Protein AF-0000000077158131 (afdb_homodimer)

Foldseek 3Di:
DAAEEEEEFDWDADPVVRDIDTDDDVLVVVLCVVLRHHYDYQDLPDPCSLVVCVVVVHQAYEYEDDDAVVPDVSSLVNLLVVVVSCVVVLHAYEYEQNGLVSVQVNLPFDKDFAPPCPQAADKFKKAFADCLLCVQLVHRIDIFHGHDRIFAAPRRGGPQKAAGIATPVPRTGQKIAGNPGNYIYGNGDCSPDVHDPRSSSVVCCSRPVPPD/DAAEEEEEFDWDADPVVRDIDTDDDVLVVVLCVVLRHHYDYQDLPDPCSLVVCVVVVHQAYEYEDDDAVVPDVSSLVSLLVVVVSCVVVLHAYEYEANGLVSVQVNLPFDKDFAPPCPQAFDKFKKAFADCLLCVQLVHRIDIFHGHDRIFAAPRRGGPQKAAGIATPVPRTGQKIAGNPGNYIYGNGDCSPDVRDPRSSSVVCCSRPVPPD

Secondary structure (DSSP, 8-state):
-PEEEEEE-EEEEETTTTEEEEEEEHHHHHHHHHHTEEEEEE-TT-S-HHHHHHHHT-SEEEE---S-TTT-HHHHHHHHHHHHHHHHHT--EEEETHHHHHHHHHTT---EE-TT-TTEEEEEEEEE--HHHHHHHT-SEEEEEEE-SEE--GGGPPTTEEEEEEETTT--EEEEEESSSSEEEESS-TTSS---HHHHHHHHHHHTS---/-PEEEEEE-EEEEETTTTEEEEEEEHHHHHHHHHHTEEEEEE-TT-S-HHHHHHHHT-SEEEE---S-TTT-HHHHHHHHHHHHHHHHHT--EEEETHHHHHHHHHTT---EE-TT-TTEEEEEEEEE--HHHHHHHT-SEEEEEEE-SEE--GGGPPTTEEEEEEETTT--EEEEEESSSSEEEESS-TTSS---HHHHHHHHHHHTS---

Structure (mmCIF, N/CA/C/O backbone):
data_AF-0000000077158131-model_v1
#
loop_
_entity.id
_entity.type
_entity.pdbx_description
1 polymer 'Peptidase C26'
#
loop_
_atom_site.group_PDB
_atom_site.id
_atom_site.type_symbol
_atom_site.label_atom_id
_atom_site.label_alt_id
_atom_site.label_comp_id
_atom_site.label_asym_id
_atom_site.label_entity_id
_atom_site.label_seq_id
_atom_site.pdbx_PDB_ins_code
_atom_site.Cartn_x
_atom_site.Cartn_y
_atom_site.Cartn_z
_atom_site.occupancy
_atom_site.B_iso_or_equiv
_atom_site.auth_seq_id
_atom_site.auth_comp_id
_atom_site.auth_asym_id
_atom_site.auth_atom_id
_atom_site.pdbx_PDB_model_num
ATOM 1 N N . MET A 1 1 ? 20.797 -10.195 4.777 1 68.88 1 MET A N 1
ATOM 2 C CA . MET A 1 1 ? 19.906 -9.07 4.473 1 68.88 1 MET A CA 1
ATOM 3 C C . MET A 1 1 ? 18.484 -9.555 4.211 1 68.88 1 MET A C 1
ATOM 5 O O . MET A 1 1 ? 18.281 -10.633 3.654 1 68.88 1 MET A O 1
ATOM 9 N N . VAL A 1 2 ? 17.453 -8.859 4.762 1 87.44 2 VAL A N 1
ATOM 10 C CA . VAL A 1 2 ? 16.062 -9.297 4.598 1 87.44 2 VAL A CA 1
ATOM 11 C C . VAL A 1 2 ? 15.602 -9.023 3.17 1 87.44 2 VAL A C 1
ATOM 13 O O . VAL A 1 2 ? 15.906 -7.969 2.605 1 87.44 2 VAL A O 1
ATOM 16 N N . LYS A 1 3 ? 15.039 -9.977 2.473 1 92.44 3 LYS A N 1
ATOM 17 C CA . LYS A 1 3 ? 14.594 -9.852 1.087 1 92.44 3 LYS A CA 1
ATOM 18 C C . LYS A 1 3 ? 13.391 -8.922 0.98 1 92.44 3 LYS A C 1
ATOM 20 O O . LYS A 1 3 ? 12.477 -8.984 1.802 1 92.44 3 LYS A O 1
ATOM 25 N N . LYS A 1 4 ? 13.5 -8.07 0.023 1 96 4 LYS A N 1
ATOM 26 C CA . LYS A 1 4 ? 12.391 -7.184 -0.32 1 96 4 LYS A CA 1
ATOM 27 C C . LYS A 1 4 ? 11.625 -7.711 -1.528 1 96 4 LYS A C 1
ATOM 29 O O . LYS A 1 4 ? 12.203 -7.922 -2.596 1 96 4 LYS A O 1
ATOM 34 N N . ILE A 1 5 ? 10.328 -7.906 -1.356 1 96.06 5 ILE A N 1
ATOM 35 C CA . ILE A 1 5 ? 9.484 -8.43 -2.428 1 96.06 5 ILE A CA 1
ATOM 36 C C . ILE A 1 5 ? 8.406 -7.406 -2.783 1 96.06 5 ILE A C 1
ATOM 38 O O . ILE A 1 5 ? 7.633 -6.988 -1.92 1 96.06 5 ILE A O 1
ATOM 42 N N . GLY A 1 6 ? 8.414 -6.984 -4.066 1 97.88 6 GLY A N 1
ATOM 43 C CA . GLY A 1 6 ? 7.363 -6.102 -4.547 1 97.88 6 GLY A CA 1
ATOM 44 C C . GLY A 1 6 ? 6.051 -6.816 -4.816 1 97.88 6 GLY A C 1
ATOM 45 O O . GLY A 1 6 ? 6.047 -7.945 -5.316 1 97.88 6 GLY A O 1
ATOM 46 N N . ILE A 1 7 ? 4.934 -6.191 -4.496 1 98.56 7 ILE A N 1
ATOM 47 C CA . ILE A 1 7 ? 3.639 -6.82 -4.73 1 98.56 7 ILE A CA 1
ATOM 48 C C . ILE A 1 7 ? 2.654 -5.789 -5.277 1 98.56 7 ILE A C 1
ATOM 50 O O . ILE A 1 7 ? 2.627 -4.645 -4.82 1 98.56 7 ILE A O 1
ATOM 54 N N . THR A 1 8 ? 1.888 -6.25 -6.273 1 98.75 8 THR A N 1
ATOM 55 C CA . THR A 1 8 ? 0.886 -5.375 -6.871 1 98.75 8 THR A CA 1
ATOM 56 C C . THR A 1 8 ? -0.335 -5.25 -5.965 1 98.75 8 THR A C 1
ATOM 58 O O . THR A 1 8 ? -0.562 -6.098 -5.102 1 98.75 8 THR A O 1
ATOM 61 N N . LEU A 1 9 ? -1.075 -4.172 -6.172 1 98.56 9 LEU A N 1
ATOM 62 C CA . LEU A 1 9 ? -2.229 -3.842 -5.34 1 98.56 9 LEU A CA 1
ATOM 63 C C . LEU A 1 9 ? -3.516 -3.873 -6.156 1 98.56 9 LEU A C 1
ATOM 65 O O . LEU A 1 9 ? -3.5 -3.6 -7.359 1 98.56 9 LEU A O 1
ATOM 69 N N . ARG A 1 10 ? -4.613 -4.199 -5.449 1 97.19 10 ARG A N 1
ATOM 70 C CA . ARG A 1 10 ? -5.934 -4.027 -6.047 1 97.19 10 ARG A CA 1
ATOM 71 C C . ARG A 1 10 ? -6.336 -2.557 -6.074 1 97.19 10 ARG A C 1
ATOM 73 O O . ARG A 1 10 ? -5.758 -1.738 -5.355 1 97.19 10 ARG A O 1
ATOM 80 N N . ILE A 1 11 ? -7.281 -2.254 -6.93 1 96.56 11 ILE A N 1
ATOM 81 C CA . ILE A 1 11 ? -7.902 -0.934 -6.91 1 96.56 11 ILE A CA 1
ATOM 82 C C . ILE A 1 11 ? -9.352 -1.051 -6.438 1 96.56 11 ILE A C 1
ATOM 84 O O . ILE A 1 11 ? -10.133 -1.829 -6.988 1 96.56 11 ILE A O 1
ATOM 88 N N . GLU A 1 12 ? -9.586 -0.346 -5.406 1 93.38 12 GLU A N 1
ATOM 89 C CA . GLU A 1 12 ? -10.945 -0.28 -4.875 1 93.38 12 GLU A CA 1
ATOM 90 C C . GLU A 1 12 ? -11.562 1.098 -5.102 1 93.38 12 GLU A C 1
ATOM 92 O O . GLU A 1 12 ? -10.875 2.117 -4.977 1 93.38 12 GLU A O 1
ATOM 97 N N . THR A 1 13 ? -12.82 1.092 -5.465 1 90.56 13 THR A N 1
ATOM 98 C CA . THR A 1 13 ? -13.547 2.35 -5.621 1 90.56 13 THR A CA 1
ATOM 99 C C . THR A 1 13 ? -14.5 2.568 -4.453 1 90.56 13 THR A C 1
ATOM 101 O O . THR A 1 13 ? -15.375 1.738 -4.195 1 90.56 13 THR A O 1
ATOM 104 N N . ILE A 1 14 ? -14.266 3.668 -3.818 1 86.69 14 ILE A N 1
ATOM 105 C CA . ILE A 1 14 ? -15.164 4.07 -2.748 1 86.69 14 ILE A CA 1
ATOM 106 C C . ILE A 1 14 ? -16.281 4.938 -3.318 1 86.69 14 ILE A C 1
ATOM 108 O O . ILE A 1 14 ? -16.094 6.125 -3.58 1 86.69 14 ILE A O 1
ATOM 112 N N . GLN A 1 15 ? -17.406 4.336 -3.406 1 79.94 15 GLN A N 1
ATOM 113 C CA . GLN A 1 15 ? -18.531 4.945 -4.117 1 79.94 15 GLN A CA 1
ATOM 114 C C . GLN A 1 15 ? -18.969 6.238 -3.436 1 79.94 15 GLN A C 1
ATOM 116 O O . GLN A 1 15 ? -19.281 7.227 -4.105 1 79.94 15 GLN A O 1
ATOM 121 N N . GLU A 1 16 ? -19 6.203 -2.043 1 76.38 16 GLU A N 1
ATOM 122 C CA . GLU A 1 16 ? -19.469 7.359 -1.287 1 76.38 16 GLU A CA 1
ATOM 123 C C . GLU A 1 16 ? -18.656 8.609 -1.63 1 76.38 16 GLU A C 1
ATOM 125 O O . GLU A 1 16 ? -19.188 9.719 -1.606 1 76.38 16 GLU A O 1
ATOM 130 N N . TYR A 1 17 ? -17.406 8.43 -2.057 1 76.5 17 TYR A N 1
ATOM 131 C CA . TYR A 1 17 ? -16.5 9.555 -2.252 1 76.5 17 TYR A CA 1
ATOM 132 C C . TYR A 1 17 ? -16.031 9.633 -3.701 1 76.5 17 TYR A C 1
ATOM 134 O O . TYR A 1 17 ? -15.312 10.562 -4.078 1 76.5 17 TYR A O 1
ATOM 142 N N . ASP A 1 18 ? -16.5 8.648 -4.539 1 83.5 18 ASP A N 1
ATOM 143 C CA . ASP A 1 18 ? -15.953 8.531 -5.887 1 83.5 18 ASP A CA 1
ATOM 144 C C . ASP A 1 18 ? -14.43 8.555 -5.859 1 83.5 18 ASP A C 1
ATOM 146 O O . ASP A 1 18 ? -13.805 9.336 -6.586 1 83.5 18 ASP A O 1
ATOM 150 N N . GLU A 1 19 ? -13.844 7.887 -4.961 1 90.25 19 GLU A N 1
ATOM 151 C CA . GLU A 1 19 ? -12.406 7.836 -4.703 1 90.25 19 GLU A CA 1
ATOM 152 C C . GLU A 1 19 ? -11.852 6.441 -4.977 1 90.25 19 GLU A C 1
ATOM 154 O O . GLU A 1 19 ? -12.43 5.441 -4.547 1 90.25 19 GLU A O 1
ATOM 159 N N . LYS A 1 20 ? -10.758 6.441 -5.77 1 94.81 20 LYS A N 1
ATOM 160 C CA . LYS A 1 20 ? -10.039 5.188 -5.977 1 94.81 20 LYS A CA 1
ATOM 161 C C . LYS A 1 20 ? -8.891 5.039 -4.984 1 94.81 20 LYS A C 1
ATOM 163 O O . LYS A 1 20 ? -8.203 6.016 -4.676 1 94.81 20 LYS A O 1
ATOM 168 N N . ARG A 1 21 ? -8.773 3.801 -4.5 1 96.94 21 ARG A N 1
ATOM 169 C CA . ARG A 1 21 ? -7.703 3.49 -3.561 1 96.94 21 ARG A CA 1
ATOM 170 C C . ARG A 1 21 ? -6.945 2.238 -3.988 1 96.94 21 ARG A C 1
ATOM 172 O O . ARG A 1 21 ? -7.543 1.282 -4.484 1 96.94 21 ARG A O 1
ATOM 179 N N . ASP A 1 22 ? -5.625 2.275 -3.846 1 98.31 22 ASP A N 1
ATOM 180 C CA . ASP A 1 22 ? -4.859 1.034 -3.857 1 98.31 22 ASP A CA 1
ATOM 181 C C . ASP A 1 22 ? -5.043 0.264 -2.551 1 98.31 22 ASP A C 1
ATOM 183 O O . ASP A 1 22 ? -5.059 0.859 -1.471 1 98.31 22 ASP A O 1
ATOM 187 N N . ALA A 1 23 ? -5.195 -1.092 -2.67 1 97.88 23 ALA A N 1
ATOM 188 C CA . ALA A 1 23 ? -5.5 -1.854 -1.46 1 97.88 23 ALA A CA 1
ATOM 189 C C . ALA A 1 23 ? -4.855 -3.236 -1.509 1 97.88 23 ALA A C 1
ATOM 191 O O . ALA A 1 23 ? -4.695 -3.816 -2.586 1 97.88 23 ALA A O 1
ATOM 192 N N . LEU A 1 24 ? -4.488 -3.771 -0.365 1 98.12 24 LEU A N 1
ATOM 193 C CA . LEU A 1 24 ? -3.941 -5.113 -0.209 1 98.12 24 LEU A CA 1
ATOM 194 C C . LEU A 1 24 ? -4.477 -5.777 1.055 1 98.12 24 LEU A C 1
ATOM 196 O O . LEU A 1 24 ? -4.465 -5.176 2.131 1 98.12 24 LEU A O 1
ATOM 200 N N . SER A 1 25 ? -4.902 -7.055 0.917 1 96.5 25 SER A N 1
ATOM 201 C CA . SER A 1 25 ? -5.449 -7.809 2.039 1 96.5 25 SER A CA 1
ATOM 202 C C . SER A 1 25 ? -4.387 -8.062 3.104 1 96.5 25 SER A C 1
ATOM 204 O O . SER A 1 25 ? -3.225 -8.32 2.779 1 96.5 25 SER A O 1
ATOM 206 N N . HIS A 1 26 ? -4.848 -8.133 4.359 1 96.25 26 HIS A N 1
ATOM 207 C CA . HIS A 1 26 ? -3.947 -8.367 5.48 1 96.25 26 HIS A CA 1
ATOM 208 C C . HIS A 1 26 ? -3.336 -9.766 5.414 1 96.25 26 HIS A C 1
ATOM 210 O O . HIS A 1 26 ? -2.268 -10.008 5.977 1 96.25 26 HIS A O 1
ATOM 216 N N . ASP A 1 27 ? -3.977 -10.68 4.699 1 93.75 27 ASP A N 1
ATOM 217 C CA . ASP A 1 27 ? -3.445 -12.031 4.543 1 93.75 27 ASP A CA 1
ATOM 218 C C . ASP A 1 27 ? -2.047 -12.008 3.936 1 93.75 27 ASP A C 1
ATOM 220 O O . ASP A 1 27 ? -1.202 -12.836 4.273 1 93.75 27 ASP A O 1
ATOM 224 N N . TRP A 1 28 ? -1.818 -11.102 3.107 1 95.38 28 TRP A N 1
ATOM 225 C CA . TRP A 1 28 ? -0.516 -11.008 2.453 1 95.38 28 TRP A CA 1
ATOM 226 C C . TRP A 1 28 ? 0.573 -10.648 3.457 1 95.38 28 TRP A C 1
ATOM 228 O O . TRP A 1 28 ? 1.689 -11.164 3.387 1 95.38 28 TRP A O 1
ATOM 238 N N . PHE A 1 29 ? 0.252 -9.758 4.305 1 95.12 29 PHE A N 1
ATOM 239 C CA . PHE A 1 29 ? 1.265 -9.344 5.27 1 95.12 29 PHE A CA 1
ATOM 240 C C . PHE A 1 29 ? 1.616 -10.492 6.211 1 95.12 29 PHE A C 1
ATOM 242 O O . PHE A 1 29 ? 2.781 -10.672 6.57 1 95.12 29 PHE A O 1
ATOM 249 N N . ASP A 1 30 ? 0.605 -11.258 6.598 1 91.88 30 ASP A N 1
ATOM 250 C CA . ASP A 1 30 ? 0.865 -12.461 7.375 1 91.88 30 ASP A CA 1
ATOM 251 C C . ASP A 1 30 ? 1.76 -13.43 6.602 1 91.88 30 ASP A C 1
ATOM 253 O O . ASP A 1 30 ? 2.68 -14.023 7.168 1 91.88 30 ASP A O 1
ATOM 257 N N . PHE A 1 31 ? 1.502 -13.531 5.41 1 92.44 31 PHE A N 1
ATOM 258 C CA . PHE A 1 31 ? 2.256 -14.43 4.547 1 92.44 31 PHE A CA 1
ATOM 259 C C . PHE A 1 31 ? 3.705 -13.977 4.426 1 92.44 31 PHE A C 1
ATOM 261 O O . PHE A 1 31 ? 4.625 -14.789 4.516 1 92.44 31 PHE A O 1
ATOM 268 N N . PHE A 1 32 ? 3.963 -12.688 4.227 1 92.81 32 PHE A N 1
ATOM 269 C CA . PHE A 1 32 ? 5.316 -12.148 4.121 1 92.81 32 PHE A CA 1
ATOM 270 C C . PHE A 1 32 ? 6.094 -12.391 5.41 1 92.81 32 PHE A C 1
ATOM 272 O O . PHE A 1 32 ? 7.293 -12.672 5.375 1 92.81 32 PHE A O 1
ATOM 279 N N . GLN A 1 33 ? 5.402 -12.266 6.457 1 90.75 33 GLN A N 1
ATOM 280 C CA . GLN A 1 33 ? 6.062 -12.523 7.734 1 90.75 33 GLN A CA 1
ATOM 281 C C . GLN A 1 33 ? 6.492 -13.984 7.848 1 90.75 33 GLN A C 1
ATOM 283 O O . GLN A 1 33 ? 7.582 -14.281 8.336 1 90.75 33 GLN A O 1
ATOM 288 N N . LYS A 1 34 ? 5.672 -14.836 7.375 1 87.94 34 LYS A N 1
ATOM 289 C CA . LYS A 1 34 ? 6.004 -16.266 7.363 1 87.94 34 LYS A CA 1
ATOM 290 C C . LYS A 1 34 ? 7.211 -16.531 6.469 1 87.94 34 LYS A C 1
ATOM 292 O O . LYS A 1 34 ? 8.023 -17.406 6.766 1 87.94 34 LYS A O 1
ATOM 297 N N . LEU A 1 35 ? 7.309 -15.82 5.398 1 87.94 35 LEU A N 1
ATOM 298 C CA . LEU A 1 35 ? 8.406 -15.984 4.453 1 87.94 35 LEU A CA 1
ATOM 299 C C . LEU A 1 35 ? 9.656 -15.266 4.938 1 87.94 35 LEU A C 1
ATOM 301 O O . LEU A 1 35 ? 10.734 -15.422 4.359 1 87.94 35 LEU A O 1
ATOM 305 N N . ASN A 1 36 ? 9.508 -14.469 5.98 1 89.5 36 ASN A N 1
ATOM 306 C CA . ASN A 1 36 ? 10.594 -13.633 6.484 1 89.5 36 ASN A CA 1
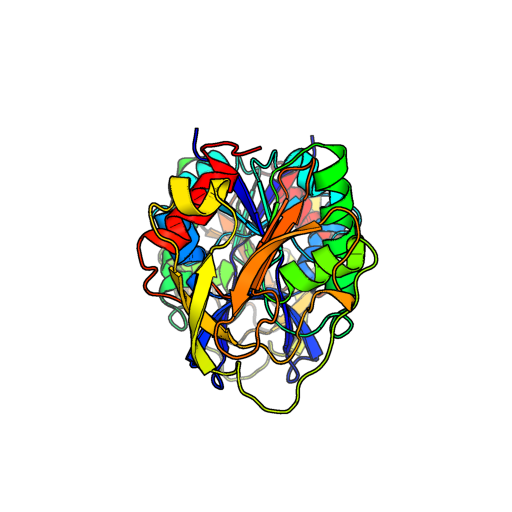ATOM 307 C C . ASN A 1 36 ? 11.102 -12.672 5.41 1 89.5 36 ASN A C 1
ATOM 309 O O . ASN A 1 36 ? 12.312 -12.562 5.195 1 89.5 36 A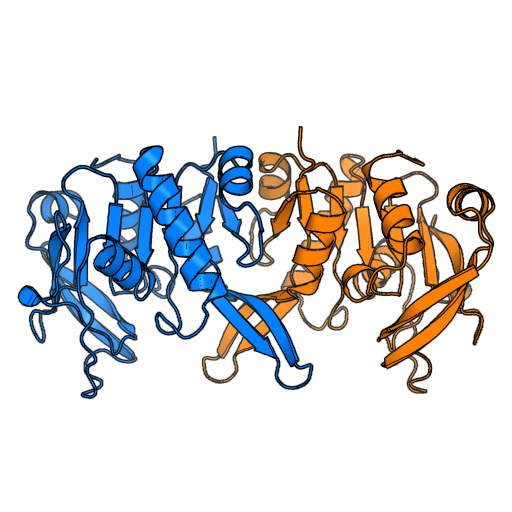SN A O 1
ATOM 313 N N . CYS A 1 37 ? 10.188 -12.078 4.68 1 91.75 37 CYS A N 1
ATOM 314 C CA . CYS A 1 37 ? 10.461 -11.062 3.668 1 91.75 37 CYS A CA 1
ATOM 315 C C . CYS A 1 37 ? 9.719 -9.773 3.973 1 91.75 37 CYS A C 1
ATOM 317 O O . CYS A 1 37 ? 8.766 -9.766 4.75 1 91.75 37 CYS A O 1
ATOM 319 N N . LEU A 1 38 ? 10.219 -8.703 3.389 1 94.38 38 LEU A N 1
ATOM 320 C CA . LEU A 1 38 ? 9.555 -7.41 3.529 1 94.38 38 LEU A CA 1
ATOM 321 C C . LEU A 1 38 ? 8.727 -7.086 2.291 1 94.38 38 LEU A C 1
ATOM 323 O O . LEU A 1 38 ? 9.219 -7.188 1.165 1 94.38 38 LEU A O 1
ATOM 327 N N . PRO A 1 39 ? 7.5 -6.738 2.527 1 96.88 39 PRO A N 1
ATOM 328 C CA . PRO A 1 39 ? 6.672 -6.355 1.382 1 96.88 39 PRO A CA 1
ATOM 329 C C . PRO A 1 39 ? 6.934 -4.922 0.918 1 96.88 39 PRO A C 1
ATOM 331 O O . PRO A 1 39 ? 7.039 -4.012 1.743 1 96.88 39 PRO A O 1
ATOM 334 N N . VAL A 1 40 ? 7.098 -4.742 -0.344 1 98.06 40 VAL A N 1
ATOM 335 C CA . VAL A 1 40 ? 7.109 -3.428 -0.978 1 98.06 40 VAL A CA 1
ATOM 336 C C . VAL A 1 40 ? 5.879 -3.275 -1.87 1 98.06 40 VAL A C 1
ATOM 338 O O . VAL A 1 40 ? 5.773 -3.93 -2.91 1 98.06 40 VAL A O 1
ATOM 341 N N . LEU A 1 41 ? 4.98 -2.418 -1.427 1 98.75 41 LEU A N 1
ATOM 342 C CA . LEU A 1 41 ? 3.717 -2.244 -2.139 1 98.75 41 LEU A CA 1
ATOM 343 C C . LEU A 1 41 ? 3.895 -1.329 -3.344 1 98.75 41 LEU A C 1
ATOM 345 O O . LEU A 1 41 ? 4.363 -0.196 -3.207 1 98.75 41 LEU A O 1
ATOM 349 N N . ILE A 1 42 ? 3.49 -1.794 -4.512 1 98.69 42 ILE A N 1
ATOM 350 C CA . ILE A 1 42 ? 3.727 -1.066 -5.754 1 98.69 42 ILE A CA 1
ATOM 351 C C . ILE A 1 42 ? 2.465 -0.307 -6.156 1 98.69 42 ILE A C 1
ATOM 353 O O . ILE A 1 42 ? 1.469 -0.915 -6.555 1 98.69 42 ILE A O 1
ATOM 357 N N . PRO A 1 43 ? 2.533 0.994 -6.156 1 98.19 43 PRO A N 1
ATOM 358 C CA . PRO A 1 43 ? 1.34 1.771 -6.5 1 98.19 43 PRO A CA 1
ATOM 359 C C . PRO A 1 43 ? 0.925 1.604 -7.961 1 98.19 43 PRO A C 1
ATOM 361 O O . PRO A 1 43 ? 1.782 1.489 -8.836 1 98.19 43 PRO A O 1
ATOM 364 N N . ASN A 1 44 ? -0.374 1.705 -8.203 1 97.31 44 ASN A N 1
ATOM 365 C CA . ASN A 1 44 ? -0.913 1.543 -9.555 1 97.31 44 ASN A CA 1
ATOM 366 C C . ASN A 1 44 ? -0.861 2.852 -10.336 1 97.31 44 ASN A C 1
ATOM 368 O O . ASN A 1 44 ? -1.045 2.855 -11.555 1 97.31 44 ASN A O 1
ATOM 372 N N . LYS A 1 45 ? -0.515 3.953 -9.742 1 93.75 45 LYS A N 1
ATOM 373 C CA . LYS A 1 45 ? -0.686 5.25 -10.391 1 93.75 45 LYS A CA 1
ATOM 374 C C . LYS A 1 45 ? 0.661 5.926 -10.633 1 93.75 45 LYS A C 1
ATOM 376 O O . LYS A 1 45 ? 0.717 7.121 -10.922 1 93.75 45 LYS A O 1
ATOM 381 N N . LEU A 1 46 ? 1.662 5.215 -10.523 1 93.12 46 LEU A N 1
ATOM 382 C CA . LEU A 1 46 ? 2.967 5.805 -10.805 1 93.12 46 LEU A CA 1
ATOM 383 C C . LEU A 1 46 ? 3.156 6.016 -12.305 1 93.12 46 LEU A C 1
ATOM 385 O O . LEU A 1 46 ? 2.822 5.141 -13.102 1 93.12 46 LEU A O 1
ATOM 389 N N . ARG A 1 47 ? 3.66 7.18 -12.648 1 88.69 47 ARG A N 1
ATOM 390 C CA . ARG A 1 47 ? 3.969 7.445 -14.055 1 88.69 47 ARG A CA 1
ATOM 391 C C . ARG A 1 47 ? 5.145 6.598 -14.523 1 88.69 47 ARG A C 1
ATOM 393 O O . ARG A 1 47 ? 5.133 6.078 -15.641 1 88.69 47 ARG A O 1
ATOM 400 N N . GLU A 1 48 ? 6.098 6.406 -13.672 1 91.81 48 GLU A N 1
ATOM 401 C CA . GLU A 1 48 ? 7.297 5.637 -13.984 1 91.81 48 GLU A CA 1
ATOM 402 C C . GLU A 1 48 ? 7.496 4.504 -12.984 1 91.81 48 GLU A C 1
ATOM 404 O O . GLU A 1 48 ? 8.391 4.566 -12.133 1 91.81 48 GLU A O 1
ATOM 409 N N . VAL A 1 49 ? 6.777 3.453 -13.25 1 95.31 49 VAL A N 1
ATOM 410 C CA . VAL A 1 49 ? 6.824 2.33 -12.32 1 95.31 49 VAL A CA 1
ATOM 411 C C . VAL A 1 49 ? 8.203 1.68 -12.359 1 95.31 49 VAL A C 1
ATOM 413 O O . VAL A 1 49 ? 8.703 1.204 -11.344 1 95.31 49 VAL A O 1
ATOM 416 N N . GLU A 1 50 ? 8.852 1.746 -13.523 1 94.88 50 GLU A N 1
ATOM 417 C CA . GLU A 1 50 ? 10.164 1.138 -13.664 1 94.88 50 GLU A CA 1
ATOM 418 C C . GLU A 1 50 ? 11.188 1.816 -12.758 1 94.88 50 GLU A C 1
ATOM 420 O O . GLU A 1 50 ? 12.016 1.146 -12.133 1 94.88 50 GLU A O 1
ATOM 425 N N . SER A 1 51 ? 11.141 3.127 -12.703 1 93.75 51 SER A N 1
ATOM 426 C CA . SER A 1 51 ? 12.031 3.871 -11.82 1 93.75 51 SER A CA 1
ATOM 427 C C . SER A 1 51 ? 11.797 3.494 -10.359 1 93.75 51 SER A C 1
ATOM 429 O O . SER A 1 51 ? 12.75 3.387 -9.578 1 93.75 51 SER A O 1
ATOM 431 N N . PHE A 1 52 ? 10.578 3.32 -10.047 1 96.56 52 PHE A N 1
ATOM 432 C CA . PHE A 1 52 ? 10.227 2.883 -8.695 1 96.56 52 PHE A CA 1
ATOM 433 C C . PHE A 1 52 ? 10.852 1.526 -8.391 1 96.56 52 PHE A C 1
ATOM 435 O O . PHE A 1 52 ? 11.492 1.352 -7.352 1 96.56 52 PHE A O 1
ATOM 442 N N . LEU A 1 53 ? 10.703 0.61 -9.32 1 97.38 53 LEU A N 1
ATOM 443 C CA . LEU A 1 53 ? 11.211 -0.746 -9.133 1 97.38 53 LEU A CA 1
ATOM 444 C C . LEU A 1 53 ? 12.734 -0.747 -9.023 1 97.38 53 LEU A C 1
ATOM 446 O O . LEU A 1 53 ? 13.297 -1.468 -8.195 1 97.38 53 LEU A O 1
ATOM 450 N N . GLU A 1 54 ? 13.359 0.064 -9.781 1 95.81 54 GLU A N 1
ATOM 451 C CA . GLU A 1 54 ? 14.812 0.18 -9.734 1 95.81 54 GLU A CA 1
ATOM 452 C C . GLU A 1 54 ? 15.273 0.732 -8.383 1 95.81 54 GLU A C 1
ATOM 454 O O . GLU A 1 54 ? 16.203 0.198 -7.777 1 95.81 54 GLU A O 1
ATOM 459 N N . GLU A 1 55 ? 14.633 1.748 -7.941 1 95.38 55 GLU A N 1
ATOM 460 C CA . GLU A 1 55 ? 15.031 2.43 -6.715 1 95.38 55 GLU A CA 1
ATOM 461 C C . GLU A 1 55 ? 14.797 1.551 -5.488 1 95.38 55 GLU A C 1
ATOM 463 O O . GLU A 1 55 ? 15.531 1.638 -4.504 1 95.38 55 GLU A O 1
ATOM 468 N N . MET A 1 56 ? 13.812 0.695 -5.59 1 96 56 MET A N 1
ATOM 469 C CA . MET A 1 56 ? 13.461 -0.118 -4.43 1 96 56 MET A CA 1
ATOM 470 C C . MET A 1 56 ? 14.383 -1.327 -4.312 1 96 56 MET A C 1
ATOM 472 O O . MET A 1 56 ? 14.422 -1.984 -3.27 1 96 56 MET A O 1
ATOM 476 N N . ASP A 1 57 ? 15.117 -1.683 -5.332 1 94.5 57 ASP A N 1
ATOM 477 C CA . ASP A 1 57 ? 16.094 -2.766 -5.309 1 94.5 57 ASP A CA 1
ATOM 478 C C . ASP A 1 57 ? 15.477 -4.055 -4.781 1 94.5 57 ASP A C 1
ATOM 480 O O . ASP A 1 57 ? 15.953 -4.621 -3.791 1 94.5 57 ASP A O 1
ATOM 484 N N . LEU A 1 58 ? 14.562 -4.59 -5.535 1 95.81 58 LEU A N 1
ATOM 485 C CA . LEU A 1 58 ? 13.727 -5.707 -5.109 1 95.81 58 LEU A CA 1
ATOM 486 C C . LEU A 1 58 ? 14.414 -7.039 -5.387 1 95.81 58 LEU A C 1
ATOM 488 O O . LEU A 1 58 ? 15.102 -7.188 -6.395 1 95.81 58 LEU A O 1
ATOM 492 N N . ASN A 1 59 ? 14.125 -8.031 -4.492 1 94.75 59 ASN A N 1
ATOM 493 C CA . ASN A 1 59 ? 14.633 -9.391 -4.633 1 94.75 59 ASN A CA 1
ATOM 494 C C . ASN A 1 59 ? 13.625 -10.297 -5.332 1 94.75 59 ASN A C 1
ATOM 496 O O . ASN A 1 59 ? 13.953 -11.414 -5.723 1 94.75 59 ASN A O 1
ATOM 500 N N . GLY A 1 60 ? 12.422 -9.867 -5.551 1 95.88 60 GLY A N 1
ATOM 501 C CA . GLY A 1 60 ? 11.328 -10.594 -6.184 1 95.88 60 GLY A CA 1
ATOM 502 C C . GLY A 1 60 ? 10.078 -9.766 -6.352 1 95.88 60 GLY A C 1
ATOM 503 O O . GLY A 1 60 ? 10 -8.641 -5.852 1 95.88 60 GLY A O 1
ATOM 504 N N . LEU A 1 61 ? 9.156 -10.344 -7.086 1 97.56 61 LEU A N 1
ATOM 505 C CA . LEU A 1 61 ? 7.906 -9.656 -7.379 1 97.56 61 LEU A CA 1
ATOM 506 C C . LEU A 1 61 ? 6.719 -10.602 -7.258 1 97.56 61 LEU A C 1
ATOM 508 O O . LEU A 1 61 ? 6.848 -11.797 -7.535 1 97.56 61 LEU A O 1
ATOM 512 N N . ILE A 1 62 ? 5.613 -10.055 -6.867 1 97.81 62 ILE A N 1
ATOM 513 C CA . ILE A 1 62 ? 4.359 -10.805 -6.832 1 97.81 62 ILE A CA 1
ATOM 514 C C . ILE A 1 62 ? 3.268 -10.016 -7.551 1 97.81 62 ILE A C 1
ATOM 516 O O . ILE A 1 62 ? 3.049 -8.836 -7.254 1 97.81 62 ILE A O 1
ATOM 520 N N . LEU A 1 63 ? 2.699 -10.656 -8.562 1 98.69 63 LEU A N 1
ATOM 521 C CA . LEU A 1 63 ? 1.404 -10.195 -9.047 1 98.69 63 LEU A CA 1
ATOM 522 C C . LEU A 1 63 ? 0.269 -10.82 -8.242 1 98.69 63 LEU A C 1
ATOM 524 O O . LEU A 1 63 ? 0.023 -12.023 -8.344 1 98.69 63 LEU A O 1
ATOM 528 N N . SER A 1 64 ? -0.429 -9.984 -7.469 1 98.25 64 SER A N 1
ATOM 529 C CA . SER A 1 64 ? -1.431 -10.484 -6.535 1 98.25 64 SER A CA 1
ATOM 530 C C . SER A 1 64 ? -2.721 -10.859 -7.258 1 98.25 64 SER A C 1
ATOM 532 O O . SER A 1 64 ? -2.883 -10.562 -8.445 1 98.25 64 SER A O 1
ATOM 534 N N . GLY A 1 65 ? -3.561 -11.531 -6.508 1 96.81 65 GLY A N 1
ATOM 535 C CA . GLY A 1 65 ? -4.875 -11.867 -7.031 1 96.81 65 GLY A CA 1
ATOM 536 C C . GLY A 1 65 ? -5.875 -10.727 -6.898 1 96.81 65 GLY A C 1
ATOM 537 O O . GLY A 1 65 ? -5.508 -9.617 -6.512 1 96.81 65 GLY A O 1
ATOM 538 N N . GLY A 1 66 ? -7.086 -11.062 -7.371 1 91.5 66 GLY A N 1
ATOM 539 C CA . GLY A 1 66 ? -8.18 -10.125 -7.184 1 91.5 66 GLY A CA 1
ATOM 540 C C . GLY A 1 66 ? -8.68 -9.516 -8.484 1 91.5 66 GLY A C 1
ATOM 541 O O . GLY A 1 66 ? -7.879 -9.156 -9.352 1 91.5 66 GLY A O 1
ATOM 542 N N . ASP A 1 67 ? -9.945 -9.445 -8.578 1 91.12 67 ASP A N 1
ATOM 543 C CA . ASP A 1 67 ? -10.648 -8.836 -9.703 1 91.12 67 ASP A CA 1
ATOM 544 C C . ASP A 1 67 ? -10.273 -9.516 -11.016 1 91.12 67 ASP A C 1
ATOM 546 O O . ASP A 1 67 ? -9.617 -10.562 -11.016 1 91.12 67 ASP A O 1
ATOM 550 N N . ASN A 1 68 ? -10.867 -9.055 -12.125 1 94.62 68 ASN A N 1
ATOM 551 C CA . ASN A 1 68 ? -10.578 -9.609 -13.445 1 94.62 68 ASN A CA 1
ATOM 552 C C . ASN A 1 68 ? -9.68 -8.68 -14.25 1 94.62 68 ASN A C 1
ATOM 554 O O . ASN A 1 68 ? -9.703 -7.461 -14.062 1 94.62 68 ASN A O 1
ATOM 558 N N . ILE A 1 69 ? -8.852 -9.344 -15.078 1 95.94 69 ILE A N 1
ATOM 559 C CA . ILE A 1 69 ? -8.125 -8.531 -16.047 1 95.94 69 ILE A CA 1
ATOM 560 C C . ILE A 1 69 ? -9.109 -7.691 -16.859 1 95.94 69 ILE A C 1
ATOM 562 O O . ILE A 1 69 ? -10.148 -8.188 -17.297 1 95.94 69 ILE A O 1
ATOM 566 N N . GLY A 1 70 ? -8.836 -6.41 -16.969 1 95.25 70 GLY A N 1
ATOM 567 C CA . GLY A 1 70 ? -9.727 -5.52 -17.703 1 95.25 70 GLY A CA 1
ATOM 568 C C . GLY A 1 70 ? -10.594 -4.668 -16.797 1 95.25 70 GLY A C 1
ATOM 569 O O . GLY A 1 70 ? -11.102 -3.623 -17.203 1 95.25 70 GLY A O 1
ATOM 570 N N . ASP A 1 71 ? -10.805 -5.102 -15.516 1 94.81 71 ASP A N 1
ATOM 571 C CA . ASP A 1 71 ? -11.625 -4.352 -14.578 1 94.81 71 ASP A CA 1
ATOM 572 C C . ASP A 1 71 ? -10.977 -3.02 -14.211 1 94.81 71 ASP A C 1
ATOM 574 O O . ASP A 1 71 ? -11.664 -2.01 -14.047 1 94.81 71 ASP A O 1
ATOM 578 N N . ASP A 1 72 ? -9.664 -3.07 -14.07 1 95.19 72 ASP A N 1
ATOM 579 C CA . ASP A 1 72 ? -8.898 -1.89 -13.68 1 95.19 72 ASP A CA 1
ATOM 580 C C . ASP A 1 72 ? -7.715 -1.667 -14.617 1 95.19 72 ASP A C 1
ATOM 582 O O . ASP A 1 72 ? -6.625 -2.195 -14.383 1 95.19 72 ASP A O 1
ATOM 586 N N . PRO A 1 73 ? -7.887 -0.765 -15.562 1 96.12 73 PRO A N 1
ATOM 587 C CA . PRO A 1 73 ? -6.84 -0.54 -16.562 1 96.12 73 PRO A CA 1
ATOM 588 C C . PRO A 1 73 ? -5.527 -0.068 -15.945 1 96.12 73 PRO A C 1
ATOM 590 O O . PRO A 1 73 ? -4.449 -0.413 -16.438 1 96.12 73 PRO A O 1
ATOM 593 N N . GLU A 1 74 ? -5.578 0.726 -14.898 1 96.12 74 GLU A N 1
ATOM 594 C CA . GLU A 1 74 ? -4.359 1.194 -14.242 1 96.12 74 GLU A CA 1
ATOM 595 C C . GLU A 1 74 ? -3.564 0.03 -13.656 1 96.12 74 GLU A C 1
ATOM 597 O O . GLU A 1 74 ? -2.342 -0.027 -13.797 1 96.12 74 GLU A O 1
ATOM 602 N N . ARG A 1 75 ? -4.219 -0.889 -13.039 1 97.75 75 ARG A N 1
ATOM 603 C CA . ARG A 1 75 ? -3.561 -2.074 -12.5 1 97.75 75 ARG A CA 1
ATOM 604 C C . ARG A 1 75 ? -2.99 -2.939 -13.617 1 97.75 75 ARG A C 1
ATOM 606 O O . ARG A 1 75 ? -1.859 -3.42 -13.523 1 97.75 75 ARG A O 1
ATOM 613 N N . ASP A 1 76 ? -3.828 -3.125 -14.695 1 97.88 76 ASP A N 1
ATOM 614 C CA . ASP A 1 76 ? -3.377 -3.928 -15.828 1 97.88 76 ASP A CA 1
ATOM 615 C C . ASP A 1 76 ? -2.082 -3.369 -16.406 1 97.88 76 ASP A C 1
ATOM 617 O O . ASP A 1 76 ? -1.144 -4.121 -16.688 1 97.88 76 ASP A O 1
ATOM 621 N N . LYS A 1 77 ? -2.062 -2.066 -16.562 1 97.5 77 LYS A N 1
ATOM 622 C CA . LYS A 1 77 ? -0.886 -1.399 -17.109 1 97.5 77 LYS A CA 1
ATOM 623 C C . LYS A 1 77 ? 0.325 -1.578 -16.203 1 97.5 77 LYS A C 1
ATOM 625 O O . LYS A 1 77 ? 1.42 -1.898 -16.672 1 97.5 77 LYS A O 1
ATOM 630 N N . THR A 1 78 ? 0.149 -1.405 -14.961 1 98.19 78 THR A N 1
ATOM 631 C CA . THR A 1 78 ? 1.223 -1.557 -13.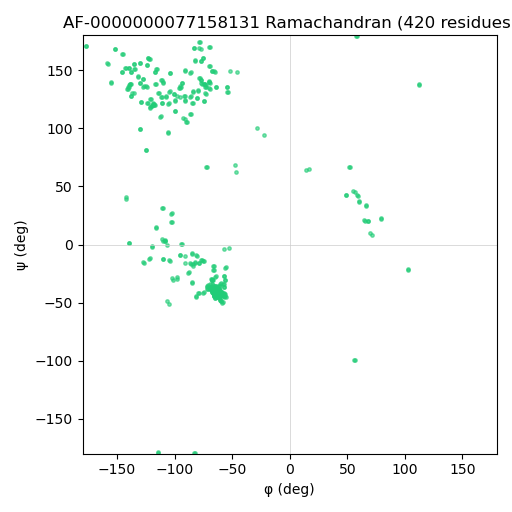984 1 98.19 78 THR A CA 1
ATOM 632 C C . THR A 1 78 ? 1.776 -2.979 -14.008 1 98.19 78 THR A C 1
ATOM 634 O O . THR A 1 78 ? 2.992 -3.178 -14.055 1 98.19 78 THR A O 1
ATOM 637 N N . GLU A 1 79 ? 0.918 -3.922 -14.055 1 98.5 79 GLU A N 1
ATOM 638 C CA . GLU A 1 79 ? 1.337 -5.32 -14.016 1 98.5 79 GLU A CA 1
ATOM 639 C C . GLU A 1 79 ? 2.082 -5.715 -15.281 1 98.5 79 GLU A C 1
ATOM 641 O O . GLU A 1 79 ? 3.041 -6.488 -15.234 1 98.5 79 GLU A O 1
ATOM 646 N N . LYS A 1 80 ? 1.649 -5.18 -16.391 1 97.88 80 LYS A N 1
ATOM 647 C CA . LYS A 1 80 ? 2.373 -5.434 -17.625 1 97.88 80 LYS A CA 1
ATOM 648 C C . LYS A 1 80 ? 3.793 -4.879 -17.562 1 97.88 80 LYS A C 1
ATOM 650 O O . LYS A 1 80 ? 4.742 -5.527 -18 1 97.88 80 LYS A O 1
ATOM 655 N N . LYS A 1 81 ? 3.941 -3.711 -17.047 1 98.31 81 LYS A N 1
ATOM 656 C CA . LYS A 1 81 ? 5.254 -3.092 -16.891 1 98.31 81 LYS A CA 1
ATOM 657 C C . LYS A 1 81 ? 6.125 -3.887 -15.922 1 98.31 81 LYS A C 1
ATOM 659 O O . LYS A 1 81 ? 7.332 -4.023 -16.141 1 98.31 81 LYS A O 1
ATOM 664 N N . ILE A 1 82 ? 5.48 -4.406 -14.914 1 98.62 82 ILE A N 1
ATOM 665 C CA . ILE A 1 82 ? 6.203 -5.215 -13.945 1 98.62 82 ILE A CA 1
ATOM 666 C C . ILE A 1 82 ? 6.695 -6.5 -14.609 1 98.62 82 ILE A C 1
ATOM 668 O O . ILE A 1 82 ? 7.828 -6.93 -14.383 1 98.62 82 ILE A O 1
ATOM 672 N N . MET A 1 83 ? 5.852 -7.066 -15.414 1 98.44 83 MET A N 1
ATOM 673 C CA . MET A 1 83 ? 6.246 -8.258 -16.156 1 98.44 83 MET A CA 1
ATOM 674 C C . MET A 1 83 ? 7.473 -7.984 -17.031 1 98.44 83 MET A C 1
ATOM 676 O O . MET A 1 83 ? 8.445 -8.742 -17 1 98.44 83 MET A O 1
ATOM 680 N N . THR A 1 84 ? 7.398 -6.922 -17.781 1 98.06 84 THR A N 1
ATOM 681 C CA . THR A 1 84 ? 8.508 -6.547 -18.656 1 98.06 84 THR A CA 1
ATOM 682 C C . THR A 1 84 ? 9.781 -6.316 -17.844 1 98.06 84 THR A C 1
ATOM 684 O O . THR A 1 84 ? 10.852 -6.789 -18.219 1 98.06 84 THR A O 1
ATOM 687 N N . PHE A 1 85 ? 9.648 -5.648 -16.766 1 98.12 85 PHE A N 1
ATOM 688 C CA . PHE A 1 85 ? 10.781 -5.355 -15.891 1 98.12 85 PHE A CA 1
ATOM 689 C C . PHE A 1 85 ? 11.398 -6.641 -15.352 1 98.12 85 PHE A C 1
ATOM 691 O O . PHE A 1 85 ? 12.617 -6.797 -15.359 1 98.12 85 PHE A O 1
ATOM 698 N N . ALA A 1 86 ? 10.547 -7.547 -14.898 1 97.12 86 ALA A N 1
ATOM 699 C CA . ALA A 1 86 ? 11.016 -8.812 -14.336 1 97.12 86 ALA A CA 1
ATOM 700 C C . ALA A 1 86 ? 11.773 -9.625 -15.375 1 97.12 86 ALA A C 1
ATOM 702 O O . ALA A 1 86 ? 12.836 -10.18 -15.078 1 97.12 86 ALA A O 1
ATOM 703 N N . MET A 1 87 ? 11.258 -9.68 -16.5 1 96.31 87 MET A N 1
ATOM 704 C CA . MET A 1 87 ? 11.883 -10.445 -17.578 1 96.31 87 MET A CA 1
ATOM 705 C C . MET A 1 87 ? 13.219 -9.828 -17.984 1 96.31 87 MET A C 1
ATOM 707 O O . MET A 1 87 ? 14.211 -10.531 -18.156 1 96.31 87 MET A O 1
ATOM 711 N N . THR A 1 88 ? 13.211 -8.5 -18.078 1 96.56 88 THR A N 1
ATOM 712 C CA . THR A 1 88 ? 14.391 -7.781 -18.531 1 96.56 88 THR A CA 1
ATOM 713 C C . THR A 1 88 ? 15.523 -7.906 -17.516 1 96.56 88 THR A C 1
ATOM 715 O O . THR A 1 88 ? 16.688 -8.031 -17.891 1 96.56 88 THR A O 1
ATOM 718 N N . ASN A 1 89 ? 15.195 -7.949 -16.281 1 95.81 89 ASN A N 1
ATOM 719 C CA . ASN A 1 89 ? 16.203 -7.91 -15.234 1 95.81 89 ASN A CA 1
ATOM 720 C C . ASN A 1 89 ? 16.359 -9.266 -14.547 1 95.81 89 ASN A C 1
ATOM 722 O O . ASN A 1 89 ? 17.094 -9.391 -13.57 1 95.81 89 ASN A O 1
ATOM 726 N N . ASN A 1 90 ? 15.648 -10.25 -15.016 1 93.94 90 ASN A N 1
ATOM 727 C CA . ASN A 1 90 ? 15.688 -11.609 -14.484 1 93.94 90 ASN A CA 1
ATOM 728 C C . ASN A 1 90 ? 15.359 -11.633 -12.992 1 93.94 90 ASN A C 1
ATOM 730 O O . ASN A 1 90 ? 16.078 -12.25 -12.211 1 93.94 90 ASN A O 1
ATOM 734 N N . ILE A 1 91 ? 14.32 -10.914 -12.625 1 95.19 91 ILE A N 1
ATOM 735 C CA . ILE A 1 91 ? 13.844 -10.875 -11.242 1 95.19 91 ILE A CA 1
ATOM 736 C C . ILE A 1 91 ? 12.773 -11.945 -11.031 1 95.19 91 ILE A C 1
ATOM 738 O O . ILE A 1 91 ? 11.828 -12.055 -11.82 1 95.19 91 ILE A O 1
ATOM 742 N N . PRO A 1 92 ? 12.953 -12.805 -9.984 1 96.31 92 PRO A N 1
ATOM 743 C CA . PRO A 1 92 ? 11.93 -13.805 -9.711 1 96.31 92 PRO A CA 1
ATOM 744 C C . PRO A 1 92 ? 10.539 -13.195 -9.539 1 96.31 92 PRO A C 1
ATOM 746 O O . PRO A 1 92 ? 10.391 -12.172 -8.867 1 96.31 92 PRO A O 1
ATOM 749 N N . LEU A 1 93 ? 9.523 -13.844 -10.18 1 97.19 93 LEU A N 1
ATOM 750 C CA . LEU A 1 93 ? 8.172 -13.305 -10.156 1 97.19 93 LEU A CA 1
ATOM 751 C C . LEU A 1 93 ? 7.148 -14.406 -9.93 1 97.19 93 LEU A C 1
ATOM 753 O O . LEU A 1 93 ? 7.188 -15.445 -10.602 1 97.19 93 LEU A O 1
ATOM 757 N N . LEU A 1 94 ? 6.281 -14.18 -8.93 1 96.94 94 LEU A N 1
ATOM 758 C CA . LEU A 1 94 ? 5.152 -15.055 -8.641 1 96.94 94 LEU A CA 1
ATOM 759 C C . LEU A 1 94 ? 3.836 -14.398 -9.039 1 96.94 94 LEU A C 1
ATOM 761 O O . LEU A 1 94 ? 3.578 -13.25 -8.68 1 96.94 94 LEU A O 1
ATOM 765 N N . GLY A 1 95 ? 3.068 -15.086 -9.805 1 98.12 95 GLY A N 1
ATOM 766 C CA . GLY A 1 95 ? 1.694 -14.68 -10.055 1 98.12 95 GLY A CA 1
ATOM 767 C C . GLY A 1 95 ? 0.679 -15.516 -9.297 1 98.12 95 GLY A C 1
ATOM 768 O O . GLY A 1 95 ? 0.723 -16.75 -9.344 1 98.12 95 GLY A O 1
ATOM 769 N N . VAL A 1 96 ? -0.285 -14.867 -8.633 1 97.12 96 VAL A N 1
ATOM 770 C CA . VAL A 1 96 ? -1.271 -15.57 -7.816 1 97.12 96 VAL A CA 1
ATOM 771 C C . VAL A 1 96 ? -2.676 -15.289 -8.344 1 97.12 96 VAL A C 1
ATOM 773 O O . VAL A 1 96 ? -3.104 -14.133 -8.398 1 97.12 96 VAL A O 1
ATOM 776 N N . CYS A 1 97 ? -3.371 -16.359 -8.75 1 97.31 97 CYS A N 1
ATOM 777 C CA . CYS A 1 97 ? -4.734 -16.297 -9.266 1 97.31 97 CYS A CA 1
ATOM 778 C C . CYS A 1 97 ? -4.828 -15.344 -10.453 1 97.31 97 CYS A C 1
ATOM 780 O O . CYS A 1 97 ? -4.363 -15.672 -11.547 1 97.31 97 CYS A O 1
ATOM 782 N N . ARG A 1 98 ? -5.277 -14.133 -10.234 1 97.88 98 ARG A N 1
ATOM 783 C CA . ARG A 1 98 ? -5.266 -13.148 -11.312 1 97.88 98 ARG A CA 1
ATOM 784 C C . ARG A 1 98 ? -3.85 -12.93 -11.836 1 97.88 98 ARG A C 1
ATOM 786 O O . ARG A 1 98 ? -3.652 -12.742 -13.039 1 97.88 98 ARG A O 1
ATOM 793 N N . GLY A 1 99 ? -2.93 -12.867 -10.953 1 98.56 99 GLY A N 1
ATOM 794 C CA . GLY A 1 99 ? -1.538 -12.711 -11.344 1 98.56 99 GLY A CA 1
ATOM 795 C C . GLY A 1 99 ? -1.055 -13.789 -12.297 1 98.56 99 GLY A C 1
ATOM 796 O O . GLY A 1 99 ? -0.29 -13.516 -13.219 1 98.56 99 GLY A O 1
ATOM 797 N N . MET A 1 100 ? -1.443 -14.977 -12.008 1 98.31 100 MET A N 1
ATOM 798 C CA . MET A 1 100 ? -1.128 -16.078 -12.914 1 98.31 100 MET A CA 1
ATOM 799 C C . MET A 1 100 ? -1.752 -15.844 -14.289 1 98.31 100 MET A C 1
ATOM 801 O O . MET A 1 100 ? -1.132 -16.125 -15.312 1 98.31 100 MET A O 1
ATOM 805 N N . GLN A 1 101 ? -2.986 -15.375 -14.281 1 98.56 101 GLN A N 1
ATOM 806 C CA . GLN A 1 101 ? -3.674 -15.07 -15.531 1 98.56 101 GLN A CA 1
ATOM 807 C C . GLN A 1 101 ? -2.941 -13.984 -16.312 1 98.56 101 GLN A C 1
ATOM 809 O O . GLN A 1 101 ? -2.818 -14.062 -17.531 1 98.56 101 GLN A O 1
ATOM 814 N N . VAL A 1 102 ? -2.445 -12.992 -15.641 1 98.62 102 VAL A N 1
ATOM 815 C CA . VAL A 1 102 ? -1.686 -11.914 -16.266 1 98.62 102 VAL A CA 1
ATOM 816 C C . VAL A 1 102 ? -0.43 -12.477 -16.922 1 98.62 102 VAL A C 1
ATOM 818 O O . VAL A 1 102 ? -0.113 -12.141 -18.062 1 98.62 102 VAL A O 1
ATOM 821 N N . ILE A 1 103 ? 0.251 -13.352 -16.203 1 98.69 103 ILE A N 1
ATOM 822 C CA . ILE A 1 103 ? 1.438 -13.992 -16.766 1 98.69 103 ILE A CA 1
ATOM 823 C C . ILE A 1 103 ? 1.064 -14.766 -18.031 1 98.69 103 ILE A C 1
ATOM 825 O O . ILE A 1 103 ? 1.733 -14.641 -19.062 1 98.69 103 ILE A O 1
ATOM 829 N N . ASN A 1 104 ? 0.02 -15.555 -17.938 1 98.81 104 ASN A N 1
ATOM 830 C CA . ASN A 1 104 ? -0.433 -16.344 -19.078 1 98.81 104 ASN A CA 1
ATOM 831 C C . ASN A 1 104 ? -0.704 -15.461 -20.297 1 98.81 104 ASN A C 1
ATOM 833 O O . ASN A 1 104 ? -0.248 -15.758 -21.406 1 98.81 104 ASN A O 1
ATOM 837 N N . GLN A 1 105 ? -1.354 -14.391 -20.062 1 98.38 105 GLN A N 1
ATOM 838 C CA . GLN A 1 105 ? -1.688 -13.477 -21.156 1 98.38 105 GLN A CA 1
ATOM 839 C C . GLN A 1 105 ? -0.439 -12.797 -21.703 1 98.38 105 GLN A C 1
ATOM 841 O O . GLN A 1 105 ? -0.341 -12.555 -22.906 1 98.38 105 GLN A O 1
ATOM 846 N N . PHE A 1 106 ? 0.444 -12.469 -20.875 1 98.44 106 PHE A N 1
ATOM 847 C CA . PHE A 1 106 ? 1.688 -11.836 -21.297 1 98.44 106 PHE A CA 1
ATOM 848 C C . PHE A 1 106 ? 2.416 -12.703 -22.328 1 98.44 106 PHE A C 1
ATOM 850 O O . PHE A 1 106 ? 3.062 -12.188 -23.234 1 98.44 106 PHE A O 1
ATOM 857 N N . PHE A 1 107 ? 2.242 -13.953 -22.219 1 98.5 107 PHE A N 1
ATOM 858 C CA . PHE A 1 107 ? 2.889 -14.898 -23.125 1 98.5 107 PHE A CA 1
ATOM 859 C C . PHE A 1 107 ? 1.898 -15.414 -24.172 1 98.5 107 PHE A C 1
ATOM 861 O O . PHE A 1 107 ? 2.041 -16.531 -24.656 1 98.5 107 PHE A O 1
ATOM 868 N N . ASN A 1 108 ? 0.818 -14.695 -24.359 1 98.31 108 ASN A N 1
ATOM 869 C CA . ASN A 1 108 ? -0.154 -14.859 -25.438 1 98.31 108 ASN A CA 1
ATOM 870 C C . ASN A 1 108 ? -1.111 -16.016 -25.156 1 98.31 108 ASN A C 1
ATOM 872 O O . ASN A 1 108 ? -1.628 -16.641 -26.078 1 98.31 108 ASN A O 1
ATOM 876 N N . GLY A 1 109 ? -1.255 -16.375 -23.906 1 98.56 109 GLY A N 1
ATOM 877 C CA . GLY A 1 109 ? -2.289 -17.328 -23.516 1 98.56 109 GLY A CA 1
ATOM 878 C C . GLY A 1 109 ? -3.668 -16.703 -23.422 1 98.56 109 GLY A C 1
ATOM 879 O O . GLY A 1 109 ? -3.82 -15.492 -23.609 1 98.56 109 GLY A O 1
ATOM 880 N N . LYS A 1 110 ? -4.617 -17.578 -23.188 1 97.62 110 LYS A N 1
ATOM 881 C CA . LYS A 1 110 ? -6 -17.141 -23.062 1 97.62 110 LYS A CA 1
ATOM 882 C C . LYS A 1 110 ? -6.586 -17.578 -21.719 1 97.62 110 LYS A C 1
ATOM 884 O O . LYS A 1 110 ? -5.996 -18.406 -21.016 1 97.62 110 LYS A O 1
ATOM 889 N N . ILE A 1 111 ? -7.633 -16.906 -21.359 1 96.38 111 ILE A N 1
ATOM 890 C CA . ILE A 1 111 ? -8.367 -17.234 -20.141 1 96.38 111 ILE A CA 1
ATOM 891 C C . ILE A 1 111 ? -9.781 -17.688 -20.5 1 96.38 111 ILE A C 1
ATOM 893 O O . ILE A 1 111 ? -10.438 -17.078 -21.359 1 96.38 111 ILE A O 1
ATOM 897 N N . ILE A 1 112 ? -10.203 -18.719 -19.812 1 94.06 112 ILE A N 1
ATOM 898 C CA . ILE A 1 112 ? -11.539 -19.266 -20.047 1 94.06 112 ILE A CA 1
ATOM 899 C C . ILE A 1 112 ? -12.422 -19 -18.828 1 94.06 112 ILE A C 1
ATOM 901 O O . ILE A 1 112 ? -12.055 -19.344 -17.703 1 94.06 112 ILE A O 1
ATOM 905 N N . PHE A 1 113 ? -13.492 -18.438 -19.109 1 92.56 113 PHE A N 1
ATOM 906 C CA . PHE A 1 113 ? -14.43 -18.203 -18.031 1 92.56 113 PHE A CA 1
ATOM 907 C C . PHE A 1 113 ? -15.281 -19.438 -17.766 1 92.56 113 PHE A C 1
ATOM 909 O O . PHE A 1 113 ? -15.82 -20.047 -18.719 1 92.56 113 PHE A O 1
ATOM 916 N N . ASP A 1 114 ? -15.367 -19.797 -16.516 1 87.06 114 ASP A N 1
ATOM 917 C CA . ASP A 1 114 ? -16.172 -20.953 -16.094 1 87.06 114 ASP A CA 1
ATOM 918 C C . ASP A 1 114 ? -17.281 -20.531 -15.141 1 87.06 114 ASP A C 1
ATOM 920 O O . ASP A 1 114 ? -17.031 -20.188 -13.984 1 87.06 114 ASP A O 1
ATOM 924 N N . ASN A 1 115 ? -18.438 -20.781 -15.547 1 85.88 115 ASN A N 1
ATOM 925 C CA . ASN A 1 115 ? -19.594 -20.344 -14.758 1 85.88 115 ASN A CA 1
ATOM 926 C C . ASN A 1 115 ? -20.078 -21.453 -13.82 1 85.88 115 ASN A C 1
ATOM 928 O O . ASN A 1 115 ? -21.031 -21.266 -13.062 1 85.88 115 ASN A O 1
ATOM 932 N N . SER A 1 116 ? -19.484 -22.625 -13.766 1 83.31 116 SER A N 1
ATOM 933 C CA . SER A 1 116 ? -19.953 -23.766 -12.977 1 83.31 116 SER A CA 1
ATOM 934 C C . SER A 1 116 ? -19.641 -23.578 -11.5 1 83.31 116 SER A C 1
ATOM 936 O O . SER A 1 116 ? -20.188 -24.297 -10.648 1 83.31 116 SER A O 1
ATOM 938 N N . ASN A 1 117 ? -18.875 -22.734 -11.023 1 82.44 117 ASN A N 1
ATOM 939 C CA . ASN A 1 117 ? -18.484 -22.406 -9.656 1 82.44 117 ASN A CA 1
ATOM 940 C C . ASN A 1 117 ? -17.734 -23.547 -8.984 1 82.44 117 ASN A C 1
ATOM 942 O O . ASN A 1 117 ? -17.734 -23.656 -7.758 1 82.44 117 ASN A O 1
ATOM 946 N N . ILE A 1 118 ? -17.141 -24.469 -9.711 1 82.69 118 ILE A N 1
ATOM 947 C CA . ILE A 1 118 ? -16.422 -25.609 -9.18 1 82.69 118 ILE A CA 1
ATOM 948 C C . ILE A 1 118 ? -15.188 -25.125 -8.406 1 82.69 118 ILE A C 1
ATOM 950 O O . ILE A 1 118 ? -14.773 -25.766 -7.434 1 82.69 118 ILE A O 1
ATOM 954 N N . HIS A 1 119 ? -14.703 -24.062 -8.758 1 86 119 HIS A N 1
ATOM 955 C CA . HIS A 1 119 ? -13.469 -23.547 -8.188 1 86 119 HIS A CA 1
ATOM 956 C C . HIS A 1 119 ? -13.727 -22.328 -7.324 1 86 119 HIS A C 1
ATOM 958 O O . HIS A 1 119 ? -12.875 -21.438 -7.219 1 86 119 HIS A O 1
ATOM 964 N N . VAL A 1 120 ? -14.906 -22.266 -6.672 1 85.81 120 VAL A N 1
ATOM 965 C CA . VAL A 1 120 ? -15.203 -21.078 -5.891 1 85.81 120 VAL A CA 1
ATOM 966 C C . VAL A 1 120 ? -15.461 -21.469 -4.438 1 85.81 120 VAL A C 1
ATOM 968 O O . VAL A 1 120 ? -16.406 -22.188 -4.137 1 85.81 120 VAL A O 1
ATOM 971 N N . GLY A 1 121 ? -14.578 -20.906 -3.695 1 82.62 121 GLY A N 1
ATOM 972 C CA . GLY A 1 121 ? -14.781 -21.031 -2.262 1 82.62 121 GLY A CA 1
ATOM 973 C C . GLY A 1 121 ? -14.641 -22.453 -1.766 1 82.62 121 GLY A C 1
ATOM 974 O O . GLY A 1 121 ? -15.352 -22.875 -0.846 1 82.62 121 GLY A O 1
ATOM 975 N N . LYS A 1 122 ? -13.75 -23.312 -2.371 1 86.38 122 LYS A N 1
ATOM 976 C CA . LYS A 1 122 ? -13.547 -24.703 -2.016 1 86.38 122 LYS A CA 1
ATOM 977 C C . LYS A 1 122 ? -12.062 -25.078 -2.041 1 86.38 122 LYS A C 1
ATOM 979 O O . LYS A 1 122 ? -11.258 -24.375 -2.66 1 86.38 122 LYS A O 1
ATOM 984 N N . ASN A 1 123 ? -11.836 -26.016 -1.239 1 91.25 123 ASN A N 1
ATOM 985 C CA . ASN A 1 123 ? -10.523 -26.656 -1.368 1 91.25 123 ASN A CA 1
ATOM 986 C C . ASN A 1 123 ? -10.57 -27.844 -2.326 1 91.25 123 ASN A C 1
ATOM 988 O O . ASN A 1 123 ? -11.633 -28.438 -2.531 1 91.25 123 ASN A O 1
ATOM 992 N N . HIS A 1 124 ? -9.477 -28.094 -2.979 1 92.06 124 HIS A N 1
ATOM 993 C CA . HIS A 1 124 ? -9.359 -29.25 -3.855 1 92.06 124 HIS A CA 1
ATOM 994 C C . HIS A 1 124 ? -7.91 -29.719 -3.953 1 92.06 124 HIS A C 1
ATOM 996 O O . HIS A 1 124 ? -7 -29.031 -3.484 1 92.06 124 HIS A O 1
ATOM 1002 N N . VAL A 1 125 ? -7.82 -30.844 -4.512 1 93.94 125 VAL A N 1
ATOM 1003 C CA . VAL A 1 125 ? -6.492 -31.438 -4.645 1 93.94 125 VAL A CA 1
ATOM 1004 C C . VAL A 1 125 ? -5.918 -31.109 -6.02 1 93.94 125 VAL A C 1
ATOM 1006 O O . VAL A 1 125 ? -6.629 -31.156 -7.027 1 93.94 125 VAL A O 1
ATOM 1009 N N . VAL A 1 126 ? -4.621 -30.734 -6.008 1 95.69 126 VAL A N 1
ATOM 1010 C CA . VAL A 1 126 ? -3.895 -30.578 -7.262 1 95.69 126 VAL A CA 1
ATOM 1011 C C . VAL A 1 126 ? -2.836 -31.672 -7.383 1 95.69 126 VAL A C 1
ATOM 1013 O O . VAL A 1 126 ? -2.199 -32.031 -6.391 1 95.69 126 VAL A O 1
ATOM 1016 N N . ASP A 1 127 ? -2.674 -32.156 -8.578 1 97.25 127 ASP A N 1
ATOM 1017 C CA . ASP A 1 127 ? -1.627 -33.125 -8.906 1 97.25 127 ASP A CA 1
ATOM 1018 C C . ASP A 1 127 ? -0.356 -32.406 -9.367 1 97.25 127 ASP A C 1
ATOM 1020 O O . ASP A 1 127 ? -0.39 -31.609 -10.305 1 97.25 127 ASP A O 1
ATOM 1024 N N . ILE A 1 128 ? 0.694 -32.75 -8.664 1 96.31 128 ILE A N 1
ATOM 1025 C CA . ILE A 1 128 ? 1.994 -32.188 -9.047 1 96.31 128 ILE A CA 1
ATOM 1026 C C . ILE A 1 128 ? 2.693 -33.156 -10.008 1 96.31 128 ILE A C 1
ATOM 1028 O O . ILE A 1 128 ? 3.266 -34.156 -9.586 1 96.31 128 ILE A O 1
ATOM 1032 N N . ILE A 1 129 ? 2.787 -32.781 -11.289 1 94.81 129 ILE A N 1
ATOM 1033 C CA . ILE A 1 129 ? 3.199 -33.75 -12.305 1 94.81 129 ILE A CA 1
ATOM 1034 C C . ILE A 1 129 ? 4.645 -33.469 -12.719 1 94.81 129 ILE A C 1
ATOM 1036 O O . ILE A 1 129 ? 5.285 -34.312 -13.352 1 94.81 129 ILE A O 1
ATOM 1040 N N . ASP A 1 130 ? 5.168 -32.406 -12.383 1 92.12 130 ASP A N 1
ATOM 1041 C CA . ASP A 1 130 ? 6.547 -32.062 -12.703 1 92.12 130 ASP A CA 1
ATOM 1042 C C . ASP A 1 130 ? 7.512 -32.594 -11.641 1 92.12 130 ASP A C 1
ATOM 1044 O O . ASP A 1 130 ? 7.367 -32.281 -10.461 1 92.12 130 ASP A O 1
ATOM 1048 N N . THR A 1 131 ? 8.516 -33.312 -12.039 1 91.25 131 THR A N 1
ATOM 1049 C CA . THR A 1 131 ? 9.391 -34 -11.109 1 91.25 131 THR A CA 1
ATOM 1050 C C . THR A 1 131 ? 10.242 -33.031 -10.312 1 91.25 131 THR A C 1
ATOM 1052 O O . THR A 1 131 ? 10.578 -33.281 -9.156 1 91.25 131 THR A O 1
ATOM 1055 N N . LYS A 1 132 ? 10.594 -31.969 -10.961 1 87.75 132 LYS A N 1
ATOM 1056 C CA . LYS A 1 132 ? 11.344 -30.938 -10.25 1 87.75 132 LYS A CA 1
ATOM 1057 C C . LYS A 1 132 ? 10.578 -30.438 -9.031 1 87.75 132 LYS A C 1
ATOM 1059 O O . LYS A 1 132 ? 11.141 -30.328 -7.941 1 87.75 132 LYS A O 1
ATOM 1064 N N . PHE A 1 133 ? 9.328 -30.219 -9.242 1 91.19 133 PHE A N 1
ATOM 1065 C CA . PHE A 1 133 ? 8.492 -29.688 -8.172 1 91.19 133 PHE A CA 1
ATOM 1066 C C . PHE A 1 133 ? 8.094 -30.781 -7.191 1 91.19 133 PHE A C 1
ATOM 1068 O O . PHE A 1 133 ? 8.117 -30.562 -5.977 1 91.19 133 PHE A O 1
ATOM 1075 N N . SER A 1 134 ? 7.754 -31.953 -7.684 1 92.38 134 SER A N 1
ATOM 1076 C CA . SER A 1 134 ? 7.359 -33.031 -6.789 1 92.38 134 SER A CA 1
ATOM 1077 C C . SER A 1 134 ? 8.516 -33.469 -5.902 1 92.38 134 SER A C 1
ATOM 1079 O O . SER A 1 134 ? 8.32 -33.781 -4.727 1 92.38 134 SER A O 1
ATOM 1081 N N . ASN A 1 135 ? 9.719 -33.469 -6.449 1 90 135 ASN A N 1
ATOM 1082 C CA . ASN A 1 135 ? 10.898 -33.812 -5.664 1 90 135 ASN A CA 1
ATOM 1083 C C . ASN A 1 135 ? 11.18 -32.75 -4.59 1 90 135 ASN A C 1
ATOM 1085 O O . ASN A 1 135 ? 11.508 -33.094 -3.451 1 90 135 ASN A O 1
ATOM 1089 N N . PHE A 1 136 ? 11.023 -31.562 -4.984 1 87.56 136 PHE A N 1
ATOM 1090 C CA . PHE A 1 136 ? 11.297 -30.484 -4.043 1 87.56 136 PHE A CA 1
ATOM 1091 C C . PHE A 1 136 ? 10.273 -30.484 -2.912 1 87.56 136 PHE A C 1
ATOM 1093 O O . PHE A 1 136 ? 10.641 -30.344 -1.742 1 87.56 136 PHE A O 1
ATOM 1100 N N . LEU A 1 137 ? 9.055 -30.734 -3.289 1 89.44 137 LEU A N 1
ATOM 1101 C CA . LEU A 1 137 ? 7.969 -30.656 -2.32 1 89.44 137 LEU A CA 1
ATOM 1102 C C . LEU A 1 137 ? 7.82 -31.984 -1.567 1 89.44 137 LEU A C 1
ATOM 1104 O O . LEU A 1 137 ? 7.141 -32.031 -0.54 1 89.44 137 LEU A O 1
ATOM 1108 N N . GLN A 1 138 ? 8.383 -32.969 -2.09 1 91.19 138 GLN A N 1
ATOM 1109 C CA . GLN A 1 138 ? 8.32 -34.312 -1.531 1 91.19 138 GLN A CA 1
ATOM 1110 C C . GLN A 1 138 ? 6.875 -34.812 -1.452 1 91.19 138 GLN A C 1
ATOM 1112 O O . GLN A 1 138 ? 6.473 -35.406 -0.451 1 91.19 138 GLN A O 1
ATOM 1117 N N . THR A 1 139 ? 6.121 -34.438 -2.469 1 93 139 THR A N 1
ATOM 1118 C CA . THR A 1 139 ? 4.746 -34.875 -2.643 1 93 139 THR A CA 1
ATOM 1119 C C . THR A 1 139 ? 4.309 -34.75 -4.098 1 93 139 THR A C 1
ATOM 1121 O O . THR A 1 139 ? 4.863 -33.938 -4.84 1 93 139 THR A O 1
ATOM 1124 N N . ASN A 1 140 ? 3.332 -35.562 -4.414 1 95.62 140 ASN A N 1
ATOM 1125 C CA . ASN A 1 140 ? 2.783 -35.469 -5.762 1 95.62 140 ASN A CA 1
ATOM 1126 C C . ASN A 1 140 ? 1.395 -34.844 -5.766 1 95.62 140 ASN A C 1
ATOM 1128 O O . ASN A 1 140 ? 0.762 -34.719 -6.816 1 95.62 140 ASN A O 1
ATOM 1132 N N . THR A 1 141 ? 0.971 -34.438 -4.547 1 94.69 141 THR A N 1
ATOM 1133 C CA . THR A 1 141 ? -0.32 -33.781 -4.457 1 94.69 141 THR A CA 1
ATOM 1134 C C . THR A 1 141 ? -0.281 -32.656 -3.402 1 94.69 141 THR A C 1
ATOM 1136 O O . THR A 1 141 ? 0.573 -32.688 -2.514 1 94.69 141 THR A O 1
ATOM 1139 N N . MET A 1 142 ? -1.109 -31.703 -3.631 1 92.25 142 MET A N 1
ATOM 1140 C CA . MET A 1 142 ? -1.302 -30.641 -2.65 1 92.25 142 MET A CA 1
ATOM 1141 C C . MET A 1 142 ? -2.777 -30.266 -2.529 1 92.25 142 MET A C 1
ATOM 1143 O O . MET A 1 142 ? -3.494 -30.219 -3.529 1 92.25 142 MET A O 1
ATOM 1147 N N . ASN A 1 143 ? -3.182 -30.078 -1.27 1 92.38 143 ASN A N 1
ATOM 1148 C CA . ASN A 1 143 ? -4.488 -29.469 -1.05 1 92.38 143 ASN A CA 1
ATOM 1149 C C . ASN A 1 143 ? -4.418 -27.953 -1.114 1 92.38 143 ASN A C 1
ATOM 1151 O O . ASN A 1 143 ? -3.639 -27.328 -0.387 1 92.38 143 ASN A O 1
ATOM 1155 N N . VAL A 1 144 ? -5.215 -27.375 -2.041 1 92.81 144 VAL A N 1
ATOM 1156 C CA . VAL A 1 144 ? -5.133 -25.938 -2.24 1 92.81 144 VAL A CA 1
ATOM 1157 C C . VAL A 1 144 ? -6.535 -25.328 -2.203 1 92.81 144 VAL A C 1
ATOM 1159 O O . VAL A 1 144 ? -7.527 -26.031 -2.398 1 92.81 144 VAL A O 1
ATOM 1162 N N . ASN A 1 145 ? -6.578 -24 -1.868 1 92.12 145 ASN A N 1
ATOM 1163 C CA . ASN A 1 145 ? -7.848 -23.281 -1.943 1 92.12 145 ASN A CA 1
ATOM 1164 C C . ASN A 1 145 ? -8.141 -22.812 -3.365 1 92.12 145 ASN A C 1
ATOM 1166 O O . ASN A 1 145 ? -7.254 -22.812 -4.219 1 92.12 145 ASN A O 1
ATOM 1170 N N . SER A 1 146 ? -9.422 -22.578 -3.602 1 91.25 146 SER A N 1
ATOM 1171 C CA . SER A 1 146 ? -9.844 -22.094 -4.914 1 91.25 146 SER A CA 1
ATOM 1172 C C . SER A 1 146 ? -10.859 -20.953 -4.785 1 91.25 146 SER A C 1
ATOM 1174 O O . SER A 1 146 ? -11.836 -21.078 -4.043 1 91.25 146 SER A O 1
ATOM 1176 N N . PHE A 1 147 ? -10.539 -19.859 -5.555 1 90.62 147 PHE A N 1
ATOM 1177 C CA . PHE A 1 147 ? -11.414 -18.688 -5.52 1 90.62 147 PHE A CA 1
ATOM 1178 C C . PHE A 1 147 ? -11.531 -18.062 -6.902 1 90.62 147 PHE A C 1
ATOM 1180 O O . PHE A 1 147 ? -11.531 -16.828 -7.031 1 90.62 147 PHE A O 1
ATOM 1187 N N . HIS A 1 148 ? -11.609 -18.844 -7.902 1 91.5 148 HIS A N 1
ATOM 1188 C CA . HIS A 1 148 ? -11.586 -18.281 -9.242 1 91.5 148 HIS A CA 1
ATOM 1189 C C . HIS A 1 148 ? -12.664 -18.906 -10.125 1 91.5 148 HIS A C 1
ATOM 1191 O O . HIS A 1 148 ? -13.031 -20.062 -9.945 1 91.5 148 HIS A O 1
ATOM 1197 N N . HIS A 1 149 ? -13.102 -18.078 -11.078 1 92.5 149 HIS A N 1
ATOM 1198 C CA . HIS A 1 149 ? -13.977 -18.531 -12.156 1 92.5 149 HIS A CA 1
ATOM 1199 C C . HIS A 1 149 ? -13.188 -18.719 -13.453 1 92.5 149 HIS A C 1
ATOM 1201 O O . HIS A 1 149 ? -13.562 -19.531 -14.297 1 92.5 149 HIS A O 1
ATOM 1207 N N . ASN A 1 150 ? -12.164 -17.953 -13.57 1 94.94 150 ASN A N 1
ATOM 1208 C CA . ASN A 1 150 ? -11.328 -18.047 -14.758 1 94.94 150 ASN A CA 1
ATOM 1209 C C . ASN A 1 150 ? -10.406 -19.266 -14.711 1 94.94 150 ASN A C 1
ATOM 1211 O O . ASN A 1 150 ? -9.883 -19.609 -13.648 1 94.94 150 ASN A O 1
ATOM 1215 N N . LEU A 1 151 ? -10.305 -19.906 -15.883 1 95.81 151 LEU A N 1
ATOM 1216 C CA . LEU A 1 151 ? -9.508 -21.125 -15.992 1 95.81 151 LEU A CA 1
ATOM 1217 C C . LEU A 1 151 ? -8.445 -20.984 -17.078 1 95.81 151 LEU A C 1
ATOM 1219 O O . LEU A 1 151 ? -8.578 -20.156 -17.984 1 95.81 151 LEU A O 1
ATOM 1223 N N . ILE A 1 152 ? -7.418 -21.734 -16.922 1 97.56 152 ILE A N 1
ATOM 1224 C CA . ILE A 1 152 ? -6.41 -21.969 -17.953 1 97.56 152 ILE A CA 1
ATOM 1225 C C . ILE A 1 152 ? -6.285 -23.469 -18.219 1 97.56 152 ILE A C 1
ATOM 1227 O O . ILE A 1 152 ? -6.129 -24.266 -17.281 1 97.56 152 ILE A O 1
ATOM 1231 N N . ASP A 1 153 ? -6.504 -23.844 -19.438 1 95.62 153 ASP A N 1
ATOM 1232 C CA . ASP A 1 153 ? -6.27 -25.234 -19.828 1 95.62 153 ASP A CA 1
ATOM 1233 C C . ASP A 1 153 ? -5.125 -25.344 -20.828 1 95.62 153 ASP A C 1
ATOM 1235 O O . ASP A 1 153 ? -4.465 -24.344 -21.141 1 95.62 153 ASP A O 1
ATOM 1239 N N . LYS A 1 154 ? -4.859 -26.547 -21.266 1 95.69 154 LYS A N 1
ATOM 1240 C CA . LYS A 1 154 ? -3.701 -26.797 -22.109 1 95.69 154 LYS A CA 1
ATOM 1241 C C . LYS A 1 154 ? -3.799 -25.984 -23.406 1 95.69 154 LYS A C 1
ATOM 1243 O O . LYS A 1 154 ? -2.789 -25.5 -23.922 1 95.69 154 LYS A O 1
ATOM 1248 N N . SER A 1 155 ? -4.965 -25.797 -23.906 1 96.25 155 SER A N 1
ATOM 1249 C CA . SER A 1 155 ? -5.156 -25.109 -25.172 1 96.25 155 SER A CA 1
ATOM 1250 C C . SER A 1 155 ? -5.047 -23.594 -25 1 96.25 155 SER A C 1
ATOM 1252 O O . SER A 1 155 ? -4.852 -22.859 -25.984 1 96.25 155 SER A O 1
ATOM 1254 N N . SER A 1 156 ? -5.125 -23.125 -23.797 1 97.62 156 SER A N 1
ATOM 1255 C CA . SER A 1 156 ? -5.121 -21.688 -23.547 1 97.62 156 SER A CA 1
ATOM 1256 C C . SER A 1 156 ? -3.824 -21.25 -22.859 1 97.62 156 SER A C 1
ATOM 1258 O O . SER A 1 156 ? -3.648 -20.062 -22.562 1 97.62 156 SER A O 1
ATOM 1260 N N . LEU A 1 157 ? -2.941 -22.172 -22.703 1 98.56 157 LEU A N 1
ATOM 1261 C CA . LEU A 1 157 ? -1.672 -21.875 -22.031 1 98.56 157 LEU A CA 1
ATOM 1262 C C . LEU A 1 157 ? -0.768 -21.047 -22.938 1 98.56 157 LEU A C 1
ATOM 1264 O O . LEU A 1 157 ? -0.669 -21.297 -24.141 1 98.56 157 LEU A O 1
ATOM 1268 N N . GLY A 1 158 ? -0.107 -20.031 -22.344 1 98.56 158 GLY A N 1
ATOM 1269 C CA . GLY A 1 158 ? 0.792 -19.156 -23.078 1 98.56 158 GLY A CA 1
ATOM 1270 C C . GLY A 1 158 ? 2.068 -19.844 -23.531 1 98.56 158 GLY A C 1
ATOM 1271 O O . GLY A 1 158 ? 2.371 -20.953 -23.078 1 98.56 158 GLY A O 1
ATOM 1272 N N . LYS A 1 159 ? 2.777 -19.156 -24.344 1 98 159 LYS A N 1
ATOM 1273 C CA . LYS A 1 159 ? 4.027 -19.688 -24.891 1 98 159 LYS A CA 1
ATOM 1274 C C . LYS A 1 159 ? 5.098 -19.766 -23.797 1 98 159 LYS A C 1
ATOM 1276 O O . LYS A 1 159 ? 5.145 -18.938 -22.906 1 98 159 LYS A O 1
ATOM 1281 N N . ASN A 1 160 ? 5.891 -20.859 -23.828 1 97.19 160 ASN A N 1
ATOM 1282 C CA . ASN A 1 160 ? 7.059 -21.062 -22.984 1 97.19 160 ASN A CA 1
ATOM 1283 C C . ASN A 1 160 ? 6.668 -21.281 -21.531 1 97.19 160 ASN A C 1
ATOM 1285 O O . ASN A 1 160 ? 7.512 -21.219 -20.641 1 97.19 160 ASN A O 1
ATOM 1289 N N . LEU A 1 161 ? 5.406 -21.453 -21.312 1 98.19 161 LEU A N 1
ATOM 1290 C CA . LEU A 1 161 ? 4.945 -21.812 -19.984 1 98.19 161 LEU A CA 1
ATOM 1291 C C . LEU A 1 161 ? 4.75 -23.328 -19.859 1 98.19 161 LEU A C 1
ATOM 1293 O O . LEU A 1 161 ? 4.203 -23.953 -20.766 1 98.19 161 LEU A O 1
ATOM 1297 N N . ILE A 1 162 ? 5.234 -23.875 -18.75 1 97.06 162 ILE A N 1
ATOM 1298 C CA . ILE A 1 162 ? 5.16 -25.312 -18.516 1 97.06 162 ILE A CA 1
ATOM 1299 C C . ILE A 1 162 ? 4.312 -25.594 -17.281 1 97.06 162 ILE A C 1
ATOM 1301 O O . ILE A 1 162 ? 4.645 -25.141 -16.172 1 97.06 162 ILE A O 1
ATOM 1305 N N . PRO A 1 163 ? 3.244 -26.344 -17.453 1 97.69 163 PRO A N 1
ATOM 1306 C CA . PRO A 1 163 ? 2.426 -26.672 -16.281 1 97.69 163 PRO A CA 1
ATOM 1307 C C . PRO A 1 163 ? 3.127 -27.641 -15.32 1 97.69 163 PRO A C 1
ATOM 1309 O O . PRO A 1 163 ? 3.842 -28.547 -15.758 1 97.69 163 PRO A O 1
ATOM 1312 N N . PHE A 1 164 ? 2.969 -27.391 -13.984 1 95.94 164 PHE A N 1
ATOM 1313 C CA . PHE A 1 164 ? 3.504 -28.344 -13.016 1 95.94 164 PHE A CA 1
ATOM 1314 C C . PHE A 1 164 ? 2.398 -28.875 -12.109 1 95.94 164 PHE A C 1
ATOM 1316 O O . PHE A 1 164 ? 2.592 -29.859 -11.398 1 95.94 164 PHE A O 1
ATOM 1323 N N . ALA A 1 165 ? 1.218 -28.25 -12.148 1 96.88 165 ALA A N 1
ATOM 1324 C CA . ALA A 1 165 ? 0.109 -28.641 -11.281 1 96.88 165 ALA A CA 1
ATOM 1325 C C . ALA A 1 165 ? -1.219 -28.578 -12.031 1 96.88 165 ALA A C 1
ATOM 1327 O O . ALA A 1 165 ? -1.504 -27.609 -12.734 1 96.88 165 ALA A O 1
ATOM 1328 N N . PHE A 1 166 ? -2.006 -29.625 -11.828 1 97.75 166 PHE A N 1
ATOM 1329 C CA . PHE A 1 166 ? -3.326 -29.734 -12.438 1 97.75 166 PHE A CA 1
ATOM 1330 C C . PHE A 1 166 ? -4.391 -30.016 -11.391 1 97.75 166 PHE A C 1
ATOM 1332 O O . PHE A 1 166 ? -4.156 -30.766 -10.445 1 97.75 166 PHE A O 1
ATOM 1339 N N . SER A 1 167 ? -5.512 -29.375 -11.656 1 96.44 167 SER A N 1
ATOM 1340 C CA . SER A 1 167 ? -6.641 -29.734 -10.805 1 96.44 167 SER A CA 1
ATOM 1341 C C . SER A 1 167 ? -7.039 -31.188 -11 1 96.44 167 SER A C 1
ATOM 1343 O O . SER A 1 167 ? -7.211 -31.641 -12.133 1 96.44 167 SER A O 1
ATOM 1345 N N . SER A 1 168 ? -7.277 -31.844 -9.867 1 94.62 168 SER A N 1
ATOM 1346 C CA . SER A 1 168 ? -7.715 -33.219 -9.961 1 94.62 168 SER A CA 1
ATOM 1347 C C . SER A 1 168 ? -9.172 -33.312 -10.383 1 94.62 168 SER A C 1
ATOM 1349 O O . SER A 1 168 ? -9.641 -34.406 -10.789 1 94.62 168 SER A O 1
ATOM 1351 N N . ILE A 1 169 ? -9.828 -32.219 -10.305 1 92 169 ILE A N 1
ATOM 1352 C CA . ILE A 1 169 ? -11.266 -32.188 -10.57 1 92 169 ILE A CA 1
ATOM 1353 C C . ILE A 1 169 ? -11.508 -32.125 -12.078 1 92 169 ILE A C 1
ATOM 1355 O O . ILE A 1 169 ? -12.312 -32.906 -12.609 1 92 169 ILE A O 1
ATOM 1359 N N . ASP A 1 170 ? -10.789 -31.281 -12.789 1 93.56 170 ASP A N 1
ATOM 1360 C CA . ASP A 1 170 ? -11.148 -31.047 -14.18 1 93.56 170 ASP A CA 1
ATOM 1361 C C . ASP A 1 170 ? -9.906 -30.953 -15.062 1 93.56 170 ASP A C 1
ATOM 1363 O O . ASP A 1 170 ? -10 -30.609 -16.25 1 93.56 170 ASP A O 1
ATOM 1367 N N . GLN A 1 171 ? -8.781 -31.109 -14.461 1 95 171 GLN A N 1
ATOM 1368 C CA . GLN A 1 171 ? -7.492 -31.141 -15.148 1 95 171 GLN A CA 1
ATOM 1369 C C . GLN A 1 171 ? -7.137 -29.781 -15.734 1 95 171 GLN A C 1
ATOM 1371 O O . GLN A 1 171 ? -6.324 -29.688 -16.656 1 95 171 GLN A O 1
ATOM 1376 N N . THR A 1 172 ? -7.758 -28.734 -15.227 1 96.56 172 THR A N 1
ATOM 1377 C CA . THR A 1 172 ? -7.297 -27.391 -15.562 1 96.56 172 THR A CA 1
ATOM 1378 C C . THR A 1 172 ? -5.941 -27.109 -14.922 1 96.56 172 THR A C 1
ATOM 1380 O O . THR A 1 172 ? -5.559 -27.766 -13.953 1 96.56 172 THR A O 1
ATOM 1383 N N . ILE A 1 173 ? -5.203 -26.234 -15.539 1 98.19 173 ILE A N 1
ATOM 1384 C CA . ILE A 1 173 ? -3.873 -25.891 -15.047 1 98.19 173 ILE A CA 1
ATOM 1385 C C . ILE A 1 173 ? -3.994 -25 -13.812 1 98.19 173 ILE A C 1
ATOM 1387 O O . ILE A 1 173 ? -4.609 -23.938 -13.859 1 98.19 173 ILE A O 1
ATOM 1391 N N . GLU A 1 174 ? -3.342 -25.5 -12.695 1 97.44 174 GLU A N 1
ATOM 1392 C CA . GLU A 1 174 ? -3.373 -24.75 -11.438 1 97.44 174 GLU A CA 1
ATOM 1393 C C . GLU A 1 174 ? -2.008 -24.156 -11.109 1 97.44 174 GLU A C 1
ATOM 1395 O O . GLU A 1 174 ? -1.887 -23.328 -10.211 1 97.44 174 GLU A O 1
ATOM 1400 N N . GLY A 1 175 ? -1.036 -24.547 -11.766 1 97.12 175 GLY A N 1
ATOM 1401 C CA . GLY A 1 175 ? 0.31 -24.016 -11.625 1 97.12 175 GLY A CA 1
ATOM 1402 C C . GLY A 1 175 ? 1.155 -24.188 -12.867 1 97.12 175 GLY A C 1
ATOM 1403 O O . GLY A 1 175 ? 1.072 -25.219 -13.547 1 97.12 175 GLY A O 1
ATOM 1404 N N . PHE A 1 176 ? 1.942 -23.188 -13.234 1 97.44 176 PHE A N 1
ATOM 1405 C CA . PHE A 1 176 ? 2.922 -23.297 -14.305 1 97.44 176 PHE A CA 1
ATOM 1406 C C . PHE A 1 176 ? 4.16 -22.469 -13.992 1 97.44 176 PHE A C 1
ATOM 1408 O O . PHE A 1 176 ? 4.16 -21.672 -13.047 1 97.44 176 PHE A O 1
ATOM 1415 N N . TYR A 1 177 ? 5.227 -22.719 -14.68 1 95.88 177 TYR A N 1
ATOM 1416 C CA . TYR A 1 177 ? 6.441 -21.906 -14.602 1 95.88 177 TYR A CA 1
ATOM 1417 C C . TYR A 1 177 ? 6.996 -21.625 -15.992 1 95.88 177 TYR A C 1
ATOM 1419 O O . TYR A 1 177 ? 6.609 -22.281 -16.969 1 95.88 177 TYR A O 1
ATOM 1427 N N . HIS A 1 178 ? 7.746 -20.547 -16.109 1 95.88 178 HIS A N 1
ATOM 1428 C CA . HIS A 1 178 ? 8.398 -20.219 -17.375 1 95.88 178 HIS A CA 1
ATOM 1429 C C . HIS A 1 178 ? 9.648 -21.078 -17.594 1 95.88 178 HIS A C 1
ATOM 1431 O O . HIS A 1 178 ? 10.414 -21.297 -16.641 1 95.88 178 HIS A O 1
ATOM 1437 N N . GLU A 1 179 ? 9.914 -21.469 -18.75 1 93.19 179 GLU A N 1
ATOM 1438 C CA . GLU A 1 179 ? 10.969 -22.438 -19.078 1 93.19 179 GLU A CA 1
ATOM 1439 C C . GLU A 1 179 ? 12.352 -21.844 -18.812 1 93.19 179 GLU A C 1
ATOM 1441 O O . GLU A 1 179 ? 13.266 -22.562 -18.406 1 93.19 179 GLU A O 1
ATOM 1446 N N . ASN A 1 180 ? 12.492 -20.516 -18.953 1 92.12 180 ASN A N 1
ATOM 1447 C CA . ASN A 1 180 ? 13.844 -19.953 -18.938 1 92.12 180 ASN A CA 1
ATOM 1448 C C . ASN A 1 180 ? 13.969 -18.828 -17.906 1 92.12 180 ASN A C 1
ATOM 1450 O O . ASN A 1 180 ? 15.07 -18.328 -17.656 1 92.12 180 ASN A O 1
ATOM 1454 N N . SER A 1 181 ? 12.898 -18.359 -17.469 1 93.31 181 SER A N 1
ATOM 1455 C CA . SER A 1 181 ? 12.906 -17.25 -16.516 1 93.31 181 SER A CA 1
ATOM 1456 C C . SER A 1 181 ? 12.297 -17.672 -15.18 1 93.31 181 SER A C 1
ATOM 1458 O O . SER A 1 181 ? 11.453 -18.578 -15.133 1 93.31 181 SER A O 1
ATOM 1460 N N . PRO A 1 182 ? 12.766 -17.094 -14.102 1 94.38 182 PRO A N 1
ATOM 1461 C CA . PRO A 1 182 ? 12.211 -17.438 -12.789 1 94.38 182 PRO A CA 1
ATOM 1462 C C . PRO A 1 182 ? 10.82 -16.859 -12.57 1 94.38 182 PRO A C 1
ATOM 1464 O O . PRO A 1 182 ? 10.625 -16.031 -11.68 1 94.38 182 PRO A O 1
ATOM 1467 N N . ILE A 1 183 ? 9.898 -17.344 -13.312 1 96.25 183 ILE A N 1
ATOM 1468 C CA . ILE A 1 183 ? 8.508 -16.922 -13.258 1 96.25 183 ILE A CA 1
ATOM 1469 C C . ILE A 1 183 ? 7.609 -18.109 -12.922 1 96.25 183 ILE A C 1
ATOM 1471 O O . ILE A 1 183 ? 7.703 -19.156 -13.555 1 96.25 183 ILE A O 1
ATOM 1475 N N . LEU A 1 184 ? 6.84 -17.953 -11.906 1 96.25 184 LEU A N 1
ATOM 1476 C CA . LEU A 1 184 ? 5.938 -18.969 -11.391 1 96.25 184 LEU A CA 1
ATOM 1477 C C . LEU A 1 184 ? 4.52 -18.438 -11.25 1 96.25 184 LEU A C 1
ATOM 1479 O O . LEU A 1 184 ? 4.324 -17.297 -10.82 1 96.25 184 LEU A O 1
ATOM 1483 N N . GLY A 1 185 ? 3.541 -19.188 -11.656 1 97.25 185 GLY A N 1
ATOM 1484 C CA . GLY A 1 185 ? 2.139 -18.844 -11.469 1 97.25 185 GLY A CA 1
ATOM 1485 C C . GLY A 1 185 ? 1.355 -19.938 -10.75 1 97.25 185 GLY A C 1
ATOM 1486 O O . GLY A 1 185 ? 1.549 -21.125 -11.008 1 97.25 185 GLY A O 1
ATOM 1487 N N . VAL A 1 186 ? 0.524 -19.531 -9.805 1 96.69 186 VAL A N 1
ATOM 1488 C CA . VAL A 1 186 ? -0.371 -20.453 -9.133 1 96.69 186 VAL A CA 1
ATOM 1489 C C . VAL A 1 186 ? -1.785 -19.891 -9.094 1 96.69 186 VAL A C 1
ATOM 1491 O O . VAL A 1 186 ? -1.968 -18.672 -8.906 1 96.69 186 VAL A O 1
ATOM 1494 N N . MET A 1 187 ? -2.777 -20.781 -9.219 1 96.5 187 MET A N 1
ATOM 1495 C CA . MET A 1 187 ? -4.168 -20.328 -9.25 1 96.5 187 MET A CA 1
ATOM 1496 C C . MET A 1 187 ? -4.742 -20.219 -7.844 1 96.5 187 MET A C 1
ATOM 1498 O O . MET A 1 187 ? -5.719 -19.5 -7.621 1 96.5 187 MET A O 1
ATOM 1502 N N . TRP A 1 188 ? -4.164 -20.953 -6.934 1 94.5 188 TRP A N 1
ATOM 1503 C CA . TRP A 1 188 ? -4.617 -20.891 -5.547 1 94.5 188 TRP A CA 1
ATOM 1504 C C . TRP A 1 188 ? -3.98 -19.703 -4.828 1 94.5 188 TRP A C 1
ATOM 1506 O O . TRP A 1 188 ? -3.121 -19.016 -5.387 1 94.5 188 TRP A O 1
ATOM 1516 N N . HIS A 1 189 ? -4.457 -19.422 -3.68 1 94.81 189 HIS A N 1
ATOM 1517 C CA . HIS A 1 189 ? -3.98 -18.312 -2.861 1 94.81 189 HIS A CA 1
ATOM 1518 C C . HIS A 1 189 ? -3.143 -18.812 -1.689 1 94.81 189 HIS A C 1
ATOM 1520 O O . HIS A 1 189 ? -3.682 -19.141 -0.629 1 94.81 189 HIS A O 1
ATOM 1526 N N . PRO A 1 190 ? -1.882 -18.781 -1.892 1 93 190 PRO A N 1
ATOM 1527 C CA . PRO A 1 190 ? -1.041 -19.281 -0.8 1 93 190 PRO A CA 1
ATOM 1528 C C . PRO A 1 190 ? -1.107 -18.406 0.445 1 93 190 PRO A C 1
ATOM 1530 O O . PRO A 1 190 ? -0.777 -18.859 1.544 1 93 190 PRO A O 1
ATOM 1533 N N . GLU A 1 191 ? -1.567 -17.125 0.337 1 92.5 191 GLU A N 1
ATOM 1534 C CA . GLU A 1 191 ? -1.567 -16.188 1.449 1 92.5 191 GLU A CA 1
ATOM 1535 C C . GLU A 1 191 ? -2.805 -16.359 2.324 1 92.5 191 GLU A C 1
ATOM 1537 O O . GLU A 1 191 ? -2.871 -15.828 3.434 1 92.5 191 GLU A O 1
ATOM 1542 N N . ARG A 1 192 ? -3.891 -17.031 1.875 1 86.94 192 ARG A N 1
ATOM 1543 C CA . ARG A 1 192 ? -5.137 -17.188 2.621 1 86.94 192 ARG A CA 1
ATOM 1544 C C . ARG A 1 192 ? -5.113 -18.453 3.461 1 86.94 192 ARG A C 1
ATOM 1546 O O . ARG A 1 192 ? -6.082 -18.766 4.16 1 86.94 192 ARG A O 1
ATOM 1553 N N . VAL A 1 193 ? -4.332 -19.281 3.26 1 68.25 193 VAL A N 1
ATOM 1554 C CA . VAL A 1 193 ? -4.379 -20.578 3.918 1 68.25 193 VAL A CA 1
ATOM 1555 C C . VAL A 1 193 ? -3.473 -20.578 5.148 1 68.25 193 VAL A C 1
ATOM 1557 O O . VAL A 1 193 ? -2.5 -19.812 5.203 1 68.25 193 VAL A O 1
ATOM 1560 N N . ASN A 1 194 ? -4.145 -21 6.297 1 61.81 194 ASN A N 1
ATOM 1561 C CA . ASN A 1 194 ? -3.176 -21.453 7.289 1 61.81 194 ASN A CA 1
ATOM 1562 C C . ASN A 1 194 ? -2.129 -22.375 6.672 1 61.81 194 ASN A C 1
ATOM 1564 O O . ASN A 1 194 ? -2.432 -23.516 6.32 1 61.81 194 ASN A O 1
ATOM 1568 N N . LEU A 1 195 ? -1.474 -21.812 5.828 1 54.88 195 LEU A N 1
ATOM 1569 C CA . LEU A 1 195 ? -0.555 -22.391 4.852 1 54.88 195 LEU A CA 1
ATOM 1570 C C . LEU A 1 195 ? 0.062 -23.672 5.379 1 54.88 195 LEU A C 1
ATOM 1572 O O . LEU A 1 195 ? 0.607 -23.703 6.484 1 54.88 195 LEU A O 1
ATOM 1576 N N . ASN A 1 196 ? -0.485 -24.703 4.93 1 60.72 196 ASN A N 1
ATOM 1577 C CA . ASN A 1 196 ? 0.307 -25.938 5 1 60.72 196 ASN A CA 1
ATOM 1578 C C . ASN A 1 196 ? 1.738 -25.703 4.523 1 60.72 196 ASN A C 1
ATOM 1580 O O . ASN A 1 196 ? 1.991 -24.812 3.707 1 60.72 196 ASN A O 1
ATOM 1584 N N . SER A 1 197 ? 2.641 -26.281 4.949 1 71.56 197 SER A N 1
ATOM 1585 C CA . SER A 1 197 ? 4.09 -26.172 4.805 1 71.56 197 SER A CA 1
ATOM 1586 C C . SER A 1 197 ? 4.504 -26.234 3.338 1 71.56 197 SER A C 1
ATOM 1588 O O . SER A 1 197 ? 5.418 -25.531 2.918 1 71.56 197 SER A O 1
ATOM 1590 N N . ASN A 1 198 ? 3.592 -26.766 2.471 1 81 198 ASN A N 1
ATOM 1591 C CA . ASN A 1 198 ? 4.047 -26.969 1.102 1 81 198 ASN A CA 1
ATOM 1592 C C . ASN A 1 198 ? 3.908 -25.703 0.26 1 81 198 ASN A C 1
ATOM 1594 O O . ASN A 1 198 ? 4.742 -25.438 -0.604 1 81 198 ASN A O 1
ATOM 1598 N N . GLN A 1 199 ? 2.914 -24.922 0.553 1 80.94 199 GLN A N 1
ATOM 1599 C CA . GLN A 1 199 ? 2.697 -23.703 -0.223 1 80.94 199 GLN A CA 1
ATOM 1600 C C . GLN A 1 199 ? 3.766 -22.656 0.082 1 80.94 199 GLN A C 1
ATOM 1602 O O . GLN A 1 199 ? 4.281 -22.016 -0.828 1 80.94 199 GLN A O 1
ATOM 1607 N N . THR A 1 200 ? 4.09 -22.625 1.285 1 82.69 200 THR A N 1
ATOM 1608 C CA . THR A 1 200 ? 5.172 -21.75 1.699 1 82.69 200 THR A CA 1
ATOM 1609 C C . THR A 1 200 ? 6.5 -22.203 1.099 1 82.69 200 THR A C 1
ATOM 1611 O O . THR A 1 200 ? 7.301 -21.375 0.654 1 82.69 200 THR A O 1
ATOM 1614 N N . GLU A 1 201 ? 6.621 -23.469 1.023 1 82.25 201 GLU A N 1
ATOM 1615 C CA . GLU A 1 201 ? 7.84 -24.031 0.456 1 82.25 201 GLU A CA 1
ATOM 1616 C C . GLU A 1 201 ? 7.961 -23.703 -1.029 1 82.25 201 GLU A C 1
ATOM 1618 O O . GLU A 1 201 ? 9.055 -23.406 -1.515 1 82.25 201 GLU A O 1
ATOM 1623 N N . LEU A 1 202 ? 6.91 -23.734 -1.66 1 83.88 202 LEU A N 1
ATOM 1624 C CA . LEU A 1 202 ? 6.902 -23.422 -3.086 1 83.88 202 LEU A CA 1
ATOM 1625 C C . LEU A 1 202 ? 7.344 -21.984 -3.334 1 83.88 202 LEU A C 1
ATOM 1627 O O . LEU A 1 202 ? 8.156 -21.719 -4.219 1 83.88 202 LEU A O 1
ATOM 1631 N N . VAL A 1 203 ? 6.891 -21.125 -2.516 1 84.19 203 VAL A N 1
ATOM 1632 C CA . VAL A 1 203 ? 7.234 -19.719 -2.664 1 84.19 203 VAL A CA 1
ATOM 1633 C C . VAL A 1 203 ? 8.695 -19.5 -2.283 1 84.19 203 VAL A C 1
ATOM 1635 O O . VAL A 1 203 ? 9.414 -18.75 -2.953 1 84.19 203 VAL A O 1
ATOM 1638 N N . ASN A 1 204 ? 9.094 -20.203 -1.332 1 82.81 204 ASN A N 1
ATOM 1639 C CA . ASN A 1 204 ? 10.492 -20.141 -0.932 1 82.81 204 ASN A CA 1
ATOM 1640 C C . ASN A 1 204 ? 11.414 -20.672 -2.025 1 82.81 204 ASN A C 1
ATOM 1642 O O . ASN A 1 204 ? 12.531 -20.188 -2.191 1 82.81 204 ASN A O 1
ATOM 1646 N N . MET A 1 205 ? 10.891 -21.672 -2.674 1 79.88 205 MET A N 1
ATOM 1647 C CA . MET A 1 205 ? 11.648 -22.219 -3.803 1 79.88 205 MET A CA 1
ATOM 1648 C C . MET A 1 205 ? 11.938 -21.125 -4.832 1 79.88 205 MET A C 1
ATOM 1650 O O . MET A 1 205 ? 13.031 -21.078 -5.398 1 79.88 205 MET A O 1
ATOM 1654 N N . LEU A 1 206 ? 11.055 -20.266 -5.016 1 83.81 206 LEU A N 1
ATOM 1655 C CA . LEU A 1 206 ? 11.172 -19.203 -6.008 1 83.81 206 LEU A CA 1
ATOM 1656 C C . LEU A 1 206 ? 12.133 -18.125 -5.531 1 83.81 206 LEU A C 1
ATOM 1658 O O . LEU A 1 206 ? 13 -17.672 -6.289 1 83.81 206 LEU A O 1
ATOM 1662 N N . TYR A 1 207 ? 12.086 -17.75 -4.273 1 79.31 207 TYR A N 1
ATOM 1663 C CA . TYR A 1 207 ? 12.805 -16.578 -3.805 1 79.31 207 TYR A CA 1
ATOM 1664 C C . TYR A 1 207 ? 14.133 -16.984 -3.158 1 79.31 207 TYR A C 1
ATOM 1666 O O . TYR A 1 207 ? 15.062 -16.172 -3.086 1 79.31 207 TYR A O 1
ATOM 1674 N N . CYS A 1 208 ? 14.273 -18.109 -2.57 1 67.12 208 CYS A N 1
ATOM 1675 C CA . CYS A 1 208 ? 15.477 -18.484 -1.822 1 67.12 208 CYS A CA 1
ATOM 1676 C C . CYS A 1 208 ? 16.328 -19.469 -2.609 1 67.12 208 CYS A C 1
ATOM 1678 O O . CYS A 1 208 ? 17.562 -19.469 -2.477 1 67.12 208 CYS A O 1
ATOM 1680 N N . ASP A 1 209 ? 15.766 -20.516 -3.084 1 59.97 209 ASP A N 1
ATOM 1681 C CA . ASP A 1 209 ? 16.547 -21.641 -3.592 1 59.97 209 ASP A CA 1
ATOM 1682 C C . ASP A 1 209 ? 16.578 -21.641 -5.117 1 59.97 209 ASP A C 1
ATOM 1684 O O . ASP A 1 209 ? 17.328 -22.406 -5.727 1 59.97 209 ASP A O 1
ATOM 1688 N N . LYS A 1 210 ? 16.453 -20.5 -5.848 1 57.75 210 LYS A N 1
ATOM 1689 C CA . LYS A 1 210 ? 16.422 -20.25 -7.285 1 57.75 210 LYS A CA 1
ATOM 1690 C C . LYS A 1 210 ? 16.219 -21.547 -8.062 1 57.75 210 LYS A C 1
ATOM 1692 O O . LYS A 1 210 ? 17.078 -22.422 -8.062 1 57.75 210 LYS A O 1
ATOM 1697 N N . ILE A 1 211 ? 15.109 -22.281 -7.965 1 55.19 211 ILE A N 1
ATOM 1698 C CA . ILE A 1 211 ? 14.977 -23.375 -8.914 1 55.19 211 ILE A CA 1
ATOM 1699 C C . ILE A 1 211 ? 15.164 -22.859 -10.336 1 55.19 211 ILE A C 1
ATOM 1701 O O . ILE A 1 211 ? 15.266 -23.641 -11.281 1 55.19 211 ILE A O 1
ATOM 1705 N N . TRP A 1 212 ? 15.32 -21.609 -10.328 1 57.47 212 TRP A N 1
ATOM 1706 C CA . TRP A 1 212 ? 15.797 -21.172 -11.633 1 57.47 212 TRP A CA 1
ATOM 1707 C C . TRP A 1 212 ? 17.312 -20.938 -11.609 1 57.47 212 TRP A C 1
ATOM 1709 O O . TRP A 1 212 ? 17.859 -20.484 -10.609 1 57.47 212 TRP A O 1
ATOM 1719 N N . MET B 1 1 ? 19.578 11.664 -6.074 1 70.06 1 MET B N 1
ATOM 1720 C CA . MET B 1 1 ? 18.812 10.477 -5.73 1 70.06 1 MET B CA 1
ATOM 1721 C C . MET B 1 1 ? 17.375 10.844 -5.391 1 70.06 1 MET B C 1
ATOM 1723 O O . MET B 1 1 ? 17.109 11.906 -4.824 1 70.06 1 MET B O 1
ATOM 1727 N N . VAL B 1 2 ? 16.359 10.062 -5.891 1 87.38 2 VAL B N 1
ATOM 1728 C CA . VAL B 1 2 ? 14.953 10.391 -5.648 1 87.38 2 VAL B CA 1
ATOM 1729 C C . VAL B 1 2 ? 14.594 10.07 -4.199 1 87.38 2 VAL B C 1
ATOM 1731 O O . VAL B 1 2 ? 15.023 9.047 -3.656 1 87.38 2 VAL B O 1
ATOM 1734 N N . LYS B 1 3 ? 13.984 10.969 -3.473 1 92.38 3 LYS B N 1
ATOM 1735 C CA . LYS B 1 3 ? 13.633 10.805 -2.066 1 92.38 3 LYS B CA 1
ATOM 1736 C C . LYS B 1 3 ? 12.516 9.781 -1.897 1 92.38 3 LYS B C 1
ATOM 1738 O O . LYS B 1 3 ? 11.555 9.766 -2.67 1 92.38 3 LYS B O 1
ATOM 1743 N N . LYS B 1 4 ? 12.75 8.945 -0.95 1 96.06 4 LYS B N 1
ATOM 1744 C CA . LYS B 1 4 ? 11.734 7.973 -0.551 1 96.06 4 LYS B CA 1
ATOM 1745 C C . LYS B 1 4 ? 10.992 8.438 0.698 1 96.06 4 LYS B C 1
ATOM 1747 O O . LYS B 1 4 ? 11.602 8.703 1.731 1 96.06 4 LYS B O 1
ATOM 1752 N N . ILE B 1 5 ? 9.672 8.523 0.604 1 96 5 ILE B N 1
ATOM 1753 C CA . ILE B 1 5 ? 8.852 8.977 1.721 1 96 5 ILE B CA 1
ATOM 1754 C C . ILE B 1 5 ? 7.883 7.867 2.127 1 96 5 ILE B C 1
ATOM 1756 O O . ILE B 1 5 ? 7.105 7.379 1.303 1 96 5 ILE B O 1
ATOM 1760 N N . GLY B 1 6 ? 7.98 7.449 3.41 1 97.81 6 GLY B N 1
ATOM 1761 C CA . GLY B 1 6 ? 7.035 6.477 3.941 1 97.81 6 GLY B CA 1
ATOM 1762 C C . GLY B 1 6 ? 5.688 7.082 4.277 1 97.81 6 GLY B C 1
ATOM 1763 O O . GLY B 1 6 ? 5.613 8.211 4.777 1 97.81 6 GLY B O 1
ATOM 1764 N N . ILE B 1 7 ? 4.613 6.367 4.02 1 98.56 7 ILE B N 1
ATOM 1765 C CA . ILE B 1 7 ? 3.283 6.883 4.32 1 98.56 7 ILE B CA 1
ATOM 1766 C C . ILE B 1 7 ? 2.422 5.77 4.914 1 98.56 7 ILE B C 1
ATOM 1768 O O . ILE B 1 7 ? 2.471 4.629 4.457 1 98.56 7 ILE B O 1
ATOM 1772 N N . THR B 1 8 ? 1.667 6.168 5.953 1 98.75 8 THR B N 1
ATOM 1773 C CA . THR B 1 8 ? 0.777 5.215 6.602 1 98.75 8 THR B CA 1
ATOM 1774 C C . THR B 1 8 ? -0.476 4.98 5.762 1 98.75 8 THR B C 1
ATOM 1776 O O . THR B 1 8 ? -0.825 5.812 4.918 1 98.75 8 THR B O 1
ATOM 1779 N N . LEU B 1 9 ? -1.104 3.84 6 1 98.62 9 LEU B N 1
ATOM 1780 C CA . LEU B 1 9 ? -2.266 3.416 5.227 1 98.62 9 LEU B CA 1
ATOM 1781 C C . LEU B 1 9 ? -3.508 3.342 6.109 1 98.62 9 LEU B C 1
ATOM 1783 O O . LEU B 1 9 ? -3.408 3.07 7.309 1 98.62 9 LEU B O 1
ATOM 1787 N N . ARG B 1 10 ? -4.668 3.576 5.457 1 97.25 10 ARG B N 1
ATOM 1788 C CA . ARG B 1 10 ? -5.934 3.293 6.121 1 97.25 10 ARG B CA 1
ATOM 1789 C C . ARG B 1 10 ? -6.207 1.794 6.164 1 97.25 10 ARG B C 1
ATOM 1791 O O . ARG B 1 10 ? -5.602 1.025 5.414 1 97.25 10 ARG B O 1
ATOM 1798 N N . ILE B 1 11 ? -7.078 1.409 7.066 1 96.62 11 ILE B N 1
ATOM 1799 C CA . ILE B 1 11 ? -7.586 0.04 7.078 1 96.62 11 ILE B CA 1
ATOM 1800 C C . ILE B 1 11 ? -9.062 0.031 6.68 1 96.62 11 ILE B C 1
ATOM 1802 O O . ILE B 1 11 ? -9.875 0.741 7.277 1 96.62 11 ILE B O 1
ATOM 1806 N N . GLU B 1 12 ? -9.289 -0.695 5.656 1 93.44 12 GLU B N 1
ATOM 1807 C CA . GLU B 1 12 ? -10.664 -0.875 5.195 1 93.44 12 GLU B CA 1
ATOM 1808 C C . GLU B 1 12 ? -11.141 -2.301 5.445 1 93.44 12 GLU B C 1
ATOM 1810 O O . GLU B 1 12 ? -10.383 -3.258 5.273 1 93.44 12 GLU B O 1
ATOM 1815 N N . THR B 1 13 ? -12.383 -2.406 5.863 1 90.81 13 THR B N 1
ATOM 1816 C CA . THR B 1 13 ? -12.992 -3.721 6.047 1 90.81 13 THR B CA 1
ATOM 1817 C C . THR B 1 13 ? -13.984 -4.02 4.926 1 90.81 13 THR B C 1
ATOM 1819 O O . THR B 1 13 ? -14.938 -3.264 4.715 1 90.81 13 THR B O 1
ATOM 1822 N N . ILE B 1 14 ? -13.68 -5.09 4.27 1 87.19 14 ILE B N 1
ATOM 1823 C CA . ILE B 1 14 ? -14.602 -5.566 3.244 1 87.19 14 ILE B CA 1
ATOM 1824 C C . ILE B 1 14 ? -15.617 -6.523 3.867 1 87.19 14 ILE B C 1
ATOM 1826 O O . ILE B 1 14 ? -15.305 -7.691 4.109 1 87.19 14 ILE B O 1
ATOM 1830 N N . GLN B 1 15 ? -16.781 -6.012 4.012 1 80.75 15 GLN B N 1
ATOM 1831 C CA . GLN B 1 15 ? -17.812 -6.711 4.773 1 80.75 15 GLN B CA 1
ATOM 1832 C C . GLN B 1 15 ? -18.172 -8.039 4.113 1 80.75 15 GLN B C 1
ATOM 1834 O O . GLN B 1 15 ? -18.344 -9.047 4.793 1 80.75 15 GLN B O 1
ATOM 1839 N N . GLU B 1 16 ? -18.266 -8.023 2.719 1 77.38 16 GLU B N 1
ATOM 1840 C CA . GLU B 1 16 ? -18.672 -9.219 1.983 1 77.38 16 GLU B CA 1
ATOM 1841 C C . GLU B 1 16 ? -17.75 -10.391 2.287 1 77.38 16 GLU B C 1
ATOM 1843 O O . GLU B 1 16 ? -18.188 -11.547 2.295 1 77.38 16 GLU B O 1
ATOM 1848 N N . TYR B 1 17 ? -16.5 -10.109 2.654 1 77.12 17 TYR B N 1
ATOM 1849 C CA . TYR B 1 17 ? -15.5 -11.148 2.807 1 77.12 17 TYR B CA 1
ATOM 1850 C C . TYR B 1 17 ? -14.961 -11.188 4.23 1 77.12 17 TYR B C 1
ATOM 1852 O O . TYR B 1 17 ? -14.148 -12.047 4.574 1 77.12 17 TYR B O 1
ATOM 1860 N N . ASP B 1 18 ? -15.461 -10.227 5.086 1 83.94 18 ASP B N 1
ATOM 1861 C CA . ASP B 1 18 ? -14.859 -10.047 6.406 1 83.94 18 ASP B CA 1
ATOM 1862 C C . ASP B 1 18 ? -13.344 -9.953 6.312 1 83.94 18 ASP B C 1
ATOM 1864 O O . ASP B 1 18 ? -12.625 -10.672 7.016 1 83.94 18 ASP B O 1
ATOM 1868 N N . GLU B 1 19 ? -12.859 -9.25 5.379 1 90.31 19 GLU B N 1
ATOM 1869 C CA . GLU B 1 19 ? -11.445 -9.078 5.059 1 90.31 19 GLU B CA 1
ATOM 1870 C C . GLU B 1 19 ? -10.992 -7.645 5.309 1 90.31 19 GLU B C 1
ATOM 1872 O O . GLU B 1 19 ? -11.672 -6.695 4.906 1 90.31 19 GLU B O 1
ATOM 1877 N N . LYS B 1 20 ? -9.859 -7.547 6.055 1 94.81 20 LYS B N 1
ATOM 1878 C CA . LYS B 1 20 ? -9.242 -6.238 6.227 1 94.81 20 LYS B CA 1
ATOM 1879 C C . LYS B 1 20 ? -8.164 -5.996 5.18 1 94.81 20 LYS B C 1
ATOM 1881 O O . LYS B 1 20 ? -7.406 -6.91 4.836 1 94.81 20 LYS B O 1
ATOM 1886 N N . ARG B 1 21 ? -8.172 -4.754 4.699 1 97 21 ARG B N 1
ATOM 1887 C CA . ARG B 1 21 ? -7.18 -4.355 3.705 1 97 21 ARG B CA 1
ATOM 1888 C C . ARG B 1 21 ? -6.504 -3.045 4.102 1 97 21 ARG B C 1
ATOM 1890 O O . ARG B 1 21 ? -7.156 -2.143 4.633 1 97 21 ARG B O 1
ATOM 1897 N N . ASP B 1 22 ? -5.195 -2.969 3.889 1 98.31 22 ASP B N 1
ATOM 1898 C CA . ASP B 1 22 ? -4.539 -1.666 3.861 1 98.31 22 ASP B CA 1
ATOM 1899 C C . ASP B 1 22 ? -4.855 -0.917 2.568 1 98.31 22 ASP B C 1
ATOM 1901 O O .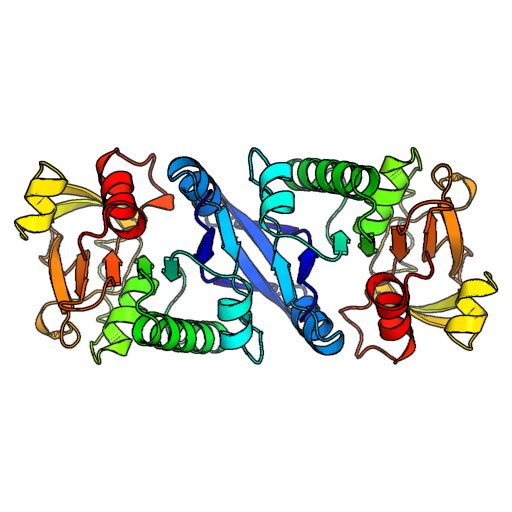 ASP B 1 22 ? -4.883 -1.515 1.49 1 98.31 22 ASP B O 1
ATOM 1905 N N . ALA B 1 23 ? -5.125 0.418 2.697 1 97.94 23 ALA B N 1
ATOM 1906 C CA . ALA B 1 23 ? -5.555 1.148 1.509 1 97.94 23 ALA B CA 1
ATOM 1907 C C . ALA B 1 23 ? -5.031 2.582 1.526 1 97.94 23 ALA B C 1
ATOM 1909 O O . ALA B 1 23 ? -4.875 3.18 2.594 1 97.94 23 ALA B O 1
ATOM 1910 N N . LEU B 1 24 ? -4.758 3.139 0.364 1 98.06 24 LEU B N 1
ATOM 1911 C CA . LEU B 1 24 ? -4.336 4.523 0.185 1 98.06 24 LEU B CA 1
ATOM 1912 C C . LEU B 1 24 ? -4.988 5.137 -1.049 1 98.06 24 LEU B C 1
ATOM 1914 O O . LEU B 1 24 ? -4.98 4.535 -2.125 1 98.06 24 LEU B O 1
ATOM 1918 N N . SER B 1 25 ? -5.52 6.375 -0.888 1 96.44 25 SER B N 1
ATOM 1919 C CA . SER B 1 25 ? -6.18 7.082 -1.98 1 96.44 25 SER B CA 1
ATOM 1920 C C . SER B 1 25 ? -5.199 7.414 -3.098 1 96.44 25 SER B C 1
ATOM 1922 O O . SER B 1 25 ? -4.047 7.77 -2.834 1 96.44 25 SER B O 1
ATOM 1924 N N . HIS B 1 26 ? -5.73 7.438 -4.328 1 96.25 26 HIS B N 1
ATOM 1925 C CA . HIS B 1 26 ? -4.91 7.75 -5.496 1 96.25 26 HIS B CA 1
ATOM 1926 C C . HIS B 1 26 ? -4.418 9.195 -5.453 1 96.25 26 HIS B C 1
ATOM 1928 O O . HIS B 1 26 ? -3.404 9.523 -6.066 1 96.25 26 HIS B O 1
ATOM 1934 N N . ASP B 1 27 ? -5.094 10.055 -4.699 1 93.69 27 ASP B N 1
ATOM 1935 C CA . ASP B 1 27 ? -4.676 11.445 -4.562 1 93.69 27 ASP B CA 1
ATOM 1936 C C . ASP B 1 27 ? -3.246 11.539 -4.027 1 93.69 27 ASP B C 1
ATOM 1938 O O . ASP B 1 27 ? -2.498 12.445 -4.398 1 93.69 27 ASP B O 1
ATOM 1942 N N . TRP B 1 28 ? -2.898 10.648 -3.221 1 95.38 28 TRP B N 1
ATOM 1943 C CA . TRP B 1 28 ? -1.562 10.672 -2.635 1 95.38 28 TRP B CA 1
ATOM 1944 C C . TRP B 1 28 ? -0.498 10.398 -3.693 1 95.38 28 TRP B C 1
ATOM 1946 O O . TRP B 1 28 ? 0.575 11.008 -3.674 1 95.38 28 TRP B O 1
ATOM 1956 N N . PHE B 1 29 ? -0.788 9.484 -4.527 1 95.12 29 PHE B N 1
ATOM 1957 C CA . PHE B 1 29 ? 0.205 9.164 -5.547 1 95.12 29 PHE B CA 1
ATOM 1958 C C . PHE B 1 29 ? 0.411 10.336 -6.496 1 95.12 29 PHE B C 1
ATOM 1960 O O . PHE B 1 29 ? 1.537 10.609 -6.914 1 95.12 29 PHE B O 1
ATOM 1967 N N . ASP B 1 30 ? -0.681 11.016 -6.832 1 91.88 30 ASP B N 1
ATOM 1968 C CA . ASP B 1 30 ? -0.563 12.242 -7.613 1 91.88 30 ASP B CA 1
ATOM 1969 C C . ASP B 1 30 ? 0.285 13.281 -6.879 1 91.88 30 ASP B C 1
ATOM 1971 O O . ASP B 1 30 ? 1.121 13.945 -7.492 1 91.88 30 ASP B O 1
ATOM 1975 N N . PHE B 1 31 ? 0.078 13.352 -5.676 1 92.38 31 PHE B N 1
ATOM 1976 C CA . PHE B 1 31 ? 0.796 14.312 -4.848 1 92.38 31 PHE B CA 1
ATOM 1977 C C . PHE B 1 31 ? 2.283 13.984 -4.801 1 92.38 31 PHE B C 1
ATOM 1979 O O . PHE B 1 31 ? 3.127 14.875 -4.934 1 92.38 31 PHE B O 1
ATOM 1986 N N . PHE B 1 32 ? 2.664 12.727 -4.621 1 92.69 32 PHE B N 1
ATOM 1987 C CA . PHE B 1 32 ? 4.059 12.305 -4.59 1 92.69 32 PHE B CA 1
ATOM 1988 C C . PHE B 1 32 ? 4.746 12.617 -5.918 1 92.69 32 PHE B C 1
ATOM 1990 O O . PHE B 1 32 ? 5.918 12.992 -5.941 1 92.69 32 PHE B O 1
ATOM 1997 N N . GLN B 1 33 ? 4.016 12.43 -6.93 1 90.75 33 GLN B N 1
ATOM 1998 C CA . GLN B 1 33 ? 4.586 12.742 -8.234 1 90.75 33 GLN B CA 1
ATOM 1999 C C . GLN B 1 33 ? 4.875 14.234 -8.367 1 90.75 33 GLN B C 1
ATOM 2001 O O . GLN B 1 33 ? 5.91 14.625 -8.914 1 90.75 33 GLN B O 1
ATOM 2006 N N . LYS B 1 34 ? 4.008 15.023 -7.852 1 88 34 LYS B N 1
ATOM 2007 C CA . LYS B 1 34 ? 4.219 16.469 -7.848 1 88 34 LYS B CA 1
ATOM 2008 C C . LYS B 1 34 ? 5.441 16.844 -7.016 1 88 34 LYS B C 1
ATOM 2010 O O . LYS B 1 34 ? 6.16 17.781 -7.348 1 88 34 LYS B O 1
ATOM 2015 N N . LEU B 1 35 ? 5.656 16.125 -5.945 1 87.88 35 LEU B N 1
ATOM 2016 C CA . LEU B 1 35 ? 6.785 16.391 -5.062 1 87.88 35 LEU B CA 1
ATOM 2017 C C . LEU B 1 35 ? 8.07 15.773 -5.617 1 87.88 35 LEU B C 1
ATOM 2019 O O . LEU B 1 35 ? 9.156 16.016 -5.09 1 87.88 35 LEU B O 1
ATOM 2023 N N . ASN B 1 36 ? 7.93 14.977 -6.648 1 89.44 36 ASN B N 1
ATOM 2024 C CA . ASN B 1 36 ? 9.055 14.234 -7.215 1 89.44 36 ASN B CA 1
ATOM 2025 C C . ASN B 1 36 ? 9.695 13.312 -6.176 1 89.44 36 ASN B C 1
ATOM 2027 O O . ASN B 1 36 ? 10.922 13.312 -6.023 1 89.44 36 ASN B O 1
ATOM 2031 N N . CYS B 1 37 ? 8.875 12.656 -5.402 1 91.69 37 CYS B N 1
ATOM 2032 C CA . CYS B 1 37 ? 9.281 11.672 -4.41 1 91.69 37 CYS B CA 1
ATOM 2033 C C . CYS B 1 37 ? 8.641 10.32 -4.684 1 91.69 37 CYS B C 1
ATOM 2035 O O . CYS B 1 37 ? 7.645 10.234 -5.406 1 91.69 37 CYS B O 1
ATOM 2037 N N . LEU B 1 38 ? 9.25 9.297 -4.133 1 94.31 38 LEU B N 1
ATOM 2038 C CA . LEU B 1 38 ? 8.695 7.957 -4.246 1 94.31 38 LEU B CA 1
ATOM 2039 C C . LEU B 1 38 ? 7.965 7.562 -2.965 1 94.31 38 LEU B C 1
ATOM 2041 O O . LEU B 1 38 ? 8.508 7.711 -1.866 1 94.31 38 LEU B O 1
ATOM 2045 N N . PRO B 1 39 ? 6.762 7.105 -3.129 1 96.88 39 PRO B N 1
ATOM 2046 C CA . PRO B 1 39 ? 6.027 6.656 -1.944 1 96.88 39 PRO B CA 1
ATOM 2047 C C . PRO B 1 39 ? 6.434 5.254 -1.494 1 96.88 39 PRO B C 1
ATOM 2049 O O . PRO B 1 39 ? 6.578 4.352 -2.324 1 96.88 39 PRO B O 1
ATOM 2052 N N . VAL B 1 40 ? 6.684 5.09 -0.245 1 98 40 VAL B N 1
ATOM 2053 C CA . VAL B 1 40 ? 6.836 3.785 0.388 1 98 40 VAL B CA 1
ATOM 2054 C C . VAL B 1 40 ? 5.668 3.533 1.339 1 98 40 VAL B C 1
ATOM 2056 O O . VAL B 1 40 ? 5.559 4.184 2.383 1 98 40 VAL B O 1
ATOM 2059 N N . LEU B 1 41 ? 4.828 2.596 0.947 1 98.75 41 LEU B N 1
ATOM 2060 C CA . LEU B 1 41 ? 3.623 2.318 1.722 1 98.75 41 LEU B CA 1
ATOM 2061 C C . LEU B 1 41 ? 3.939 1.424 2.916 1 98.75 41 LEU B C 1
ATOM 2063 O O . LEU B 1 41 ? 4.492 0.334 2.752 1 98.75 41 LEU B O 1
ATOM 2067 N N . ILE B 1 42 ? 3.557 1.863 4.102 1 98.69 42 ILE B N 1
ATOM 2068 C CA . ILE B 1 42 ? 3.92 1.16 5.328 1 98.69 42 ILE B CA 1
ATOM 2069 C C . ILE B 1 42 ? 2.748 0.3 5.793 1 98.69 42 ILE B C 1
ATOM 2071 O O . ILE B 1 42 ? 1.728 0.823 6.246 1 98.69 42 ILE B O 1
ATOM 2075 N N . PRO B 1 43 ? 2.924 -0.996 5.789 1 98.19 43 PRO B N 1
ATOM 2076 C CA . PRO B 1 43 ? 1.818 -1.868 6.188 1 98.19 43 PRO B CA 1
ATOM 2077 C C . PRO B 1 43 ? 1.469 -1.736 7.668 1 98.19 43 PRO B C 1
ATOM 2079 O O . PRO B 1 43 ? 2.359 -1.549 8.5 1 98.19 43 PRO B O 1
ATOM 2082 N N . ASN B 1 44 ? 0.202 -1.945 7.973 1 97.38 44 ASN B N 1
ATOM 2083 C CA . ASN B 1 44 ? -0.277 -1.829 9.344 1 97.38 44 ASN B CA 1
ATOM 2084 C C . ASN B 1 44 ? -0.072 -3.127 10.125 1 97.38 44 ASN B C 1
ATOM 2086 O O . ASN B 1 44 ? -0.19 -3.145 11.352 1 97.38 44 ASN B O 1
ATOM 2090 N N . LYS B 1 45 ? 0.332 -4.191 9.5 1 93.88 45 LYS B N 1
ATOM 2091 C CA . LYS B 1 45 ? 0.307 -5.496 10.156 1 93.88 45 LYS B CA 1
ATOM 2092 C C . LYS B 1 45 ? 1.718 -6.055 10.32 1 93.88 45 LYS B C 1
ATOM 2094 O O . LYS B 1 45 ? 1.893 -7.242 10.602 1 93.88 45 LYS B O 1
ATOM 2099 N N . LEU B 1 46 ? 2.643 -5.262 10.164 1 93.31 46 LEU B N 1
ATOM 2100 C CA . LEU B 1 46 ? 4.008 -5.738 10.375 1 93.31 46 LEU B CA 1
ATOM 2101 C C . LEU B 1 46 ? 4.289 -5.938 11.859 1 93.31 46 LEU B C 1
ATOM 2103 O O . LEU B 1 46 ? 3.916 -5.098 12.688 1 93.31 46 LEU B O 1
ATOM 2107 N N . ARG B 1 47 ? 4.91 -7.043 12.18 1 88.38 47 ARG B N 1
ATOM 2108 C CA . ARG B 1 47 ? 5.312 -7.285 13.562 1 88.38 47 ARG B CA 1
ATOM 2109 C C . ARG B 1 47 ? 6.434 -6.34 13.977 1 88.38 47 ARG B C 1
ATOM 2111 O O . ARG B 1 47 ? 6.434 -5.828 15.102 1 88.38 47 ARG B O 1
ATOM 2118 N N . GLU B 1 48 ? 7.324 -6.062 13.086 1 91.75 48 GLU B N 1
ATOM 2119 C CA . GLU B 1 48 ? 8.469 -5.191 13.336 1 91.75 48 GLU B CA 1
ATOM 2120 C C . GLU B 1 48 ? 8.523 -4.047 12.328 1 91.75 48 GLU B C 1
ATOM 2122 O O . GLU B 1 48 ? 9.367 -4.035 11.438 1 91.75 48 GLU B O 1
ATOM 2127 N N . VAL B 1 49 ? 7.73 -3.061 12.641 1 95.31 49 VAL B N 1
ATOM 2128 C CA . VAL B 1 49 ? 7.637 -1.936 11.711 1 95.31 49 VAL B CA 1
ATOM 2129 C C . VAL B 1 49 ? 8.961 -1.176 11.688 1 95.31 49 VAL B C 1
ATOM 2131 O O . VAL B 1 49 ? 9.367 -0.662 10.641 1 95.31 49 VAL B O 1
ATOM 2134 N N . GLU B 1 50 ? 9.672 -1.185 12.82 1 94.88 50 GLU B N 1
ATOM 2135 C CA . GLU B 1 50 ? 10.938 -0.471 12.891 1 94.88 50 GLU B CA 1
ATOM 2136 C C . GLU B 1 50 ? 11.961 -1.065 11.922 1 94.88 50 GLU B C 1
ATOM 2138 O O . GLU B 1 50 ? 12.695 -0.332 11.258 1 94.88 50 GLU B O 1
ATOM 2143 N N . SER B 1 51 ? 12.023 -2.379 11.875 1 93.75 51 SER B N 1
ATOM 2144 C CA . SER B 1 51 ? 12.922 -3.049 10.945 1 93.75 51 SER B CA 1
ATOM 2145 C C . SER B 1 51 ? 12.586 -2.695 9.5 1 93.75 51 SER B C 1
ATOM 2147 O O . SER B 1 51 ? 13.477 -2.514 8.672 1 93.75 51 SER B O 1
ATOM 2149 N N . PHE B 1 52 ? 11.344 -2.621 9.242 1 96.56 52 PHE B N 1
ATOM 2150 C CA . PHE B 1 52 ? 10.883 -2.223 7.918 1 96.56 52 PHE B CA 1
ATOM 2151 C C . PHE B 1 52 ? 11.375 -0.818 7.578 1 96.56 52 PHE B C 1
ATOM 2153 O O . PHE B 1 52 ? 11.938 -0.594 6.508 1 96.56 52 PHE B O 1
ATOM 2160 N N . LEU B 1 53 ? 11.195 0.092 8.516 1 97.38 53 LEU B N 1
ATOM 2161 C CA . LEU B 1 53 ? 11.578 1.484 8.305 1 97.38 53 LEU B CA 1
ATOM 2162 C C . LEU B 1 53 ? 13.086 1.613 8.109 1 97.38 53 LEU B C 1
ATOM 2164 O O . LEU B 1 53 ? 13.539 2.375 7.258 1 97.38 53 LEU B O 1
ATOM 2168 N N . GLU B 1 54 ? 13.812 0.867 8.836 1 95.75 54 GLU B N 1
ATOM 2169 C CA . GLU B 1 54 ? 15.266 0.874 8.711 1 95.75 54 GLU B CA 1
ATOM 2170 C C . GLU B 1 54 ? 15.703 0.359 7.344 1 95.75 54 GLU B C 1
ATOM 2172 O O . GLU B 1 54 ? 16.547 0.969 6.684 1 95.75 54 GLU B O 1
ATOM 2177 N N . GLU B 1 55 ? 15.133 -0.716 6.938 1 95.31 55 GLU B N 1
ATOM 2178 C CA . GLU B 1 55 ? 15.523 -1.365 5.688 1 95.31 55 GLU B CA 1
ATOM 2179 C C . GLU B 1 55 ? 15.148 -0.511 4.48 1 95.31 55 GLU B C 1
ATOM 2181 O O . GLU B 1 55 ? 15.836 -0.538 3.459 1 95.31 55 GLU B O 1
ATOM 2186 N N . MET B 1 56 ? 14.102 0.257 4.637 1 96 56 MET B N 1
ATOM 2187 C CA . MET B 1 56 ? 13.625 1.036 3.5 1 96 56 MET B CA 1
ATOM 2188 C C . MET B 1 56 ? 14.43 2.318 3.338 1 96 56 MET B C 1
ATOM 2190 O O . MET B 1 56 ? 14.359 2.975 2.295 1 96 56 MET B O 1
ATOM 2194 N N . ASP B 1 57 ? 15.188 2.738 4.324 1 94.44 57 ASP B N 1
ATOM 2195 C CA . ASP B 1 57 ? 16.062 3.9 4.254 1 94.44 57 ASP B CA 1
ATOM 2196 C C . ASP B 1 57 ? 15.312 5.133 3.758 1 94.44 57 ASP B C 1
ATOM 2198 O O . ASP B 1 57 ? 15.688 5.73 2.748 1 94.44 57 ASP B O 1
ATOM 2202 N N . LEU B 1 58 ? 14.383 5.59 4.559 1 95.69 58 LEU B N 1
ATOM 2203 C CA . LEU B 1 58 ? 13.438 6.629 4.172 1 95.69 58 LEU B CA 1
ATOM 2204 C C . LEU B 1 58 ? 14.016 8.016 4.41 1 95.69 58 LEU B C 1
ATOM 2206 O O . LEU B 1 58 ? 14.75 8.227 5.383 1 95.69 58 LEU B O 1
ATOM 2210 N N . ASN B 1 59 ? 13.602 8.977 3.537 1 94.75 59 ASN B N 1
ATOM 2211 C CA . ASN B 1 59 ? 13.992 10.375 3.654 1 94.75 59 ASN B CA 1
ATOM 2212 C C . ASN B 1 59 ? 12.945 11.195 4.406 1 94.75 59 ASN B C 1
ATOM 2214 O O . ASN B 1 59 ? 13.203 12.336 4.785 1 94.75 59 ASN B O 1
ATOM 2218 N N . GLY B 1 60 ? 11.805 10.672 4.688 1 95.94 60 GLY B N 1
ATOM 2219 C CA . GLY B 1 60 ? 10.695 11.305 5.379 1 95.94 60 GLY B CA 1
ATOM 2220 C C . GLY B 1 60 ? 9.523 10.367 5.609 1 95.94 60 GLY B C 1
ATOM 2221 O O . GLY B 1 60 ? 9.516 9.234 5.117 1 95.94 60 GLY B O 1
ATOM 2222 N N . LEU B 1 61 ? 8.586 10.859 6.387 1 97.62 61 LEU B N 1
ATOM 2223 C CA . LEU B 1 61 ? 7.418 10.07 6.742 1 97.62 61 LEU B CA 1
ATOM 2224 C C . LEU B 1 61 ? 6.152 10.914 6.684 1 97.62 61 LEU B C 1
ATOM 2226 O O . LEU B 1 61 ? 6.191 12.117 6.953 1 97.62 61 LEU B O 1
ATOM 2230 N N . ILE B 1 62 ? 5.086 10.281 6.348 1 97.88 62 ILE B N 1
ATOM 2231 C CA . ILE B 1 62 ? 3.773 10.914 6.383 1 97.88 62 ILE B CA 1
ATOM 2232 C C . ILE B 1 62 ? 2.793 10.039 7.156 1 97.88 62 ILE B C 1
ATOM 2234 O O . ILE B 1 62 ? 2.664 8.844 6.875 1 97.88 62 ILE B O 1
ATOM 2238 N N . LEU B 1 63 ? 2.223 10.633 8.195 1 98.69 63 LEU B N 1
ATOM 2239 C CA . LEU B 1 63 ? 0.999 10.062 8.75 1 98.69 63 LEU B CA 1
ATOM 2240 C C . LEU B 1 63 ? -0.227 10.586 8.008 1 98.69 63 LEU B C 1
ATOM 2242 O O . LEU B 1 63 ? -0.566 11.766 8.117 1 98.69 63 LEU B O 1
ATOM 2246 N N . SER B 1 64 ? -0.904 9.695 7.273 1 98.25 64 SER B N 1
ATOM 2247 C CA . SER B 1 64 ? -1.991 10.109 6.391 1 98.25 64 SER B CA 1
ATOM 2248 C C . SER B 1 64 ? -3.27 10.367 7.18 1 98.25 64 SER B C 1
ATOM 2250 O O . SER B 1 64 ? -3.344 10.07 8.375 1 98.25 64 SER B O 1
ATOM 2252 N N . GLY B 1 65 ? -4.203 10.961 6.473 1 96.81 65 GLY B N 1
ATOM 2253 C CA . GLY B 1 65 ? -5.508 11.188 7.066 1 96.81 65 GLY B CA 1
ATOM 2254 C C . GLY B 1 65 ? -6.418 9.977 6.98 1 96.81 65 GLY B C 1
ATOM 2255 O O . GLY B 1 65 ? -5.984 8.891 6.578 1 96.81 65 GLY B O 1
ATOM 2256 N N . GLY B 1 66 ? -7.629 10.203 7.512 1 91.69 66 GLY B N 1
ATOM 2257 C CA . GLY B 1 66 ? -8.656 9.18 7.375 1 91.69 66 GLY B CA 1
ATOM 2258 C C . GLY B 1 66 ? -9.023 8.531 8.695 1 91.69 66 GLY B C 1
ATOM 2259 O O . GLY B 1 66 ? -8.148 8.234 9.516 1 91.69 66 GLY B O 1
ATOM 2260 N N . ASP B 1 67 ? -10.266 8.344 8.859 1 91.31 67 ASP B N 1
ATOM 2261 C CA . ASP B 1 67 ? -10.852 7.684 10.016 1 91.31 67 ASP B CA 1
ATOM 2262 C C . ASP B 1 67 ? -10.461 8.391 11.312 1 91.31 67 ASP B C 1
ATOM 2264 O O . ASP B 1 67 ? -9.906 9.492 11.281 1 91.31 67 ASP B O 1
ATOM 2268 N N . ASN B 1 68 ? -10.953 7.891 12.453 1 94.75 68 ASN B N 1
ATOM 2269 C CA . ASN B 1 68 ? -10.641 8.469 13.758 1 94.75 68 ASN B CA 1
ATOM 2270 C C . ASN B 1 68 ? -9.625 7.621 14.516 1 94.75 68 ASN B C 1
ATOM 2272 O O . ASN B 1 68 ? -9.555 6.406 14.32 1 94.75 68 ASN B O 1
ATOM 2276 N N . ILE B 1 69 ? -8.812 8.352 15.297 1 96 69 ILE B N 1
ATOM 2277 C CA . ILE B 1 69 ? -7.973 7.613 16.219 1 96 69 ILE B CA 1
ATOM 2278 C C . ILE B 1 69 ? -8.836 6.684 17.078 1 96 69 ILE B C 1
ATOM 2280 O O . ILE B 1 69 ? -9.898 7.086 17.562 1 96 69 ILE B O 1
ATOM 2284 N N . GLY B 1 70 ? -8.453 5.441 17.172 1 95.31 70 GLY B N 1
ATOM 2285 C CA . GLY B 1 70 ? -9.219 4.477 17.953 1 95.31 70 GLY B CA 1
ATOM 2286 C C . GLY B 1 70 ? -10.062 3.553 17.078 1 95.31 70 GLY B C 1
ATOM 2287 O O . GLY B 1 70 ? -10.453 2.469 17.516 1 95.31 70 GLY B O 1
ATOM 2288 N N . ASP B 1 71 ? -10.367 3.967 15.82 1 94.88 71 ASP B N 1
ATOM 2289 C CA . ASP B 1 71 ? -11.172 3.146 14.922 1 94.88 71 ASP B CA 1
ATOM 2290 C C . ASP B 1 71 ? -10.43 1.875 14.523 1 94.88 71 ASP B C 1
ATOM 2292 O O . ASP B 1 71 ? -11.039 0.811 14.383 1 94.88 71 ASP B O 1
ATOM 2296 N N . ASP B 1 72 ? -9.141 2.033 14.312 1 95.31 72 ASP B N 1
ATOM 2297 C CA . ASP B 1 72 ? -8.297 0.92 13.883 1 95.31 72 ASP B CA 1
ATOM 2298 C C . ASP B 1 72 ? -7.051 0.807 14.758 1 95.31 72 ASP B C 1
ATOM 2300 O O . ASP B 1 72 ? -6.023 1.429 14.477 1 95.31 72 ASP B O 1
ATOM 2304 N N . PRO B 1 73 ? -7.098 -0.101 15.711 1 96.12 73 PRO B N 1
ATOM 2305 C CA . PRO B 1 73 ? -5.984 -0.231 16.656 1 96.12 73 PRO B CA 1
ATOM 2306 C C . PRO B 1 73 ? -4.668 -0.587 15.969 1 96.12 73 PRO B C 1
ATOM 2308 O O . PRO B 1 73 ? -3.602 -0.151 16.406 1 96.12 73 PRO B O 1
ATOM 2311 N N . GLU B 1 74 ? -4.699 -1.382 14.93 1 96.19 74 GLU B N 1
ATOM 2312 C CA . GLU B 1 74 ? -3.482 -1.744 14.211 1 96.19 74 GLU B CA 1
ATOM 2313 C C . GLU B 1 74 ? -2.824 -0.517 13.586 1 96.19 74 GLU B C 1
ATOM 2315 O O . GLU B 1 74 ? -1.604 -0.352 13.664 1 96.19 74 GLU B O 1
ATOM 2320 N N . ARG B 1 75 ? -3.588 0.338 12.992 1 97.75 75 ARG B N 1
ATOM 2321 C CA . ARG B 1 75 ? -3.061 1.574 12.422 1 97.75 75 ARG B CA 1
ATOM 2322 C C . ARG B 1 75 ? -2.512 2.488 13.516 1 97.75 75 ARG B C 1
ATOM 2324 O O . ARG B 1 75 ? -1.433 3.066 13.367 1 97.75 75 ARG B O 1
ATOM 2331 N N . ASP B 1 76 ? -3.307 2.607 14.641 1 97.88 76 ASP B N 1
ATOM 2332 C CA . ASP B 1 76 ? -2.867 3.445 15.75 1 97.88 76 ASP B CA 1
ATOM 2333 C C . ASP B 1 76 ? -1.5 3 16.266 1 97.88 76 ASP B C 1
ATOM 2335 O O . ASP B 1 76 ? -0.617 3.83 16.5 1 97.88 76 ASP B O 1
ATOM 2339 N N . LYS B 1 77 ? -1.36 1.701 16.406 1 97.5 77 LYS B N 1
ATOM 2340 C CA . LYS B 1 77 ? -0.104 1.139 16.891 1 97.5 77 LYS B CA 1
ATOM 2341 C C . LYS B 1 77 ? 1.037 1.417 15.914 1 97.5 77 LYS B C 1
ATOM 2343 O O . LYS B 1 77 ? 2.123 1.83 16.328 1 97.5 77 LYS B O 1
ATOM 2348 N N . THR B 1 78 ? 0.809 1.218 14.688 1 98.19 78 THR B N 1
ATOM 2349 C CA . THR B 1 78 ? 1.813 1.46 13.656 1 98.19 78 THR B CA 1
ATOM 2350 C C . THR B 1 78 ? 2.244 2.924 13.656 1 98.19 78 THR B C 1
ATOM 2352 O O . THR B 1 78 ? 3.439 3.225 13.641 1 98.19 78 THR B O 1
ATOM 2355 N N . GLU B 1 79 ? 1.315 3.791 13.758 1 98.5 79 GLU B N 1
ATOM 2356 C CA . GLU B 1 79 ? 1.609 5.219 13.695 1 98.5 79 GLU B CA 1
ATOM 2357 C C . GLU B 1 79 ? 2.383 5.68 14.922 1 98.5 79 GLU B C 1
ATOM 2359 O O . GLU B 1 79 ? 3.27 6.527 14.828 1 98.5 79 GLU B O 1
ATOM 2364 N N . LYS B 1 80 ? 2.057 5.117 16.047 1 97.88 80 LYS B N 1
ATOM 2365 C CA . LYS B 1 80 ? 2.816 5.438 17.25 1 97.88 80 LYS B CA 1
ATOM 2366 C C . LYS B 1 80 ? 4.273 5.004 17.109 1 97.88 80 LYS B C 1
ATOM 2368 O O . LYS B 1 80 ? 5.184 5.738 17.5 1 97.88 80 LYS B O 1
ATOM 2373 N N . LYS B 1 81 ? 4.492 3.846 16.594 1 98.31 81 LYS B N 1
ATOM 2374 C CA . LYS B 1 81 ? 5.844 3.342 16.359 1 98.31 81 LYS B CA 1
ATOM 2375 C C . LYS B 1 81 ? 6.594 4.207 15.359 1 98.31 81 LYS B C 1
ATOM 2377 O O . LYS B 1 81 ? 7.793 4.449 15.508 1 98.31 81 LYS B O 1
ATOM 2382 N N . ILE B 1 82 ? 5.852 4.668 14.391 1 98.62 82 ILE B N 1
ATOM 2383 C CA . ILE B 1 82 ? 6.453 5.535 13.383 1 98.62 82 ILE B CA 1
ATOM 2384 C C . ILE B 1 82 ? 6.863 6.859 14.016 1 98.62 82 ILE B C 1
ATOM 2386 O O . ILE B 1 82 ? 7.945 7.383 13.734 1 98.62 82 ILE B O 1
ATOM 2390 N N . MET B 1 83 ? 6.02 7.359 14.875 1 98.44 83 MET B N 1
ATOM 2391 C CA . MET B 1 83 ? 6.348 8.586 15.594 1 98.44 83 MET B CA 1
ATOM 2392 C C . MET B 1 83 ? 7.633 8.414 16.391 1 98.44 83 MET B C 1
ATOM 2394 O O . MET B 1 83 ? 8.531 9.258 16.312 1 98.44 83 MET B O 1
ATOM 2398 N N . THR B 1 84 ? 7.691 7.355 17.141 1 98.06 84 THR B N 1
ATOM 2399 C CA . THR B 1 84 ? 8.867 7.078 17.953 1 98.06 84 THR B CA 1
ATOM 2400 C C . THR B 1 84 ? 10.117 6.953 17.078 1 98.06 84 THR B C 1
ATOM 2402 O O . THR B 1 84 ? 11.164 7.52 17.406 1 98.06 84 THR B O 1
ATOM 2405 N N . PHE B 1 85 ? 9.984 6.266 16.016 1 98.12 85 PHE B N 1
ATOM 2406 C CA . PHE B 1 85 ? 11.094 6.066 15.086 1 98.12 85 PHE B CA 1
ATOM 2407 C C . PHE B 1 85 ? 11.57 7.398 14.516 1 98.12 85 PHE B C 1
ATOM 2409 O O . PHE B 1 85 ? 12.773 7.656 14.453 1 98.12 85 PHE B O 1
ATOM 2416 N N . ALA B 1 86 ? 10.625 8.227 14.109 1 97.12 86 ALA B N 1
ATOM 2417 C CA . ALA B 1 86 ? 10.953 9.523 13.516 1 97.12 86 ALA B CA 1
ATOM 2418 C C . ALA B 1 86 ? 11.695 10.406 14.516 1 97.12 86 ALA B C 1
ATOM 2420 O O . ALA B 1 86 ? 12.688 11.055 14.164 1 97.12 86 ALA B O 1
ATOM 2421 N N . MET B 1 87 ? 11.234 10.422 15.672 1 96.19 87 MET B N 1
ATOM 2422 C CA . MET B 1 87 ? 11.844 11.242 16.719 1 96.19 87 MET B CA 1
ATOM 2423 C C . MET B 1 87 ? 13.25 10.742 17.047 1 96.19 87 MET B C 1
ATOM 2425 O O . MET B 1 87 ? 14.188 11.531 17.172 1 96.19 87 MET B O 1
ATOM 2429 N N . THR B 1 88 ? 13.359 9.414 17.141 1 96.56 88 THR B N 1
ATOM 2430 C CA . THR B 1 88 ? 14.625 8.805 17.531 1 96.56 88 THR B CA 1
ATOM 2431 C C . THR B 1 88 ? 15.68 9.016 16.453 1 96.56 88 THR B C 1
ATOM 2433 O O . THR B 1 88 ? 16.859 9.242 16.766 1 96.56 88 THR B O 1
ATOM 2436 N N . ASN B 1 89 ? 15.289 9.031 15.25 1 95.81 89 ASN B N 1
ATOM 2437 C CA . ASN B 1 89 ? 16.234 9.078 14.148 1 95.81 89 ASN B CA 1
ATOM 2438 C C . ASN B 1 89 ? 16.234 10.438 13.453 1 95.81 89 ASN B C 1
ATOM 2440 O O . ASN B 1 89 ? 16.906 10.625 12.43 1 95.81 89 ASN B O 1
ATOM 2444 N N . ASN B 1 90 ? 15.477 11.359 13.961 1 93.88 90 ASN B N 1
ATOM 2445 C CA . ASN B 1 90 ? 15.359 12.711 13.43 1 93.88 90 ASN B CA 1
ATOM 2446 C C . ASN B 1 90 ? 14.961 12.703 11.961 1 93.88 90 ASN B C 1
ATOM 2448 O O . ASN B 1 90 ? 15.586 13.375 11.133 1 93.88 90 ASN B O 1
ATOM 2452 N N . ILE B 1 91 ? 13.969 11.891 11.633 1 95.19 91 ILE B N 1
ATOM 2453 C CA . ILE B 1 91 ? 13.422 11.805 10.281 1 95.19 91 ILE B CA 1
ATOM 2454 C C . ILE B 1 91 ? 12.266 12.781 10.133 1 95.19 91 ILE B C 1
ATOM 2456 O O . ILE B 1 91 ? 11.352 12.812 10.961 1 95.19 91 ILE B O 1
ATOM 2460 N N . PRO B 1 92 ? 12.305 13.656 9.078 1 96.31 92 PRO B N 1
ATOM 2461 C CA . PRO B 1 92 ? 11.18 14.57 8.859 1 96.31 92 PRO B CA 1
ATOM 2462 C C . PRO B 1 92 ? 9.844 13.844 8.758 1 96.31 92 PRO B C 1
ATOM 2464 O O . PRO B 1 92 ? 9.75 12.812 8.094 1 96.31 92 PRO B O 1
ATOM 2467 N N . LEU B 1 93 ? 8.82 14.398 9.453 1 97.25 93 LEU B N 1
ATOM 2468 C CA . LEU B 1 93 ? 7.516 13.734 9.5 1 97.25 93 LEU B CA 1
ATOM 2469 C C . LEU B 1 93 ? 6.391 14.75 9.336 1 97.25 93 LEU B C 1
ATOM 2471 O O . LEU B 1 93 ? 6.375 15.789 10 1 97.25 93 LEU B O 1
ATOM 2475 N N . LEU B 1 94 ? 5.496 14.445 8.375 1 97 94 LEU B N 1
ATOM 2476 C CA . LEU B 1 94 ? 4.285 15.227 8.148 1 97 94 LEU B CA 1
ATOM 2477 C C . LEU B 1 94 ? 3.051 14.461 8.617 1 97 94 LEU B C 1
ATOM 2479 O O . LEU B 1 94 ? 2.873 13.289 8.273 1 97 94 LEU B O 1
ATOM 2483 N N . GLY B 1 95 ? 2.271 15.078 9.414 1 98.12 95 GLY B N 1
ATOM 2484 C CA . GLY B 1 95 ? 0.952 14.562 9.742 1 98.12 95 GLY B CA 1
ATOM 2485 C C . GLY B 1 95 ? -0.171 15.305 9.047 1 98.12 95 GLY B C 1
ATOM 2486 O O . GLY B 1 95 ? -0.233 16.531 9.094 1 98.12 95 GLY B O 1
ATOM 2487 N N . VAL B 1 96 ? -1.105 14.586 8.422 1 97.19 96 VAL B N 1
ATOM 2488 C CA . VAL B 1 96 ? -2.188 15.195 7.66 1 97.19 96 VAL B CA 1
ATOM 2489 C C . VAL B 1 96 ? -3.535 14.797 8.258 1 97.19 96 VAL B C 1
ATOM 2491 O O . VAL B 1 96 ? -3.859 13.609 8.32 1 97.19 96 VAL B O 1
ATOM 2494 N N . CYS B 1 97 ? -4.297 15.789 8.703 1 97.31 97 CYS B N 1
ATOM 2495 C CA . CYS B 1 97 ? -5.621 15.617 9.281 1 97.31 97 CYS B CA 1
ATOM 2496 C C . CYS B 1 97 ? -5.574 14.672 10.477 1 97.31 97 CYS B C 1
ATOM 2498 O O . CYS B 1 97 ? -5.09 15.039 11.547 1 97.31 97 CYS B O 1
ATOM 2500 N N . ARG B 1 98 ? -5.93 13.43 10.273 1 97.94 98 ARG B N 1
ATOM 2501 C CA . ARG B 1 98 ? -5.777 12.453 11.344 1 97.94 98 ARG B CA 1
ATOM 2502 C C . ARG B 1 98 ? -4.324 12.352 11.797 1 97.94 98 ARG B C 1
ATOM 2504 O O . ARG B 1 98 ? -4.047 12.18 12.984 1 97.94 98 ARG B O 1
ATOM 2511 N N . GLY B 1 99 ? -3.455 12.375 10.867 1 98.56 99 GLY B N 1
ATOM 2512 C CA . GLY B 1 99 ? -2.035 12.336 11.188 1 98.56 99 GLY B CA 1
ATOM 2513 C C . GLY B 1 99 ? -1.599 13.461 12.109 1 98.56 99 GLY B C 1
ATOM 2514 O O . GLY B 1 99 ? -0.769 13.25 13 1 98.56 99 GLY B O 1
ATOM 2515 N N . MET B 1 100 ? -2.094 14.602 11.844 1 98.38 100 MET B N 1
ATOM 2516 C CA . MET B 1 100 ? -1.824 15.727 12.742 1 98.38 100 MET B CA 1
ATOM 2517 C C . MET B 1 100 ? -2.354 15.445 14.141 1 98.38 100 MET B C 1
ATOM 2519 O O . MET B 1 100 ? -1.708 15.789 15.133 1 98.38 100 MET B O 1
ATOM 2523 N N . 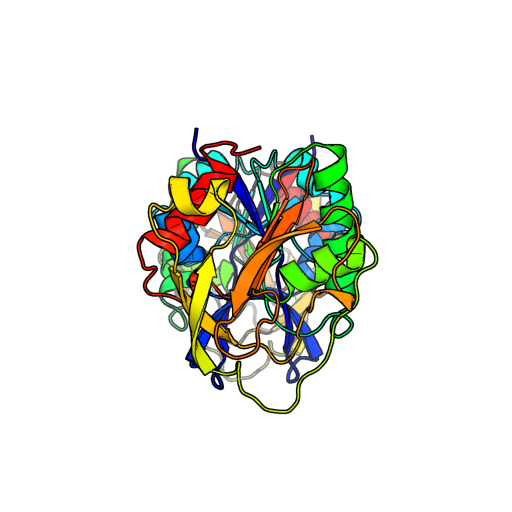GLN B 1 101 ? -3.545 14.867 14.195 1 98.56 101 GLN B N 1
ATOM 2524 C CA . GLN B 1 101 ? -4.141 14.516 15.477 1 98.56 101 GLN B CA 1
ATOM 2525 C C . GLN B 1 101 ? -3.277 13.492 16.219 1 98.56 101 GLN B C 1
ATOM 2527 O O . GLN B 1 101 ? -3.1 13.594 17.438 1 98.56 101 GLN B O 1
ATOM 2532 N N . VAL B 1 102 ? -2.73 12.547 15.523 1 98.69 102 VAL B N 1
ATOM 2533 C CA . VAL B 1 102 ? -1.852 11.539 16.109 1 98.69 102 VAL B CA 1
ATOM 2534 C C . VAL B 1 102 ? -0.616 12.211 16.703 1 98.69 102 VAL B C 1
ATOM 2536 O O . VAL B 1 102 ? -0.212 11.898 17.828 1 98.69 102 VAL B O 1
ATOM 2539 N N . ILE B 1 103 ? -0.048 13.141 15.961 1 98.69 103 ILE B N 1
ATOM 2540 C CA . ILE B 1 103 ? 1.107 13.883 16.453 1 98.69 103 ILE B CA 1
ATOM 2541 C C . ILE B 1 103 ? 0.737 14.617 17.734 1 98.69 103 ILE B C 1
ATOM 2543 O O . ILE B 1 103 ? 1.468 14.555 18.734 1 98.69 103 ILE B O 1
ATOM 2547 N N . ASN B 1 104 ? -0.377 15.312 17.703 1 98.88 104 ASN B N 1
ATOM 2548 C CA . ASN B 1 104 ? -0.834 16.062 18.875 1 98.88 104 ASN B CA 1
ATOM 2549 C C . ASN B 1 104 ? -0.966 15.164 20.094 1 98.88 104 ASN B C 1
ATOM 2551 O O . ASN B 1 104 ? -0.482 15.508 21.172 1 98.88 104 ASN B O 1
ATOM 2555 N N . GLN B 1 105 ? -1.536 14.039 19.891 1 98.44 105 GLN B N 1
ATOM 2556 C CA . GLN B 1 105 ? -1.734 13.109 21 1 98.44 105 GLN B CA 1
ATOM 2557 C C . GLN B 1 105 ? -0.404 12.539 21.484 1 98.44 105 GLN B C 1
ATOM 2559 O O . GLN B 1 105 ? -0.223 12.305 22.672 1 98.44 105 GLN B O 1
ATOM 2564 N N . PHE B 1 106 ? 0.457 12.273 20.609 1 98.44 106 PHE B N 1
ATOM 2565 C CA . PHE B 1 106 ? 1.771 11.75 20.969 1 98.44 106 PHE B CA 1
ATOM 2566 C C . PHE B 1 106 ? 2.477 12.688 21.953 1 98.44 106 PHE B C 1
ATOM 2568 O O . PHE B 1 106 ? 3.213 12.227 22.828 1 98.44 106 PHE B O 1
ATOM 2575 N N . PHE B 1 107 ? 2.207 13.922 21.859 1 98.5 107 PHE B N 1
ATOM 2576 C CA . PHE B 1 107 ? 2.818 14.914 22.734 1 98.5 107 PHE B CA 1
ATOM 2577 C C . PHE B 1 107 ? 1.846 15.352 23.828 1 98.5 107 PHE B C 1
ATOM 2579 O O . PHE B 1 107 ? 1.926 16.484 24.312 1 98.5 107 PHE B O 1
ATOM 2586 N N . ASN B 1 108 ? 0.834 14.539 24.078 1 98.31 108 ASN B N 1
ATOM 2587 C CA . ASN B 1 108 ? -0.089 14.625 25.203 1 98.31 108 ASN B CA 1
ATOM 2588 C C . ASN B 1 108 ? -1.153 15.695 24.969 1 98.31 108 ASN B C 1
ATOM 2590 O O . ASN B 1 108 ? -1.67 16.281 25.922 1 98.31 108 ASN B O 1
ATOM 2594 N N . GLY B 1 109 ? -1.386 16.047 23.734 1 98.56 109 GLY B N 1
ATOM 2595 C CA . GLY B 1 109 ? -2.516 16.891 23.406 1 98.56 109 GLY B CA 1
ATOM 2596 C C . GLY B 1 109 ? -3.84 16.156 23.375 1 98.56 109 GLY B C 1
ATOM 2597 O O . GLY B 1 109 ? -3.877 14.938 23.562 1 98.56 109 GLY B O 1
ATOM 2598 N N . LYS B 1 110 ? -4.879 16.953 23.203 1 97.69 110 LYS B N 1
ATOM 2599 C CA . LYS B 1 110 ? -6.227 16.391 23.141 1 97.69 110 LYS B CA 1
ATOM 2600 C C . LYS B 1 110 ? -6.914 16.781 21.828 1 97.69 110 LYS B C 1
ATOM 2602 O O . LYS B 1 110 ? -6.434 17.641 21.094 1 97.69 110 LYS B O 1
ATOM 2607 N N . ILE B 1 111 ? -7.918 16.016 21.531 1 96.5 111 ILE B N 1
ATOM 2608 C CA . ILE B 1 111 ? -8.742 16.281 20.359 1 96.5 111 ILE B CA 1
ATOM 2609 C C . ILE B 1 111 ? -10.172 16.594 20.797 1 96.5 111 ILE B C 1
ATOM 2611 O O . ILE B 1 111 ? -10.719 15.945 21.688 1 96.5 111 ILE B O 1
ATOM 2615 N N . ILE B 1 112 ? -10.711 17.609 20.125 1 94.25 112 ILE B N 1
ATOM 2616 C CA . ILE B 1 112 ? -12.07 18.031 20.422 1 94.25 112 ILE B CA 1
ATOM 2617 C C . ILE B 1 112 ? -12.992 17.688 19.25 1 94.25 112 ILE B C 1
ATOM 2619 O O . ILE B 1 112 ? -12.711 18.047 18.109 1 94.25 112 ILE B O 1
ATOM 2623 N N . PHE B 1 113 ? -14.008 17.031 19.578 1 92.81 113 PHE B N 1
ATOM 2624 C CA . PHE B 1 113 ? -14.977 16.719 18.531 1 92.81 113 PHE B CA 1
ATOM 2625 C C . PHE B 1 113 ? -15.945 17.875 18.328 1 92.81 113 PHE B C 1
ATOM 2627 O O . PHE B 1 113 ? -16.484 18.422 19.297 1 92.81 113 PHE B O 1
ATOM 2634 N N . ASP B 1 114 ? -16.109 18.219 17.078 1 87.31 114 ASP B N 1
ATOM 2635 C CA . ASP B 1 114 ? -17.031 19.297 16.703 1 87.31 114 ASP B CA 1
ATOM 2636 C C . ASP B 1 114 ? -18.156 18.781 15.82 1 87.31 114 ASP B C 1
ATOM 2638 O O . ASP B 1 114 ? -17.938 18.453 14.648 1 87.31 114 ASP B O 1
ATOM 2642 N N . ASN B 1 115 ? -19.312 18.938 16.297 1 86 115 ASN B N 1
ATOM 2643 C CA . ASN B 1 115 ? -20.469 18.406 15.57 1 86 115 ASN B CA 1
ATOM 2644 C C . ASN B 1 115 ? -21.078 19.469 14.656 1 86 115 ASN B C 1
ATOM 2646 O O . ASN B 1 115 ? -22.047 19.188 13.953 1 86 115 ASN B O 1
ATOM 2650 N N . SER B 1 116 ? -20.594 20.672 14.562 1 83.56 116 SER B N 1
ATOM 2651 C CA . SER B 1 116 ? -21.203 21.766 13.805 1 83.56 116 SER B CA 1
ATOM 2652 C C . SER B 1 116 ? -20.953 21.609 12.312 1 83.56 116 SER B C 1
ATOM 2654 O O . SER B 1 116 ? -21.609 22.25 11.492 1 83.56 116 SER B O 1
ATOM 2656 N N . ASN B 1 117 ? -20.125 20.828 11.789 1 82.81 117 ASN B N 1
ATOM 2657 C CA . ASN B 1 117 ? -19.797 20.531 10.406 1 82.81 117 ASN B CA 1
ATOM 2658 C C . ASN B 1 117 ? -19.188 21.734 9.695 1 82.81 117 ASN B C 1
ATOM 2660 O O . ASN B 1 117 ? -19.25 21.828 8.469 1 82.81 117 ASN B O 1
ATOM 2664 N N . ILE B 1 118 ? -18.656 22.703 10.398 1 83.19 118 ILE B N 1
ATOM 2665 C CA . ILE B 1 118 ? -18.062 23.906 9.82 1 83.19 118 ILE B CA 1
ATOM 2666 C C . ILE B 1 118 ? -16.844 23.531 8.992 1 83.19 118 ILE B C 1
ATOM 2668 O O . ILE B 1 118 ? -16.531 24.188 7.996 1 83.19 118 ILE B O 1
ATOM 2672 N N . HIS B 1 119 ? -16.25 22.516 9.312 1 86.38 119 HIS B N 1
ATOM 2673 C CA . HIS B 1 119 ? -15 22.109 8.68 1 86.38 119 HIS B CA 1
ATOM 2674 C C . HIS B 1 119 ? -15.203 20.859 7.828 1 86.38 119 HIS B C 1
ATOM 2676 O O . HIS B 1 119 ? -14.281 20.062 7.668 1 86.38 119 HIS B O 1
ATOM 2682 N N . VAL B 1 120 ? -16.391 20.688 7.25 1 86 120 VAL B N 1
ATOM 2683 C CA . VAL B 1 120 ? -16.625 19.469 6.48 1 86 120 VAL B CA 1
ATOM 2684 C C . VAL B 1 120 ? -17 19.828 5.043 1 86 120 VAL B C 1
ATOM 2686 O O . VAL B 1 120 ? -18.031 20.484 4.801 1 86 120 VAL B O 1
ATOM 2689 N N . GLY B 1 121 ? -16.125 19.359 4.25 1 82.94 121 GLY B N 1
ATOM 2690 C CA . GLY B 1 121 ? -16.406 19.469 2.828 1 82.94 121 GLY B CA 1
ATOM 2691 C C . GLY B 1 121 ? -16.422 20.891 2.326 1 82.94 121 GLY B C 1
ATOM 2692 O O . GLY B 1 121 ? -17.203 21.25 1.448 1 82.94 121 GLY B O 1
ATOM 2693 N N . LYS B 1 122 ? -15.57 21.812 2.887 1 86.44 122 LYS B N 1
ATOM 2694 C CA . LYS B 1 122 ? -15.5 23.219 2.52 1 86.44 122 LYS B CA 1
ATOM 2695 C C . LYS B 1 122 ? -14.055 23.719 2.473 1 86.44 122 LYS B C 1
ATOM 2697 O O . LYS B 1 122 ? -13.164 23.094 3.049 1 86.44 122 LYS B O 1
ATOM 2702 N N . ASN B 1 123 ? -13.945 24.672 1.661 1 91.31 123 ASN B N 1
ATOM 2703 C CA . ASN B 1 123 ? -12.688 25.422 1.727 1 91.31 123 ASN B CA 1
ATOM 2704 C C . ASN B 1 123 ? -12.789 26.594 2.688 1 91.31 123 ASN B C 1
ATOM 2706 O O . ASN B 1 123 ? -13.883 27.109 2.947 1 91.31 123 ASN B O 1
ATOM 2710 N N . HIS B 1 124 ? -11.688 26.938 3.285 1 92.06 124 HIS B N 1
ATOM 2711 C CA . HIS B 1 124 ? -11.625 28.109 4.152 1 92.06 124 HIS B CA 1
ATOM 2712 C C . HIS B 1 124 ? -10.219 28.703 4.176 1 92.06 124 HIS B C 1
ATOM 2714 O O . HIS B 1 124 ? -9.273 28.094 3.66 1 92.06 124 HIS B O 1
ATOM 2720 N N . VAL B 1 125 ? -10.195 29.828 4.723 1 94.06 125 VAL B N 1
ATOM 2721 C CA . VAL B 1 125 ? -8.914 30.547 4.789 1 94.06 125 VAL B CA 1
ATOM 2722 C C . VAL B 1 125 ? -8.242 30.266 6.133 1 94.06 125 VAL B C 1
ATOM 2724 O O . VAL B 1 125 ? -8.906 30.266 7.176 1 94.06 125 VAL B O 1
ATOM 2727 N N . VAL B 1 126 ? -6.918 30 6.043 1 95.75 126 VAL B N 1
ATOM 2728 C CA . VAL B 1 126 ? -6.117 29.906 7.262 1 95.75 126 VAL B CA 1
ATOM 2729 C C . VAL B 1 126 ? -5.148 31.094 7.328 1 95.75 126 VAL B C 1
ATOM 2731 O O . VAL B 1 126 ? -4.598 31.5 6.309 1 95.75 126 VAL B O 1
ATOM 2734 N N . ASP B 1 127 ? -4.973 31.594 8.516 1 97.25 127 ASP B N 1
ATOM 2735 C CA . ASP B 1 127 ? -3.998 32.656 8.797 1 97.25 127 ASP B CA 1
ATOM 2736 C C . ASP B 1 127 ? -2.646 32.062 9.195 1 97.25 127 ASP B C 1
ATOM 2738 O O . ASP B 1 127 ? -2.562 31.25 10.133 1 97.25 127 ASP B O 1
ATOM 2742 N N . ILE B 1 128 ? -1.667 32.469 8.43 1 96.25 128 ILE B N 1
ATOM 2743 C CA . ILE B 1 128 ? -0.307 32.031 8.742 1 96.25 128 ILE B CA 1
ATOM 2744 C C . ILE B 1 128 ? 0.354 33.031 9.664 1 96.25 128 ILE B C 1
ATOM 2746 O O . ILE B 1 128 ? 0.813 34.094 9.219 1 96.25 128 ILE B O 1
ATOM 2750 N N . ILE B 1 129 ? 0.546 32.688 10.945 1 94.75 129 ILE B N 1
ATOM 2751 C CA . ILE B 1 129 ? 0.924 33.688 11.93 1 94.75 129 ILE B CA 1
ATOM 2752 C C . ILE B 1 129 ? 2.404 33.562 12.273 1 94.75 129 ILE B C 1
ATOM 2754 O O . ILE B 1 129 ? 3 34.438 12.875 1 94.75 129 ILE B O 1
ATOM 2758 N N . ASP B 1 130 ? 3 32.531 11.914 1 91.88 130 ASP B N 1
ATOM 2759 C CA . ASP B 1 130 ? 4.418 32.281 12.164 1 91.88 130 ASP B CA 1
ATOM 2760 C C . ASP B 1 130 ? 5.277 32.906 11.055 1 91.88 130 ASP B C 1
ATOM 2762 O O . ASP B 1 130 ? 5.102 32.594 9.883 1 91.88 130 ASP B O 1
ATOM 2766 N N . THR B 1 131 ? 6.246 33.688 11.406 1 91 131 THR B N 1
ATOM 2767 C CA . THR B 1 131 ? 7.008 34.469 10.43 1 91 131 THR B CA 1
ATOM 2768 C C . THR B 1 131 ? 7.898 33.562 9.594 1 91 131 THR B C 1
ATOM 2770 O O . THR B 1 131 ? 8.156 33.844 8.422 1 91 131 THR B O 1
ATOM 2773 N N . LYS B 1 132 ? 8.367 32.562 10.227 1 87.38 132 LYS B N 1
ATOM 2774 C CA . LYS B 1 132 ? 9.172 31.594 9.469 1 87.38 132 LYS B CA 1
ATOM 2775 C C . LYS B 1 132 ? 8.383 31.016 8.289 1 87.38 132 LYS B C 1
ATOM 2777 O O . LYS B 1 132 ? 8.906 30.938 7.172 1 87.38 132 LYS B O 1
ATOM 2782 N N . PHE B 1 133 ? 7.168 30.703 8.547 1 91 133 PHE B N 1
ATOM 2783 C CA . PHE B 1 133 ? 6.328 30.094 7.527 1 91 133 PHE B CA 1
ATOM 2784 C C . PHE B 1 133 ? 5.789 31.141 6.566 1 91 133 PHE B C 1
ATOM 2786 O O . PHE B 1 133 ? 5.77 30.938 5.352 1 91 133 PHE B O 1
ATOM 2793 N N . SER B 1 134 ? 5.375 32.281 7.074 1 92.25 134 SER B N 1
ATOM 2794 C CA . SER B 1 134 ? 4.844 33.312 6.203 1 92.25 134 SER B CA 1
ATOM 2795 C C . SER B 1 134 ? 5.914 33.844 5.258 1 92.25 134 SER B C 1
ATOM 2797 O O . SER B 1 134 ? 5.633 34.156 4.098 1 92.25 134 SER B O 1
ATOM 2799 N N . ASN B 1 135 ? 7.141 33.969 5.75 1 89.81 135 ASN B N 1
ATOM 2800 C CA . ASN B 1 135 ? 8.242 34.406 4.906 1 89.81 135 ASN B CA 1
ATOM 2801 C C . ASN B 1 135 ? 8.555 33.375 3.811 1 89.81 135 ASN B C 1
ATOM 2803 O O . ASN B 1 135 ? 8.805 33.75 2.662 1 89.81 135 ASN B O 1
ATOM 2807 N N . PHE B 1 136 ? 8.516 32.188 4.207 1 87.56 136 PHE B N 1
ATOM 2808 C CA . PHE B 1 136 ? 8.828 31.125 3.248 1 87.56 136 PHE B CA 1
ATOM 2809 C C . PHE B 1 136 ? 7.75 31.031 2.176 1 87.56 136 PHE B C 1
ATOM 2811 O O . PHE B 1 136 ? 8.055 30.922 0.986 1 87.56 136 PHE B O 1
ATOM 2818 N N . LEU B 1 137 ? 6.535 31.188 2.617 1 89.56 137 LEU B N 1
ATOM 2819 C CA . LEU B 1 137 ? 5.406 31.016 1.708 1 89.56 137 LEU B CA 1
ATOM 2820 C C . LEU B 1 137 ? 5.105 32.312 0.97 1 89.56 137 LEU B C 1
ATOM 2822 O O . LEU B 1 137 ? 4.371 32.312 -0.019 1 89.56 137 LEU B O 1
ATOM 2826 N N . GLN B 1 138 ? 5.613 33.344 1.459 1 91.12 138 GLN B N 1
ATOM 2827 C CA . GLN B 1 138 ? 5.406 34.688 0.905 1 91.12 138 GLN B CA 1
ATOM 2828 C C . GLN B 1 138 ? 3.924 35.062 0.905 1 91.12 138 GLN B C 1
ATOM 2830 O O . GLN B 1 138 ? 3.42 35.625 -0.07 1 91.12 138 GLN B O 1
ATOM 2835 N N . THR B 1 139 ? 3.25 34.625 1.958 1 93.06 139 THR B N 1
ATOM 2836 C CA . THR B 1 139 ? 1.853 34.969 2.207 1 93.06 139 THR B CA 1
ATOM 2837 C C . THR B 1 139 ? 1.509 34.781 3.684 1 93.06 139 THR B C 1
ATOM 2839 O O . THR B 1 139 ? 2.17 34 4.391 1 93.06 139 THR B O 1
ATOM 2842 N N . ASN B 1 140 ? 0.486 35.5 4.062 1 95.56 140 ASN B N 1
ATOM 2843 C CA . ASN B 1 140 ? 0.02 35.375 5.438 1 95.56 140 ASN B CA 1
ATOM 2844 C C . ASN B 1 140 ? -1.303 34.594 5.508 1 95.56 140 ASN B C 1
ATOM 2846 O O . ASN B 1 140 ? -1.868 34.438 6.59 1 95.56 140 ASN B O 1
ATOM 2850 N N . THR B 1 141 ? -1.764 34.188 4.309 1 94.69 141 THR B N 1
ATOM 2851 C CA . THR B 1 141 ? -2.992 33.406 4.285 1 94.69 141 THR B CA 1
ATOM 2852 C C . THR B 1 141 ? -2.91 32.312 3.229 1 94.69 141 THR B C 1
ATOM 2854 O O . THR B 1 141 ? -2.109 32.375 2.297 1 94.69 141 THR B O 1
ATOM 2857 N N . MET B 1 142 ? -3.635 31.266 3.508 1 92.31 142 MET B N 1
ATOM 2858 C CA . MET B 1 142 ? -3.787 30.188 2.539 1 92.31 142 MET B CA 1
ATOM 2859 C C . MET B 1 142 ? -5.23 29.688 2.488 1 92.31 142 MET B C 1
ATOM 2861 O O . MET B 1 142 ? -5.895 29.594 3.523 1 92.31 142 MET B O 1
ATOM 2865 N N . ASN B 1 143 ? -5.676 29.453 1.244 1 92.56 143 ASN B N 1
ATOM 2866 C CA . ASN B 1 143 ? -6.938 28.734 1.091 1 92.56 143 ASN B CA 1
ATOM 2867 C C . ASN B 1 143 ? -6.734 27.234 1.146 1 92.56 143 ASN B C 1
ATOM 2869 O O . ASN B 1 143 ? -5.957 26.672 0.368 1 92.56 143 ASN B O 1
ATOM 2873 N N . VAL B 1 144 ? -7.434 26.594 2.121 1 92.88 144 VAL B N 1
ATOM 2874 C CA . VAL B 1 144 ? -7.219 25.172 2.309 1 92.88 144 VAL B CA 1
ATOM 2875 C C . VAL B 1 144 ? -8.562 24.438 2.35 1 92.88 144 VAL B C 1
ATOM 2877 O O . VAL B 1 144 ? -9.602 25.062 2.6 1 92.88 144 VAL B O 1
ATOM 2880 N N . ASN B 1 145 ? -8.508 23.125 2.02 1 92.25 145 ASN B N 1
ATOM 2881 C CA . ASN B 1 145 ? -9.703 22.297 2.16 1 92.25 145 ASN B CA 1
ATOM 2882 C C . ASN B 1 145 ? -9.883 21.812 3.594 1 92.25 145 ASN B C 1
ATOM 2884 O O . ASN B 1 145 ? -8.953 21.875 4.398 1 92.25 145 ASN B O 1
ATOM 2888 N N . SER B 1 146 ? -11.117 21.453 3.887 1 91.31 146 SER B N 1
ATOM 2889 C CA . SER B 1 146 ? -11.43 20.938 5.219 1 91.31 146 SER B CA 1
ATOM 2890 C C . SER B 1 146 ? -12.359 19.734 5.141 1 91.31 146 SER B C 1
ATOM 2892 O O . SER B 1 146 ? -13.375 19.766 4.449 1 91.31 146 SER B O 1
ATOM 2894 N N . PHE B 1 147 ? -11.906 18.656 5.898 1 90.81 147 PHE B N 1
ATOM 2895 C CA . PHE B 1 147 ? -12.68 17.422 5.914 1 90.81 147 PHE B CA 1
ATOM 2896 C C . PHE B 1 147 ? -12.664 16.797 7.297 1 90.81 147 PHE B C 1
ATOM 2898 O O . PHE B 1 147 ? -12.555 15.57 7.426 1 90.81 147 PHE B O 1
ATOM 2905 N N . HIS B 1 148 ? -12.773 17.578 8.305 1 91.75 148 HIS B N 1
ATOM 2906 C CA . HIS B 1 148 ? -12.625 17.016 9.641 1 91.75 148 HIS B CA 1
ATOM 2907 C C . HIS B 1 148 ? -13.703 17.531 10.586 1 91.75 148 HIS B C 1
ATOM 2909 O O . HIS B 1 148 ? -14.18 18.656 10.422 1 91.75 148 HIS B O 1
ATOM 2915 N N . HIS B 1 149 ? -14.016 16.688 11.539 1 92.81 149 HIS B N 1
ATOM 2916 C CA . HIS B 1 149 ? -14.859 17.062 12.672 1 92.81 149 HIS B CA 1
ATOM 2917 C C . HIS B 1 149 ? -14.023 17.328 13.922 1 92.81 149 HIS B C 1
ATOM 2919 O O . HIS B 1 149 ? -14.406 18.109 14.781 1 92.81 149 HIS B O 1
ATOM 2925 N N . ASN B 1 150 ? -12.938 16.641 13.984 1 95.06 150 ASN B N 1
ATOM 2926 C CA . ASN B 1 150 ? -12.047 16.812 15.125 1 95.06 150 ASN B CA 1
ATOM 2927 C C . ASN B 1 150 ? -11.234 18.094 15.031 1 95.06 150 ASN B C 1
ATOM 2929 O O . ASN B 1 150 ? -10.805 18.484 13.938 1 95.06 150 ASN B O 1
ATOM 2933 N N . LEU B 1 151 ? -11.125 18.75 16.188 1 96 151 LEU B N 1
ATOM 2934 C CA . LEU B 1 151 ? -10.438 20.031 16.266 1 96 151 LEU B CA 1
ATOM 2935 C C . LEU B 1 151 ? -9.312 19.984 17.297 1 96 151 LEU B C 1
ATOM 2937 O O . LEU B 1 151 ? -9.32 19.141 18.203 1 96 151 LEU B O 1
ATOM 2941 N N . ILE B 1 152 ? -8.359 20.828 17.078 1 97.62 152 ILE B N 1
ATOM 2942 C CA . ILE B 1 152 ? -7.324 21.141 18.062 1 97.62 152 ILE B CA 1
ATOM 2943 C C . ILE B 1 152 ? -7.316 22.656 18.328 1 97.62 152 ILE B C 1
ATOM 2945 O O . ILE B 1 152 ? -7.266 23.453 17.391 1 97.62 152 ILE B O 1
ATOM 2949 N N . ASP B 1 153 ? -7.504 23.016 19.562 1 95.88 153 ASP B N 1
ATOM 2950 C CA . ASP B 1 153 ? -7.371 24.422 19.938 1 95.88 153 ASP B CA 1
ATOM 2951 C C . ASP B 1 153 ? -6.188 24.625 20.875 1 95.88 153 ASP B C 1
ATOM 2953 O O . ASP B 1 153 ? -5.426 23.703 21.141 1 95.88 153 ASP B O 1
ATOM 2957 N N . LYS B 1 154 ? -6.004 25.859 21.281 1 95.81 154 LYS B N 1
ATOM 2958 C CA . LYS B 1 154 ? -4.824 26.203 22.078 1 95.81 154 LYS B CA 1
ATOM 2959 C C . LYS B 1 154 ? -4.785 25.406 23.375 1 95.81 154 LYS B C 1
ATOM 2961 O O . LYS B 1 154 ? -3.711 25 23.828 1 95.81 154 LYS B O 1
ATOM 2966 N N . SER B 1 155 ? -5.902 25.109 23.938 1 96.31 155 SER B N 1
ATOM 2967 C CA . SER B 1 155 ? -5.965 24.406 25.219 1 96.31 155 SER B CA 1
ATOM 2968 C C . SER B 1 155 ? -5.734 22.922 25.047 1 96.31 155 SER B C 1
ATOM 2970 O O . SER B 1 155 ? -5.43 22.219 26 1 96.31 155 SER B O 1
ATOM 2972 N N . SER B 1 156 ? -5.836 22.438 23.828 1 97.62 156 SER B N 1
ATOM 2973 C CA . SER B 1 156 ? -5.723 21.016 23.578 1 97.62 156 SER B CA 1
ATOM 2974 C C . SER B 1 156 ? -4.426 20.688 22.844 1 97.62 156 SER B C 1
ATOM 2976 O O . SER B 1 156 ? -4.164 19.516 22.516 1 97.62 156 SER B O 1
ATOM 2978 N N . LEU B 1 157 ? -3.633 21.656 22.625 1 98.56 157 LEU B N 1
ATOM 2979 C CA . LEU B 1 157 ? -2.383 21.484 21.891 1 98.56 157 LEU B CA 1
ATOM 2980 C C . LEU B 1 157 ? -1.363 20.734 22.75 1 98.56 157 LEU B C 1
ATOM 2982 O O . LEU B 1 157 ? -1.221 21 23.938 1 98.56 157 LEU B O 1
ATOM 2986 N N . GLY B 1 158 ? -0.649 19.781 22.125 1 98.56 158 GLY B N 1
ATOM 2987 C CA . GLY B 1 158 ? 0.359 18.984 22.812 1 98.56 158 GLY B CA 1
ATOM 2988 C C . GLY B 1 158 ? 1.594 19.781 23.188 1 98.56 158 GLY B C 1
ATOM 2989 O O . GLY B 1 158 ? 1.775 20.906 22.719 1 98.56 158 GLY B O 1
ATOM 2990 N N . LYS B 1 159 ? 2.408 19.141 23.969 1 98 159 LYS B N 1
ATOM 2991 C CA . LYS B 1 159 ? 3.635 19.781 24.438 1 98 159 LYS B CA 1
ATOM 2992 C C . LYS B 1 159 ? 4.633 19.953 23.297 1 98 159 LYS B C 1
ATOM 2994 O O . LYS B 1 159 ? 4.703 19.125 22.391 1 98 159 LYS B O 1
ATOM 2999 N N . ASN B 1 160 ? 5.332 21.109 23.266 1 97.19 160 ASN B N 1
ATOM 3000 C CA . ASN B 1 160 ? 6.438 21.406 22.359 1 97.19 160 ASN B CA 1
ATOM 3001 C C . ASN B 1 160 ? 5.945 21.609 20.938 1 97.19 160 ASN B C 1
ATOM 3003 O O . ASN B 1 160 ? 6.746 21.609 20 1 97.19 160 ASN B O 1
ATOM 3007 N N . LEU B 1 161 ? 4.66 21.656 20.797 1 98.19 161 LEU B N 1
ATOM 3008 C CA . LEU B 1 161 ? 4.098 21.984 19.484 1 98.19 161 LEU B CA 1
ATOM 3009 C C . LEU B 1 161 ? 3.766 23.469 19.375 1 98.19 161 LEU B C 1
ATOM 3011 O O . LEU B 1 161 ? 3.215 24.047 20.312 1 98.19 161 LEU B O 1
ATOM 3015 N N . ILE B 1 162 ? 4.148 24.047 18.25 1 97.06 162 ILE B N 1
ATOM 3016 C CA . ILE B 1 162 ? 3.943 25.469 18.016 1 97.06 162 ILE B CA 1
ATOM 3017 C C . ILE B 1 162 ? 3.006 25.672 16.828 1 97.06 162 ILE B C 1
ATOM 3019 O O . ILE B 1 162 ? 3.312 25.25 15.711 1 97.06 162 ILE B O 1
ATOM 3023 N N . PRO B 1 163 ? 1.878 26.328 17.062 1 97.69 163 PRO B N 1
ATOM 3024 C CA . PRO B 1 163 ? 0.971 26.594 15.945 1 97.69 163 PRO B CA 1
ATOM 3025 C C . PRO B 1 163 ? 1.535 27.609 14.953 1 97.69 163 PRO B C 1
ATOM 3027 O O . PRO B 1 163 ? 2.184 28.578 15.352 1 97.69 163 PRO B O 1
ATOM 3030 N N . PHE B 1 164 ? 1.335 27.359 13.625 1 95.88 164 PHE B N 1
ATOM 3031 C CA . PHE B 1 164 ? 1.736 28.344 12.633 1 95.88 164 PHE B CA 1
ATOM 3032 C C . PHE B 1 164 ? 0.544 28.766 11.789 1 95.88 164 PHE B C 1
ATOM 3034 O O . PHE B 1 164 ? 0.614 29.766 11.07 1 95.88 164 PHE B O 1
ATOM 3041 N N . ALA B 1 165 ? -0.576 28.031 11.875 1 96.88 165 ALA B N 1
ATOM 3042 C CA . ALA B 1 165 ? -1.758 28.328 11.07 1 96.88 165 ALA B CA 1
ATOM 3043 C C . ALA B 1 165 ? -3.035 28.156 11.883 1 96.88 165 ALA B C 1
ATOM 3045 O O . ALA B 1 165 ? -3.195 27.172 12.609 1 96.88 165 ALA B O 1
ATOM 3046 N N . PHE B 1 166 ? -3.922 29.141 11.719 1 97.81 166 PHE B N 1
ATOM 3047 C CA . PHE B 1 166 ? -5.211 29.125 12.406 1 97.81 166 PHE B CA 1
ATOM 3048 C C . PHE B 1 166 ? -6.352 29.312 11.414 1 97.81 166 PHE B C 1
ATOM 3050 O O . PHE B 1 166 ? -6.234 30.078 10.453 1 97.81 166 PHE B O 1
ATOM 3057 N N . SER B 1 167 ? -7.391 28.578 11.742 1 96.44 167 SER B N 1
ATOM 3058 C CA . SER B 1 167 ? -8.594 28.844 10.945 1 96.44 167 SER B CA 1
ATOM 3059 C C . SER B 1 167 ? -9.109 30.266 11.164 1 96.44 167 SER B C 1
ATOM 3061 O O . SER B 1 167 ? -9.258 30.703 12.305 1 96.44 167 SER B O 1
ATOM 3063 N N . SER B 1 168 ? -9.453 30.891 10.047 1 94.69 168 SER B N 1
ATOM 3064 C CA . SER B 1 168 ? -10.008 32.219 10.164 1 94.69 168 SER B CA 1
ATOM 3065 C C . SER B 1 168 ? -11.445 32.188 10.664 1 94.69 168 SER B C 1
ATOM 3067 O O . SER B 1 168 ? -11.984 33.219 11.086 1 94.69 168 SER B O 1
ATOM 3069 N N . ILE B 1 169 ? -12.008 31.031 10.617 1 92.06 169 ILE B N 1
ATOM 3070 C CA . ILE B 1 169 ? -13.422 30.891 10.961 1 92.06 169 ILE B CA 1
ATOM 3071 C C . ILE B 1 169 ? -13.586 30.828 12.477 1 92.06 169 ILE B C 1
ATOM 3073 O O . ILE B 1 169 ? -14.43 31.516 13.047 1 92.06 169 ILE B O 1
ATOM 3077 N N . ASP B 1 170 ? -12.742 30.047 13.148 1 93.62 170 ASP B N 1
ATOM 3078 C CA . ASP B 1 170 ? -13.016 29.781 14.562 1 93.62 170 ASP B CA 1
ATOM 3079 C C . ASP B 1 170 ? -11.727 29.797 15.375 1 93.62 170 ASP B C 1
ATOM 3081 O O . ASP B 1 170 ? -11.727 29.469 16.562 1 93.62 170 ASP B O 1
ATOM 3085 N N . GLN B 1 171 ? -10.664 30.047 14.727 1 95.12 171 GLN B N 1
ATOM 3086 C CA . GLN B 1 171 ? -9.344 30.203 15.344 1 95.12 171 GLN B CA 1
ATOM 3087 C C . GLN B 1 171 ? -8.844 28.875 15.906 1 95.12 171 GLN B C 1
ATOM 3089 O O . GLN B 1 171 ? -7.98 28.844 16.781 1 95.12 171 GLN B O 1
ATOM 3094 N N . THR B 1 172 ? -9.391 27.766 15.422 1 96.69 172 THR B N 1
ATOM 3095 C CA 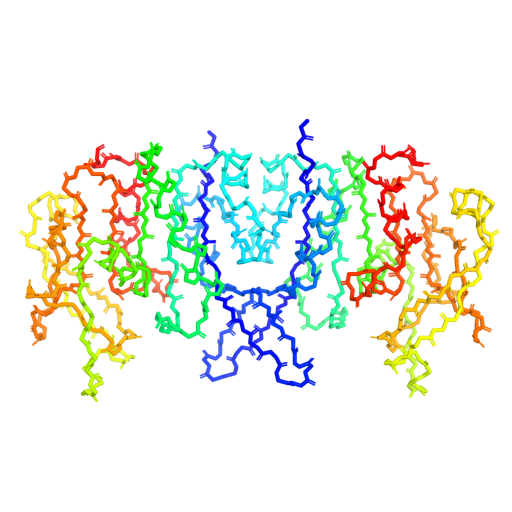. THR B 1 172 ? -8.797 26.469 15.734 1 96.69 172 THR B CA 1
ATOM 3096 C C . THR B 1 172 ? -7.457 26.312 15.016 1 96.69 172 THR B C 1
ATOM 3098 O O . THR B 1 172 ? -7.184 27 14.031 1 96.69 172 THR B O 1
ATOM 3101 N N . ILE B 1 173 ? -6.617 25.5 15.594 1 98.19 173 ILE B N 1
ATOM 3102 C CA . ILE B 1 173 ? -5.289 25.266 15.039 1 98.19 173 ILE B CA 1
ATOM 3103 C C . ILE B 1 173 ? -5.398 24.375 13.805 1 98.19 173 ILE B C 1
ATOM 3105 O O . ILE B 1 173 ? -5.918 23.266 13.883 1 98.19 173 ILE B O 1
ATOM 3109 N N . GLU B 1 174 ? -4.848 24.906 12.656 1 97.5 174 GLU B N 1
ATOM 3110 C CA . GLU B 1 174 ? -4.883 24.172 11.398 1 97.5 174 GLU B CA 1
ATOM 3111 C C . GLU B 1 174 ? -3.49 23.688 11.008 1 97.5 174 GLU B C 1
ATOM 3113 O O . GLU B 1 174 ? -3.346 22.875 10.094 1 97.5 174 GLU B O 1
ATOM 3118 N N . GLY B 1 175 ? -2.531 24.156 11.617 1 97.12 175 GLY B N 1
ATOM 3119 C CA . GLY B 1 175 ? -1.154 23.75 11.398 1 97.12 175 GLY B CA 1
ATOM 3120 C C . GLY B 1 175 ? -0.261 24 12.602 1 97.12 175 GLY B C 1
ATOM 3121 O O . GLY B 1 175 ? -0.395 25.016 13.281 1 97.12 175 GLY B O 1
ATOM 3122 N N . PHE B 1 176 ? 0.634 23.078 12.914 1 97.5 176 PHE B N 1
ATOM 3123 C CA . PHE B 1 176 ? 1.656 23.266 13.93 1 97.5 176 PHE B CA 1
ATOM 3124 C C . PHE B 1 176 ? 2.943 22.547 13.555 1 97.5 176 PHE B C 1
ATOM 3126 O O . PHE B 1 176 ? 2.959 21.75 12.609 1 97.5 176 PHE B O 1
ATOM 3133 N N . TYR B 1 177 ? 4.012 22.891 14.188 1 95.88 177 TYR B N 1
ATOM 3134 C CA . TYR B 1 177 ? 5.285 22.188 14.039 1 95.88 177 TYR B CA 1
ATOM 3135 C C . TYR B 1 177 ? 5.934 21.953 15.398 1 95.88 177 TYR B C 1
ATOM 3137 O O . TYR B 1 177 ? 5.543 22.562 16.391 1 95.88 177 TYR B O 1
ATOM 3145 N N . HIS B 1 178 ? 6.789 20.938 15.477 1 95.94 178 HIS B N 1
ATOM 3146 C CA . HIS B 1 178 ? 7.531 20.688 16.703 1 95.94 178 HIS B CA 1
ATOM 3147 C C . HIS B 1 178 ? 8.711 21.641 16.844 1 95.94 178 HIS B C 1
ATOM 3149 O O . HIS B 1 178 ? 9.406 21.922 15.867 1 95.94 178 HIS B O 1
ATOM 3155 N N . GLU B 1 179 ? 8.992 22.062 18 1 93.19 179 GLU B N 1
ATOM 3156 C CA . GLU B 1 179 ? 9.969 23.109 18.281 1 93.19 179 GLU B CA 1
ATOM 3157 C C . GLU B 1 179 ? 11.391 22.656 17.938 1 93.19 179 GLU B C 1
ATOM 3159 O O . GLU B 1 179 ? 12.219 23.453 17.484 1 93.19 179 GLU B O 1
ATOM 3164 N N . ASN B 1 180 ? 11.656 21.328 18.062 1 92.12 180 ASN B N 1
ATOM 3165 C CA . ASN B 1 180 ? 13.047 20.891 17.969 1 92.12 180 ASN B CA 1
ATOM 3166 C C . ASN B 1 180 ? 13.219 19.781 16.938 1 92.12 180 ASN B C 1
ATOM 3168 O O . ASN B 1 180 ? 14.336 19.391 16.625 1 92.12 180 ASN B O 1
ATOM 3172 N N . SER B 1 181 ? 12.172 19.219 16.547 1 93.31 181 SER B N 1
ATOM 3173 C CA . SER B 1 181 ? 12.219 18.109 15.602 1 93.31 181 SER B CA 1
ATOM 3174 C C . SER B 1 181 ? 11.508 18.469 14.297 1 93.31 181 SER B C 1
ATOM 3176 O O . SER B 1 181 ? 10.594 19.297 14.297 1 93.31 181 SER B O 1
ATOM 3178 N N . PRO B 1 182 ? 11.977 17.922 13.195 1 94.31 182 PRO B N 1
ATOM 3179 C CA . PRO B 1 182 ? 11.328 18.203 11.914 1 94.31 182 PRO B CA 1
ATOM 3180 C C . PRO B 1 182 ? 9.969 17.516 11.766 1 94.31 182 PRO B C 1
ATOM 3182 O O . PRO B 1 182 ? 9.805 16.656 10.891 1 94.31 182 PRO B O 1
ATOM 3185 N N . ILE B 1 183 ? 9.047 17.938 12.57 1 96.31 183 ILE B N 1
ATOM 3186 C CA . ILE B 1 183 ? 7.699 17.375 12.586 1 96.31 183 ILE B CA 1
ATOM 3187 C C . ILE B 1 183 ? 6.688 18.484 12.297 1 96.31 183 ILE B C 1
ATOM 3189 O O . ILE B 1 183 ? 6.719 19.547 12.938 1 96.31 183 ILE B O 1
ATOM 3193 N N . LEU B 1 184 ? 5.887 18.266 11.312 1 96.25 184 LEU B N 1
ATOM 3194 C CA . LEU B 1 184 ? 4.875 19.219 10.852 1 96.25 184 LEU B CA 1
ATOM 3195 C C . LEU B 1 184 ? 3.502 18.562 10.789 1 96.25 184 LEU B C 1
ATOM 3197 O O . LEU B 1 184 ? 3.383 17.406 10.359 1 96.25 184 LEU B O 1
ATOM 3201 N N . GLY B 1 185 ? 2.492 19.219 11.25 1 97.31 185 GLY B N 1
ATOM 3202 C CA . GLY B 1 185 ? 1.115 18.766 11.141 1 97.31 185 GLY B CA 1
ATOM 3203 C C . GLY B 1 185 ? 0.206 19.766 10.461 1 97.31 185 GLY B C 1
ATOM 3204 O O . GLY B 1 185 ? 0.31 20.969 10.711 1 97.31 185 GLY B O 1
ATOM 3205 N N . VAL B 1 186 ? -0.637 19.297 9.562 1 96.75 186 VAL B N 1
ATOM 32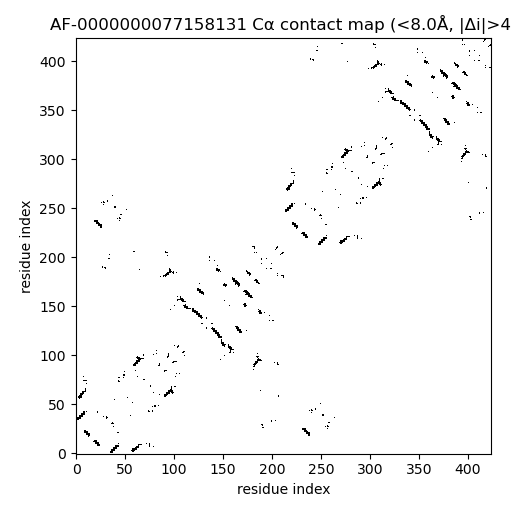06 C CA . VAL B 1 186 ? -1.643 20.141 8.938 1 96.75 186 VAL B CA 1
ATOM 3207 C C . VAL B 1 186 ? -3.002 19.453 8.969 1 96.75 186 VAL B C 1
ATOM 3209 O O . VAL B 1 186 ? -3.09 18.234 8.797 1 96.75 186 VAL B O 1
ATOM 3212 N N . MET B 1 187 ? -4.062 20.25 9.141 1 96.62 187 MET B N 1
ATOM 3213 C CA . MET B 1 187 ? -5.406 19.688 9.25 1 96.62 187 MET B CA 1
ATOM 3214 C C . MET B 1 187 ? -6.043 19.531 7.875 1 96.62 187 MET B C 1
ATOM 3216 O O . MET B 1 187 ? -6.961 18.719 7.703 1 96.62 187 MET B O 1
ATOM 3220 N N . TRP B 1 188 ? -5.582 20.312 6.938 1 94.62 188 TRP B N 1
ATOM 3221 C CA . TRP B 1 188 ? -6.098 20.203 5.578 1 94.62 188 TRP B CA 1
ATOM 3222 C C . TRP B 1 188 ? -5.398 19.078 4.824 1 94.62 188 TRP B C 1
ATOM 3224 O O . TRP B 1 188 ? -4.461 18.453 5.344 1 94.62 188 TRP B O 1
ATOM 3234 N N . HIS B 1 189 ? -5.906 18.734 3.701 1 94.88 189 HIS B N 1
ATOM 3235 C CA . HIS B 1 189 ? -5.379 17.672 2.859 1 94.88 189 HIS B CA 1
ATOM 3236 C C . HIS B 1 189 ? -4.648 18.234 1.646 1 94.88 189 HIS B C 1
ATOM 3238 O O . HIS B 1 189 ? -5.266 18.516 0.615 1 94.88 189 HIS B O 1
ATOM 3244 N N . PRO B 1 190 ? -3.373 18.328 1.785 1 93.06 190 PRO B N 1
ATOM 3245 C CA . PRO B 1 190 ? -2.635 18.891 0.654 1 93.06 190 PRO B CA 1
ATOM 3246 C C . PRO B 1 190 ? -2.689 18.016 -0.588 1 93.06 190 PRO B C 1
ATOM 3248 O O . PRO B 1 190 ? -2.475 18.5 -1.704 1 93.06 190 PRO B O 1
ATOM 3251 N N . GLU B 1 191 ? -3.033 16.703 -0.457 1 92.38 191 GLU B N 1
ATOM 3252 C CA . GLU B 1 191 ? -3.012 15.758 -1.572 1 92.38 191 GLU B CA 1
ATOM 3253 C C . GLU B 1 191 ? -4.305 15.828 -2.377 1 92.38 191 GLU B C 1
ATOM 3255 O O . GLU B 1 191 ? -4.383 15.297 -3.486 1 92.38 191 GLU B O 1
ATOM 3260 N N . ARG B 1 192 ? -5.422 16.391 -1.852 1 87.06 192 ARG B N 1
ATOM 3261 C CA . ARG B 1 192 ? -6.711 16.453 -2.531 1 87.06 192 ARG B CA 1
ATOM 3262 C C . ARG B 1 192 ? -6.848 17.734 -3.342 1 87.06 192 ARG B C 1
ATOM 3264 O O . ARG B 1 192 ? -7.902 18 -3.924 1 87.06 192 ARG B O 1
ATOM 3271 N N . VAL B 1 193 ? -6.062 18.594 -3.238 1 69.19 193 VAL B N 1
ATOM 3272 C CA . VAL B 1 193 ? -6.242 19.906 -3.854 1 69.19 193 VAL B CA 1
ATOM 3273 C C . VAL B 1 193 ? -5.473 19.969 -5.172 1 69.19 193 VAL B C 1
ATOM 3275 O O . VAL B 1 193 ? -4.465 19.266 -5.344 1 69.19 193 VAL B O 1
ATOM 3278 N N . ASN B 1 194 ? -6.277 20.391 -6.203 1 62.41 194 ASN B N 1
ATOM 3279 C CA . ASN B 1 194 ? -5.422 20.953 -7.238 1 62.41 194 ASN B CA 1
ATOM 3280 C C . ASN B 1 194 ? -4.395 21.922 -6.645 1 62.41 194 ASN B C 1
ATOM 3282 O O . ASN B 1 194 ? -4.754 22.969 -6.105 1 62.41 194 ASN B O 1
ATOM 3286 N N . LEU B 1 195 ? -3.576 21.328 -5.969 1 55.81 195 LEU B N 1
ATOM 3287 C CA . LEU B 1 195 ? -2.545 21.938 -5.137 1 55.81 195 LEU B CA 1
ATOM 3288 C C . LEU B 1 195 ? -2.232 23.359 -5.617 1 55.81 195 LEU B C 1
ATOM 3290 O O . LEU B 1 195 ? -1.881 23.562 -6.781 1 55.81 195 LEU B O 1
ATOM 3294 N N . ASN B 1 196 ? -2.914 24.234 -4.965 1 62.03 196 ASN B N 1
ATOM 3295 C CA . ASN B 1 196 ? -2.273 25.531 -5.109 1 62.03 196 ASN B 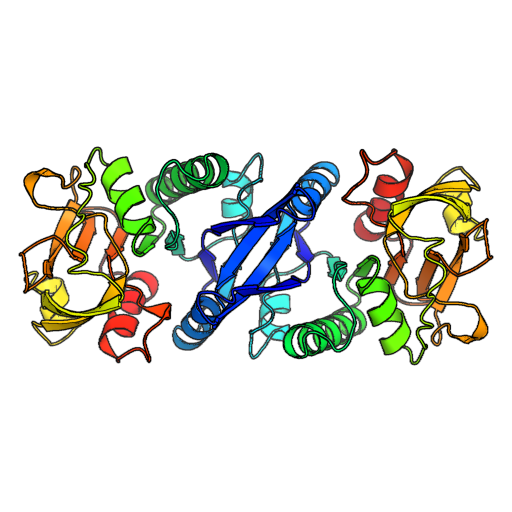CA 1
ATOM 3296 C C . ASN B 1 196 ? -0.789 25.469 -4.762 1 62.03 196 ASN B C 1
ATOM 3298 O O . ASN B 1 196 ? -0.367 24.609 -3.98 1 62.03 196 ASN B O 1
ATOM 3302 N N . SER B 1 197 ? 0.022 26.141 -5.234 1 71.25 197 SER B N 1
ATOM 3303 C CA . SER B 1 197 ? 1.479 26.188 -5.18 1 71.25 197 SER B CA 1
ATOM 3304 C C . SER B 1 197 ? 1.976 26.297 -3.742 1 71.25 197 SER B C 1
ATOM 3306 O O . SER B 1 197 ? 2.967 25.656 -3.377 1 71.25 197 SER B O 1
ATOM 3308 N N . ASN B 1 198 ? 1.103 26.75 -2.842 1 80.88 198 ASN B N 1
ATOM 3309 C CA . ASN B 1 198 ? 1.621 27.016 -1.503 1 80.88 198 ASN B CA 1
ATOM 3310 C C . ASN B 1 198 ? 1.636 25.75 -0.653 1 80.88 198 ASN B C 1
ATOM 3312 O O . ASN B 1 198 ? 2.545 25.547 0.155 1 80.88 198 ASN B O 1
ATOM 3316 N N . GLN B 1 199 ? 0.685 24.891 -0.888 1 80.56 199 GLN B N 1
ATOM 3317 C CA . GLN B 1 199 ? 0.612 23.672 -0.099 1 80.56 199 GLN B CA 1
ATOM 3318 C C . GLN B 1 199 ? 1.739 22.703 -0.468 1 80.56 199 GLN B C 1
ATOM 3320 O O . GLN B 1 199 ? 2.355 22.094 0.409 1 80.56 199 GLN B O 1
ATOM 3325 N N . THR B 1 200 ? 1.997 22.688 -1.692 1 82.25 200 THR B N 1
ATOM 3326 C CA . THR B 1 200 ? 3.121 21.891 -2.17 1 82.25 200 THR B CA 1
ATOM 3327 C C . THR B 1 200 ? 4.441 22.453 -1.648 1 82.25 200 THR B C 1
ATOM 3329 O O . THR B 1 200 ? 5.328 21.688 -1.248 1 82.25 200 THR B O 1
ATOM 3332 N N . GLU B 1 201 ? 4.477 23.719 -1.585 1 81.94 201 GLU B N 1
ATOM 3333 C CA . GLU B 1 201 ? 5.676 24.391 -1.089 1 81.94 201 GLU B CA 1
ATOM 3334 C C . GLU B 1 201 ? 5.906 24.078 0.388 1 81.94 201 GLU B C 1
ATOM 3336 O O . GLU B 1 201 ? 7.043 23.859 0.809 1 81.94 201 GLU B O 1
ATOM 3341 N N . LEU B 1 202 ? 4.902 24.031 1.071 1 83.38 202 LEU B N 1
ATOM 3342 C CA . LEU B 1 202 ? 4.996 23.734 2.496 1 83.38 202 LEU B CA 1
ATOM 3343 C C . LEU B 1 202 ? 5.562 22.328 2.723 1 83.38 202 LEU B C 1
ATOM 3345 O O . LEU B 1 202 ? 6.449 22.156 3.557 1 83.38 202 LEU B O 1
ATOM 3349 N N . VAL B 1 203 ? 5.137 21.422 1.94 1 83.94 203 VAL B N 1
ATOM 3350 C CA . VAL B 1 203 ? 5.598 20.047 2.076 1 83.94 203 VAL B CA 1
ATOM 3351 C C . VAL B 1 203 ? 7.047 19.938 1.607 1 83.94 203 VAL B C 1
ATOM 3353 O O . VAL B 1 203 ? 7.859 19.25 2.232 1 83.94 203 VAL B O 1
ATOM 3356 N N . ASN B 1 204 ? 7.324 20.672 0.632 1 82.56 204 ASN B N 1
ATOM 3357 C CA . ASN B 1 204 ? 8.695 20.719 0.15 1 82.56 204 ASN B CA 1
ATOM 3358 C C . ASN B 1 204 ? 9.641 21.328 1.189 1 82.56 204 ASN B C 1
ATOM 3360 O O . ASN B 1 204 ? 10.797 20.922 1.289 1 82.56 204 ASN B O 1
ATOM 3364 N N . MET B 1 205 ? 9.094 22.281 1.868 1 79.06 205 MET B N 1
ATOM 3365 C CA . MET B 1 205 ? 9.875 22.891 2.947 1 79.06 205 MET B CA 1
ATOM 3366 C C . MET B 1 205 ? 10.312 21.828 3.959 1 79.06 205 MET B C 1
ATOM 3368 O O . MET B 1 205 ? 11.438 21.875 4.453 1 79.06 205 MET B O 1
ATOM 3372 N N . LEU B 1 206 ? 9.508 20.906 4.203 1 83.06 206 LEU B N 1
ATOM 3373 C CA . LEU B 1 206 ? 9.773 19.859 5.184 1 83.06 206 LEU B CA 1
ATOM 3374 C C . LEU B 1 206 ? 10.789 18.859 4.648 1 83.06 206 LEU B C 1
ATOM 3376 O O . LEU B 1 206 ? 11.734 18.484 5.352 1 83.06 206 LEU B O 1
ATOM 3380 N N . TYR B 1 207 ? 10.688 18.484 3.393 1 78.56 207 TYR B N 1
ATOM 3381 C CA . TYR B 1 207 ? 11.477 17.375 2.883 1 78.56 207 TYR B CA 1
ATOM 3382 C C . TYR B 1 207 ? 12.719 17.875 2.154 1 78.56 207 TYR B C 1
ATOM 3384 O O . TYR B 1 207 ? 13.703 17.156 2.025 1 78.56 207 TYR B O 1
ATOM 3392 N N . CYS B 1 208 ? 12.711 19.031 1.579 1 66.44 208 CYS B N 1
ATOM 3393 C CA . CYS B 1 208 ? 13.82 19.484 0.75 1 66.44 208 CYS B CA 1
ATOM 3394 C C . CYS B 1 208 ? 14.633 20.562 1.461 1 66.44 208 CYS B C 1
ATOM 3396 O O . CYS B 1 208 ? 15.828 20.703 1.219 1 66.44 208 CYS B O 1
ATOM 3398 N N . ASP B 1 209 ? 14.039 21.547 1.995 1 60.03 209 ASP B N 1
ATOM 3399 C CA . ASP B 1 209 ? 14.727 22.766 2.43 1 60.03 209 ASP B CA 1
ATOM 3400 C C . ASP B 1 209 ? 14.898 22.781 3.945 1 60.03 209 ASP B C 1
ATOM 3402 O O . ASP B 1 209 ? 15.617 23.625 4.484 1 60.03 209 ASP B O 1
ATOM 3406 N N . LYS B 1 210 ? 14.953 21.688 4.664 1 57.75 210 LYS B N 1
ATOM 3407 C CA . LYS B 1 210 ? 15.094 21.469 6.102 1 57.75 210 LYS B CA 1
ATOM 3408 C C . LYS B 1 210 ? 14.789 22.75 6.879 1 57.75 210 LYS B C 1
ATOM 3410 O O . LYS B 1 210 ? 15.5 23.734 6.758 1 57.75 210 LYS B O 1
ATOM 3415 N N . ILE B 1 211 ? 13.625 23.328 6.914 1 55.22 211 ILE B N 1
ATOM 3416 C CA . ILE B 1 211 ? 13.43 24.406 7.871 1 55.22 211 ILE B CA 1
ATOM 3417 C C . ILE B 1 211 ? 13.727 23.906 9.281 1 55.22 211 ILE B C 1
ATOM 3419 O O . ILE B 1 211 ? 13.781 24.688 10.234 1 55.22 211 ILE B O 1
ATOM 3423 N N . TRP B 1 212 ? 14 22.656 9.273 1 57.28 212 TRP B N 1
ATOM 3424 C CA . TRP B 1 212 ? 14.539 22.25 10.562 1 57.28 212 TRP B CA 1
ATOM 3425 C C . TRP B 1 212 ? 16.062 22.141 10.516 1 57.28 212 TRP B C 1
ATOM 3427 O O . TRP B 1 212 ? 16.625 21.734 9.492 1 57.28 212 TRP B O 1
#

pLDDT: mean 92.17, std 8.59, range [54.88, 98.88]

InterPro domains:
  IPR011697 Peptidase C26 [PF07722] (5-191)
  IPR029062 Class I glutamine amidotransferase-like [G3DSA:3.40.50.880] (3-207)
  IPR029062 Class I glutamine amidotransferase-like [SSF52317] (22-193)
  IPR044668 Peptidase C26, gamma-glutamyl-gamma-aminobutyrate hydrolase PuuD-like [PTHR43235] (72-198)

Sequence (424 aa):
MVKKIGITLRIETIQEYDEKRDALSHDWFDFFQKLNCLPVLIPNKLREVESFLEEMDLNGLILSGGDNIGDDPERDKTEKKIMTFAMTNNIPLLGVCRGMQVINQFFNGKIIFDNSNIHVGKNHVVDIIDTKFSNFLQTNTMNVNSFHHNLIDKSSLGKNLIPFAFSSIDQTIEGFYHENSPILGVMWHPERVNLNSNQTELVNMLYCDKIWMVKKIGITLRIETIQEYDEKRDALSHDWFDFFQKLNCLPVLIPNKLREVESFLEEMDLNGLILSGGDNIGDDPERDKTEKKIMTFAMTNNIPLLGVCRGMQVINQFFNGKIIFDNSNIHVGKNHVVDIIDTKFSNFLQTNTMNVNSFHHNLIDKSSLGKNLIPFAFSSIDQTIEGFYHENSPILGVMWHPERVNLNSNQTELVNMLYCDKIW

Solvent-accessible surface area (backbone atoms only — not comparable to full-atom values): 22432 Å² total; per-residue (Å²): 133,78,45,34,32,33,31,51,47,42,79,43,73,39,73,96,71,74,37,50,22,41,31,44,54,51,42,48,49,57,38,29,56,74,69,60,37,42,77,38,58,45,73,53,72,54,92,56,56,65,60,52,51,60,74,64,64,57,60,27,36,33,35,46,51,70,79,54,94,75,76,44,62,51,44,51,53,44,52,52,51,50,50,54,49,27,65,74,67,68,40,31,32,39,16,26,31,40,16,22,52,51,52,30,41,75,38,70,20,49,78,41,82,44,89,82,53,81,36,48,79,36,72,47,50,28,38,36,75,31,62,73,56,18,61,72,64,71,39,51,61,45,81,39,53,27,76,46,46,65,41,34,39,84,89,26,54,18,64,66,52,43,72,34,23,24,32,69,85,77,59,35,52,36,22,34,34,38,80,89,48,50,35,38,27,29,47,35,56,66,41,75,44,89,54,54,71,61,54,56,45,55,54,40,34,55,71,72,62,45,83,94,133,80,45,35,32,34,31,51,47,42,79,43,74,39,73,96,71,74,39,51,23,42,30,44,53,51,44,49,49,58,39,29,55,74,68,61,38,42,76,39,58,43,72,53,71,56,91,52,55,64,59,52,51,60,73,63,64,58,60,28,37,32,36,45,51,69,79,56,93,77,76,45,62,51,43,52,52,44,49,52,53,48,51,52,49,26,66,76,67,68,39,30,32,40,15,26,32,40,16,23,51,52,54,29,41,74,38,70,21,50,77,41,82,42,88,81,54,82,36,47,81,37,72,46,51,30,39,35,75,31,64,73,57,18,62,72,65,70,39,52,61,45,83,40,52,28,73,44,46,68,40,34,38,84,90,25,54,19,63,66,51,43,73,34,24,26,31,69,85,78,60,35,51,37,22,33,31,39,80,88,48,51,35,38,26,29,47,35,55,65,42,76,42,87,54,53,71,62,54,54,46,54,54,40,34,57,71,70,60,47,84,96

Organism: Nitrosopumilus maritimus (strain SCM1) (NCBI:txid436308)

Nearest PDB structures (foldseek):
  1cs0-assembly1_F  TM=8.331E-01  e=1.407E-12  Escherichia coli
  1a9x-assembly1_B  TM=8.263E-01  e=2.055E-12  Escherichia coli
  1c30-assembly1_B  TM=8.316E-01  e=4.381E-12  Escherichia coli
  4win-assembly2_B  TM=7.473E-01  e=1.811E-12  Plasmodium falciparum 3D7
  1t36-assembly1_D  TM=7.840E-01  e=3.000E-12  Escherichia coli

Radius of gyration: 23.54 Å; Cα contacts (8 Å, |Δi|>4): 891; chains: 2; bounding box: 41×71×51 Å